Protein AF-A0A518C363-F1 (afdb_monomer)

Structure (mmCIF, N/CA/C/O backbone):
data_AF-A0A518C363-F1
#
_entry.id   AF-A0A518C363-F1
#
loop_
_atom_site.group_PDB
_atom_site.id
_atom_site.type_symbol
_atom_site.label_atom_id
_atom_site.label_alt_id
_atom_site.label_comp_id
_atom_site.label_asym_id
_atom_site.label_entity_id
_atom_site.label_seq_id
_atom_site.pdbx_PDB_ins_code
_atom_site.Cartn_x
_atom_site.Cartn_y
_atom_site.Cartn_z
_atom_site.occupancy
_atom_site.B_iso_or_equiv
_atom_site.auth_seq_id
_atom_site.auth_comp_id
_atom_site.auth_asym_id
_atom_site.auth_atom_id
_atom_site.pdbx_PDB_model_num
ATOM 1 N N . MET A 1 1 ? 19.003 -21.430 -0.251 1.00 25.53 1 MET A N 1
ATOM 2 C CA . MET A 1 1 ? 18.135 -21.506 -1.443 1.00 25.53 1 MET A CA 1
ATOM 3 C C . MET A 1 1 ? 16.698 -21.389 -0.968 1.00 25.53 1 MET A C 1
ATOM 5 O O . MET A 1 1 ? 16.055 -22.403 -0.732 1.00 25.53 1 MET A O 1
ATOM 9 N N . SER A 1 2 ? 16.235 -20.169 -0.701 1.00 30.52 2 SER A N 1
ATOM 10 C CA . SER A 1 2 ? 14.812 -19.927 -0.474 1.00 30.52 2 SER A CA 1
ATOM 11 C C . SER A 1 2 ? 14.130 -19.974 -1.837 1.00 30.52 2 SER A C 1
ATOM 13 O O . SER A 1 2 ? 14.564 -19.310 -2.776 1.00 30.52 2 SER A O 1
ATOM 15 N N . GLU A 1 3 ? 13.099 -20.804 -1.980 1.00 32.59 3 GLU A N 1
ATOM 16 C CA . GLU A 1 3 ? 12.163 -20.644 -3.086 1.00 32.59 3 GLU A CA 1
ATOM 17 C C . GLU A 1 3 ? 11.685 -19.194 -3.053 1.00 32.59 3 GLU A C 1
ATOM 19 O O . GLU A 1 3 ? 11.134 -18.744 -2.046 1.00 32.59 3 GLU A O 1
ATOM 24 N N . ASN A 1 4 ? 11.953 -18.451 -4.127 1.00 40.59 4 ASN A N 1
ATOM 25 C CA . ASN A 1 4 ? 11.433 -17.109 -4.330 1.00 40.59 4 ASN A CA 1
ATOM 26 C C . ASN A 1 4 ? 9.914 -17.273 -4.481 1.00 40.59 4 ASN A C 1
ATOM 28 O O . ASN A 1 4 ? 9.401 -17.493 -5.580 1.00 40.59 4 ASN A O 1
ATOM 32 N N . GLN A 1 5 ? 9.204 -17.333 -3.351 1.00 41.19 5 GLN A N 1
ATOM 33 C CA . GLN A 1 5 ? 7.772 -17.572 -3.317 1.00 41.19 5 GLN A CA 1
ATOM 34 C C . GLN A 1 5 ? 7.123 -16.393 -4.025 1.00 41.19 5 GLN A C 1
ATOM 36 O O . GLN A 1 5 ? 7.076 -15.285 -3.489 1.00 41.19 5 GLN A O 1
ATOM 41 N N . ALA A 1 6 ? 6.645 -16.627 -5.251 1.00 43.97 6 ALA A N 1
ATOM 42 C CA . ALA A 1 6 ? 5.726 -15.714 -5.906 1.00 43.97 6 ALA A CA 1
ATOM 43 C C . ALA A 1 6 ? 4.678 -15.322 -4.866 1.00 43.97 6 ALA A C 1
ATOM 45 O O . ALA A 1 6 ? 4.074 -16.208 -4.250 1.00 43.97 6 ALA A O 1
ATOM 46 N N . VAL A 1 7 ? 4.498 -14.017 -4.639 1.00 48.53 7 VAL A N 1
ATOM 47 C CA . VAL A 1 7 ? 3.500 -13.547 -3.683 1.00 48.53 7 VAL A CA 1
ATOM 48 C C . VAL A 1 7 ? 2.177 -14.108 -4.184 1.00 48.53 7 VAL A C 1
ATOM 50 O O . VAL A 1 7 ? 1.698 -13.756 -5.274 1.00 48.53 7 VAL A O 1
ATOM 53 N N . LYS A 1 8 ? 1.635 -15.082 -3.443 1.00 39.22 8 LYS A N 1
ATOM 54 C CA . LYS A 1 8 ? 0.300 -15.588 -3.728 1.00 39.22 8 LYS A CA 1
ATOM 55 C C . LYS A 1 8 ? -0.599 -14.370 -3.571 1.00 39.22 8 LYS A C 1
ATOM 57 O O . LYS A 1 8 ? -0.587 -13.775 -2.493 1.00 39.22 8 LYS A O 1
ATOM 62 N N . PRO A 1 9 ? -1.304 -13.947 -4.634 1.00 39.00 9 PRO A N 1
ATOM 63 C CA . PRO A 1 9 ? -2.234 -12.852 -4.485 1.00 39.00 9 PRO A CA 1
ATOM 64 C C . PRO A 1 9 ? -3.208 -13.301 -3.401 1.00 39.00 9 PRO A C 1
ATOM 66 O O . PRO A 1 9 ? -3.751 -14.407 -3.484 1.00 39.00 9 PRO A O 1
ATOM 69 N N . GLN A 1 10 ? -3.380 -12.486 -2.360 1.00 43.38 10 GLN A N 1
ATOM 70 C CA . GLN A 1 10 ? -4.544 -12.636 -1.505 1.00 43.38 10 GLN A CA 1
ATOM 71 C C . GLN A 1 10 ? -5.732 -12.292 -2.397 1.00 43.38 10 GLN A C 1
ATOM 73 O O . GLN A 1 10 ? -6.107 -11.135 -2.572 1.00 43.38 10 GLN A O 1
ATOM 78 N N . LEU A 1 11 ? -6.280 -13.318 -3.044 1.00 37.81 11 LEU A N 1
ATOM 79 C CA . LEU A 1 11 ? -7.672 -13.291 -3.425 1.00 37.81 11 LEU A CA 1
ATOM 80 C C . LEU A 1 11 ? -8.398 -13.160 -2.093 1.00 37.81 11 LEU A C 1
ATOM 82 O O . LEU A 1 11 ? -8.394 -14.091 -1.291 1.00 37.81 11 LEU A O 1
ATOM 86 N N . TYR A 1 12 ? -8.892 -11.954 -1.817 1.00 43.84 12 TYR A N 1
ATOM 87 C CA . TYR A 1 12 ? -9.925 -11.756 -0.816 1.00 43.84 12 TYR A CA 1
ATOM 88 C C . TYR A 1 12 ? -10.946 -12.855 -1.070 1.00 43.84 12 TYR A C 1
ATOM 90 O O . TYR A 1 12 ? -11.448 -12.958 -2.192 1.00 43.84 12 TYR A O 1
ATOM 98 N N . ASP A 1 13 ? -11.156 -13.726 -0.092 1.00 35.31 13 ASP A N 1
ATOM 99 C CA . ASP A 1 13 ? -12.190 -14.740 -0.191 1.00 35.31 13 ASP A CA 1
ATOM 100 C C . ASP A 1 13 ? -13.524 -13.987 -0.125 1.00 35.31 13 ASP A C 1
ATOM 102 O O . ASP A 1 13 ? -14.027 -13.662 0.947 1.00 35.31 13 ASP A O 1
ATOM 106 N N . ARG A 1 14 ? -13.994 -13.537 -1.296 1.00 46.19 14 ARG A N 1
ATOM 107 C CA . ARG A 1 14 ? -15.157 -12.653 -1.462 1.00 46.19 14 ARG A CA 1
ATOM 108 C C . ARG A 1 14 ? -16.471 -13.376 -1.150 1.00 46.19 14 ARG A C 1
ATOM 110 O O . ARG A 1 14 ? -17.490 -12.707 -1.018 1.00 46.19 14 ARG A O 1
ATOM 117 N N . ASP A 1 15 ? -16.431 -14.702 -1.012 1.00 38.03 15 ASP A N 1
ATOM 118 C CA . ASP A 1 15 ? -17.611 -15.569 -0.970 1.00 38.03 15 ASP A CA 1
ATOM 119 C C . ASP A 1 15 ? -17.963 -16.088 0.435 1.00 38.03 15 ASP A C 1
ATOM 121 O O . ASP A 1 15 ? -18.983 -16.755 0.610 1.00 38.03 15 ASP A O 1
ATOM 125 N N . ALA A 1 16 ? -17.187 -15.748 1.470 1.00 44.91 16 ALA A N 1
ATOM 126 C CA . ALA A 1 16 ? -17.595 -15.997 2.849 1.00 44.91 16 ALA A CA 1
ATOM 127 C C . ALA A 1 16 ? -18.577 -14.902 3.304 1.00 44.91 16 ALA A C 1
ATOM 129 O O . ALA A 1 16 ? -18.181 -13.893 3.887 1.00 44.91 16 ALA A O 1
ATOM 130 N N . SER A 1 17 ? -19.872 -15.082 3.029 1.00 56.06 17 SER A N 1
ATOM 131 C CA . SER A 1 17 ? -20.912 -14.210 3.584 1.00 56.06 17 SER A CA 1
ATOM 132 C C . SER A 1 17 ? -20.861 -14.269 5.112 1.00 56.06 17 SER A C 1
ATOM 134 O O . SER A 1 17 ? -21.060 -15.340 5.689 1.00 56.06 17 SER A O 1
ATOM 136 N N . PHE A 1 18 ? -20.601 -13.138 5.771 1.00 70.38 18 PHE A N 1
ATOM 137 C CA . PHE A 1 18 ? -20.703 -13.050 7.224 1.00 70.38 18 PHE A CA 1
ATOM 138 C C . PHE A 1 18 ? -22.121 -13.424 7.661 1.00 70.38 18 PHE A C 1
ATOM 140 O O . PHE A 1 18 ? -23.090 -12.788 7.236 1.00 70.38 18 PHE A O 1
ATOM 147 N N . ASP A 1 19 ? -22.250 -14.443 8.509 1.00 76.38 19 ASP A N 1
ATOM 148 C CA . ASP A 1 19 ? -23.553 -14.842 9.024 1.00 76.38 19 ASP A CA 1
ATOM 149 C C . ASP A 1 19 ? -24.014 -13.858 10.103 1.00 76.38 19 ASP A C 1
ATOM 151 O O . ASP A 1 19 ? -23.714 -13.999 11.290 1.00 76.38 19 ASP A O 1
ATOM 155 N N . LEU A 1 20 ? -24.784 -12.852 9.683 1.00 78.38 20 LEU A N 1
ATOM 156 C CA . LEU A 1 20 ? -25.411 -11.903 10.598 1.00 78.38 20 LEU A CA 1
ATOM 157 C C . LEU A 1 20 ? -26.290 -12.606 11.636 1.00 78.38 20 LEU A C 1
ATOM 159 O O . LEU A 1 20 ? -26.454 -12.065 12.726 1.00 78.38 20 LEU A O 1
ATOM 163 N N . HIS A 1 21 ? -26.841 -13.794 11.358 1.00 78.38 21 HIS A N 1
ATOM 164 C CA . HIS A 1 21 ? -27.688 -14.502 12.316 1.00 78.38 21 HIS A CA 1
ATOM 165 C C . HIS A 1 21 ? -26.919 -15.013 13.535 1.00 78.38 21 HIS A C 1
ATOM 167 O O . HIS A 1 21 ? -27.546 -15.164 14.587 1.00 78.38 21 HIS A O 1
ATOM 173 N N . ALA A 1 22 ? -25.599 -15.194 13.429 1.00 81.75 22 ALA A N 1
ATOM 174 C CA . ALA A 1 22 ? -24.735 -15.586 14.538 1.00 81.75 22 ALA A CA 1
ATOM 175 C C . ALA A 1 22 ? -24.550 -14.472 15.586 1.00 81.75 22 ALA A C 1
ATOM 177 O O . ALA A 1 22 ? -24.203 -14.759 16.729 1.00 81.75 22 ALA A O 1
ATOM 178 N N . LEU A 1 23 ? -24.811 -13.206 15.233 1.00 82.25 23 LEU A N 1
ATOM 179 C CA . LEU A 1 23 ? -24.703 -12.093 16.175 1.00 82.25 23 LEU A CA 1
ATOM 180 C C . LEU A 1 23 ? -25.864 -12.076 17.194 1.00 82.25 23 LEU A C 1
ATOM 182 O O . LEU A 1 23 ? -27.007 -12.411 16.852 1.00 82.25 23 LEU A O 1
ATOM 186 N N . PRO A 1 24 ? -25.620 -11.580 18.425 1.00 85.94 24 PRO A N 1
ATOM 187 C CA . PRO A 1 24 ? -26.672 -11.295 19.397 1.00 85.94 24 PRO A CA 1
ATOM 188 C C . PRO A 1 24 ? -27.788 -10.401 18.820 1.00 85.94 24 PRO A C 1
ATOM 190 O O . PRO A 1 24 ? -27.492 -9.510 18.017 1.00 85.94 24 PRO A O 1
ATOM 193 N N . PRO A 1 25 ? -29.058 -10.553 19.257 1.00 87.38 25 PRO A N 1
ATOM 194 C CA . PRO A 1 25 ? -30.200 -9.825 18.691 1.00 87.38 25 PRO A CA 1
ATOM 195 C C . PRO A 1 25 ? -30.001 -8.308 18.573 1.00 87.38 25 PRO A C 1
ATOM 197 O O . PRO A 1 25 ? -30.142 -7.769 17.479 1.00 87.38 25 PRO A O 1
ATOM 200 N N . MET A 1 26 ? -29.568 -7.643 19.651 1.00 87.44 26 MET A N 1
ATOM 201 C CA . MET A 1 26 ? -29.298 -6.198 19.650 1.00 87.44 26 MET A CA 1
ATOM 202 C C . MET A 1 26 ? -28.229 -5.806 18.621 1.00 87.44 26 MET A C 1
ATOM 204 O O . MET A 1 26 ? -28.377 -4.804 17.925 1.00 87.44 26 MET A O 1
ATOM 208 N N . LYS A 1 27 ? -27.155 -6.595 18.481 1.00 89.00 27 LYS A N 1
ATOM 209 C CA . LYS A 1 27 ? -26.108 -6.306 17.491 1.00 89.00 27 LYS A CA 1
ATOM 210 C C . LYS A 1 27 ? -26.640 -6.421 16.069 1.00 89.00 27 LYS A C 1
ATOM 212 O O . LYS A 1 27 ? -26.322 -5.570 15.245 1.00 89.00 27 LYS A O 1
ATOM 217 N N . ARG A 1 28 ? -27.491 -7.414 15.790 1.00 90.00 28 ARG A N 1
ATOM 218 C CA . ARG A 1 28 ? -28.162 -7.542 14.485 1.00 90.00 28 ARG A CA 1
ATOM 219 C C . ARG A 1 28 ? -29.045 -6.341 14.186 1.00 90.00 28 ARG A C 1
ATOM 221 O O . ARG A 1 28 ? -28.974 -5.806 13.088 1.00 90.00 28 ARG A O 1
ATOM 228 N N . GLU A 1 29 ? -29.839 -5.897 15.157 1.00 92.06 29 GLU A N 1
ATOM 229 C CA . GLU A 1 29 ? -30.696 -4.715 15.010 1.00 92.06 29 GLU A CA 1
ATOM 230 C C . GLU A 1 29 ? -29.874 -3.454 14.706 1.00 92.06 29 GLU A C 1
ATOM 232 O O . GLU A 1 29 ? -30.223 -2.703 13.796 1.00 92.06 29 GLU A O 1
ATOM 237 N N . ILE A 1 30 ? -28.740 -3.263 15.392 1.00 93.12 30 ILE A N 1
ATOM 238 C CA . ILE A 1 30 ? -27.804 -2.163 15.119 1.00 93.12 30 ILE A CA 1
ATOM 239 C C . ILE A 1 30 ? -27.259 -2.251 13.689 1.00 93.12 30 ILE A C 1
ATOM 241 O O . ILE A 1 30 ? -27.308 -1.262 12.960 1.00 93.12 30 ILE A O 1
ATOM 245 N N . VAL A 1 31 ? -26.770 -3.421 13.261 1.00 93.00 31 VAL A N 1
ATOM 246 C CA . VAL A 1 31 ? -26.232 -3.612 11.902 1.00 93.00 31 VAL A CA 1
ATOM 247 C C . VAL A 1 31 ? -27.304 -3.343 10.843 1.00 93.00 31 VAL A C 1
ATOM 249 O O . VAL A 1 31 ? -27.049 -2.625 9.878 1.00 93.00 31 VAL A O 1
ATOM 252 N N . HIS A 1 32 ? -28.525 -3.846 11.038 1.00 93.31 32 HIS A N 1
ATOM 253 C CA . HIS A 1 32 ? -29.640 -3.575 10.132 1.00 93.31 32 HIS A CA 1
ATOM 254 C C . HIS A 1 32 ? -29.974 -2.082 10.051 1.00 93.31 32 HIS A C 1
ATOM 256 O O . HIS A 1 32 ? -30.178 -1.568 8.950 1.00 93.31 32 HIS A O 1
ATOM 262 N N . ALA A 1 33 ? -29.985 -1.368 11.181 1.00 95.25 33 ALA A N 1
ATOM 263 C CA . ALA A 1 33 ? -30.212 0.074 11.197 1.00 95.25 33 ALA A CA 1
ATOM 264 C C . ALA A 1 33 ? -29.099 0.834 10.450 1.00 95.25 33 ALA A C 1
ATOM 266 O O . ALA A 1 33 ? -29.393 1.710 9.636 1.00 95.25 33 ALA A O 1
ATOM 267 N N . LEU A 1 34 ? -27.831 0.455 10.653 1.00 95.50 34 LEU A N 1
ATOM 268 C CA . LEU A 1 34 ? -26.679 1.027 9.947 1.00 95.50 34 LEU A CA 1
ATOM 269 C C . LEU A 1 34 ? -26.765 0.821 8.426 1.00 95.50 34 LEU A C 1
ATOM 271 O O . LEU A 1 34 ? -26.557 1.764 7.657 1.00 95.50 34 LEU A O 1
ATOM 275 N N . HIS A 1 35 ? -27.097 -0.394 7.984 1.00 94.38 35 HIS A N 1
ATOM 276 C CA . HIS A 1 35 ? -27.233 -0.718 6.561 1.00 94.38 35 HIS A CA 1
ATOM 277 C C . HIS A 1 35 ? -28.430 0.002 5.931 1.00 94.38 35 HIS A C 1
ATOM 279 O O . HIS A 1 35 ? -28.304 0.559 4.842 1.00 94.38 35 HIS A O 1
ATOM 285 N N . SER A 1 36 ? -29.558 0.098 6.643 1.00 94.88 36 SER A N 1
ATOM 286 C CA . SER A 1 36 ? -30.733 0.831 6.163 1.00 94.88 36 SER A CA 1
ATOM 287 C C . SER A 1 36 ? -30.435 2.311 5.907 1.00 94.88 36 SER A C 1
ATOM 289 O O . SER A 1 36 ? -30.964 2.877 4.948 1.00 94.88 36 SER A O 1
ATOM 291 N N . VAL A 1 37 ? -29.593 2.947 6.731 1.00 95.12 37 VAL A N 1
ATOM 292 C CA . VAL A 1 37 ? -29.133 4.323 6.475 1.00 95.12 37 VAL A CA 1
ATOM 293 C C . VAL A 1 37 ? -28.322 4.370 5.186 1.00 95.12 37 VAL A C 1
ATOM 295 O O . VAL A 1 37 ? -28.623 5.185 4.313 1.00 95.12 37 VAL A O 1
ATOM 298 N N . ALA A 1 38 ? -27.339 3.478 5.038 1.00 93.44 38 ALA A N 1
ATOM 299 C CA . ALA A 1 38 ? -26.507 3.419 3.842 1.00 93.44 38 ALA A CA 1
ATOM 300 C C . ALA A 1 38 ? -27.340 3.181 2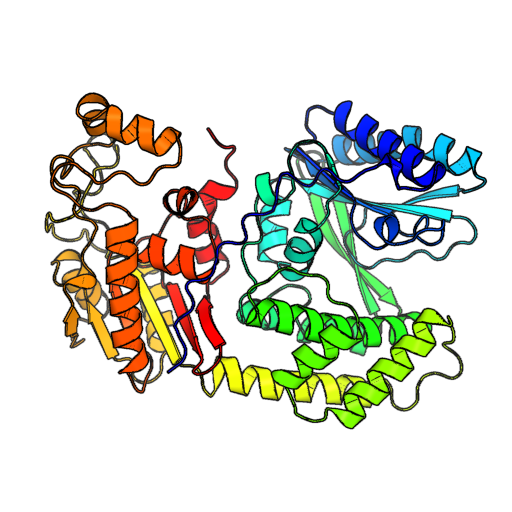.568 1.00 93.44 38 ALA A C 1
ATOM 302 O O . ALA A 1 38 ? -27.057 3.788 1.540 1.00 93.44 38 ALA A O 1
ATOM 303 N N . ASP A 1 39 ? -28.404 2.376 2.614 1.00 93.88 39 ASP A N 1
ATOM 304 C CA . ASP A 1 39 ? -29.316 2.165 1.478 1.00 93.88 39 ASP A CA 1
ATOM 305 C C . ASP A 1 39 ? -30.129 3.406 1.118 1.00 93.88 39 ASP A C 1
ATOM 307 O O . ASP A 1 39 ? -30.277 3.729 -0.062 1.00 93.88 39 ASP A O 1
ATOM 311 N N . SER A 1 40 ? -30.593 4.148 2.123 1.00 95.12 40 SER A N 1
ATOM 312 C CA . SER A 1 40 ? -31.423 5.340 1.922 1.00 95.12 40 SER A CA 1
ATOM 313 C C . SER A 1 40 ? -30.695 6.514 1.254 1.00 95.12 40 SER A C 1
ATOM 315 O O . SER A 1 40 ? -31.345 7.454 0.795 1.00 95.12 40 SER A O 1
ATOM 317 N N . ILE A 1 41 ? -29.360 6.465 1.166 1.00 94.88 41 ILE A N 1
ATOM 318 C CA . ILE A 1 41 ? -28.519 7.565 0.687 1.00 94.88 41 ILE A CA 1
ATOM 319 C C . ILE A 1 41 ? -27.787 7.143 -0.603 1.00 94.88 41 ILE A C 1
ATOM 321 O O . ILE A 1 41 ? -26.779 6.436 -0.543 1.00 94.88 41 ILE A O 1
ATOM 325 N N . PRO A 1 42 ? -28.243 7.576 -1.800 1.00 93.38 42 PRO A N 1
ATOM 326 C CA . PRO A 1 42 ? -27.705 7.098 -3.080 1.00 93.38 42 PRO A CA 1
ATOM 327 C C . PRO A 1 42 ? -26.205 7.333 -3.271 1.00 93.38 42 PRO A C 1
ATOM 329 O O . PRO A 1 42 ? -25.537 6.512 -3.892 1.00 93.38 42 PRO A O 1
ATOM 332 N N . TRP A 1 43 ? -25.684 8.423 -2.710 1.00 95.12 43 TRP A N 1
ATOM 333 C CA . TRP A 1 43 ? -24.291 8.856 -2.831 1.00 95.12 43 TRP A CA 1
ATOM 334 C C . TRP A 1 43 ? -23.333 8.208 -1.811 1.00 95.12 43 TRP A C 1
ATOM 336 O O . TRP A 1 43 ? -22.144 8.532 -1.792 1.00 95.12 43 TRP A O 1
ATOM 346 N N . VAL A 1 44 ? -23.809 7.263 -0.990 1.00 96.75 44 VAL A N 1
ATOM 347 C CA . VAL A 1 44 ? -22.940 6.360 -0.218 1.00 96.75 44 VAL A CA 1
ATOM 348 C C . VAL A 1 44 ? -22.394 5.282 -1.152 1.00 96.75 44 VAL A C 1
ATOM 350 O O . VAL A 1 44 ? -23.141 4.532 -1.772 1.00 96.75 44 VAL A O 1
ATOM 353 N N . LEU A 1 45 ? -21.076 5.188 -1.261 1.00 95.31 45 LEU A N 1
ATOM 354 C CA . LEU A 1 45 ? -20.401 4.235 -2.140 1.00 95.31 45 LEU A CA 1
ATOM 355 C C . LEU A 1 45 ? -20.077 2.923 -1.422 1.00 95.31 45 LEU A C 1
ATOM 357 O O . LEU A 1 45 ? -20.203 1.849 -2.005 1.00 95.31 45 LEU A O 1
ATOM 361 N N . SER A 1 46 ? -19.657 3.021 -0.163 1.00 95.62 46 SER A N 1
ATOM 362 C CA . SER A 1 46 ? -19.231 1.896 0.668 1.00 95.62 46 SER A CA 1
ATOM 363 C C . SER A 1 46 ? -19.556 2.193 2.124 1.00 95.62 46 SER A C 1
ATOM 365 O O . SER A 1 46 ? -19.430 3.341 2.558 1.00 95.62 46 SER A O 1
ATOM 367 N N . ALA A 1 47 ? -19.970 1.171 2.865 1.00 95.81 47 ALA A N 1
ATOM 368 C CA . ALA A 1 47 ? -20.104 1.243 4.308 1.00 95.81 47 ALA A CA 1
ATOM 369 C C . ALA A 1 47 ? -19.566 -0.042 4.949 1.00 95.81 47 ALA A C 1
ATOM 371 O O . ALA A 1 47 ? -19.979 -1.141 4.586 1.00 95.81 47 ALA A O 1
ATOM 372 N N . THR A 1 48 ? -18.635 0.095 5.887 1.00 94.62 48 THR A N 1
ATOM 373 C CA . THR A 1 48 ? -17.894 -1.026 6.470 1.00 94.62 48 THR A CA 1
ATOM 374 C C . THR A 1 48 ? -17.889 -0.909 7.983 1.00 94.62 48 THR A C 1
ATOM 376 O O . THR A 1 48 ? -17.425 0.083 8.543 1.00 94.62 48 THR A O 1
ATOM 379 N N . LEU A 1 49 ? -18.379 -1.951 8.647 1.00 92.50 49 LEU A N 1
ATOM 380 C CA . LEU A 1 49 ? -18.337 -2.082 10.098 1.00 92.50 49 LEU A CA 1
ATOM 381 C C . LEU A 1 49 ? -17.065 -2.821 10.494 1.00 92.50 49 LEU A C 1
ATOM 383 O O . LEU A 1 49 ? -16.811 -3.901 9.983 1.00 92.50 49 LEU A O 1
ATOM 387 N N . THR A 1 50 ? -16.256 -2.275 11.389 1.00 88.25 50 THR A N 1
ATOM 388 C CA . THR A 1 50 ? -14.980 -2.874 11.797 1.00 88.25 50 THR A CA 1
ATOM 389 C C . THR A 1 50 ? -14.833 -2.872 13.317 1.00 88.25 50 THR A C 1
ATOM 391 O O . THR A 1 50 ? -15.770 -2.564 14.052 1.00 88.25 50 THR A O 1
ATOM 394 N N . GLY A 1 51 ? -13.653 -3.251 13.796 1.00 81.25 51 GLY A N 1
ATOM 395 C CA . GLY A 1 51 ? -13.301 -3.139 15.203 1.00 81.25 51 GLY A CA 1
ATOM 396 C C . GLY A 1 51 ? -13.902 -4.233 16.083 1.00 81.25 51 GLY A C 1
ATOM 397 O O . GLY A 1 51 ? -14.321 -5.300 15.633 1.00 81.25 51 GLY A O 1
ATOM 398 N N . SER A 1 52 ? -13.877 -3.979 17.390 1.00 76.06 52 SER A N 1
ATOM 399 C CA . SER A 1 52 ? -14.177 -4.986 18.417 1.00 76.06 52 SER A CA 1
ATOM 400 C C . SER A 1 52 ? -15.668 -5.317 18.563 1.00 76.06 52 SER A C 1
ATOM 402 O O . SER A 1 52 ? -16.013 -6.353 19.142 1.00 76.06 52 SER A O 1
ATOM 404 N N . PHE A 1 53 ? -16.552 -4.488 17.994 1.00 82.12 53 PHE A N 1
ATOM 405 C CA . PHE A 1 53 ? -17.997 -4.705 18.009 1.00 82.12 53 PHE A CA 1
ATOM 406 C C . PHE A 1 53 ? -18.392 -6.068 17.423 1.00 82.12 53 PHE A C 1
ATOM 408 O O . PHE A 1 53 ? -19.251 -6.744 17.988 1.00 82.12 53 PHE A O 1
ATOM 415 N N . LEU A 1 54 ? -17.742 -6.503 16.340 1.00 74.31 54 LEU A N 1
ATOM 416 C CA . LEU A 1 54 ? -18.033 -7.787 15.692 1.00 74.31 54 LEU A CA 1
ATOM 417 C C . LEU A 1 54 ? -17.476 -8.997 16.452 1.00 74.31 54 LEU A C 1
ATOM 419 O O . LEU A 1 54 ? -18.025 -10.085 16.338 1.00 74.31 54 LEU A O 1
ATOM 423 N N . ASN A 1 55 ? -16.407 -8.806 17.229 1.00 70.94 55 ASN A N 1
ATOM 424 C CA . ASN A 1 55 ? -15.640 -9.899 17.834 1.00 70.94 55 ASN A CA 1
ATOM 425 C C . ASN A 1 55 ? -16.096 -10.268 19.254 1.00 70.94 55 ASN A C 1
ATOM 427 O O . ASN A 1 55 ? -15.605 -11.241 19.817 1.00 70.94 55 ASN A O 1
ATOM 431 N N . SER A 1 56 ? -16.970 -9.467 19.865 1.00 67.69 56 SER A N 1
ATOM 432 C CA . SER A 1 56 ? -17.519 -9.746 21.195 1.00 67.69 56 SER A CA 1
ATOM 433 C C . SER A 1 56 ? -18.816 -10.551 21.083 1.00 67.69 56 SER A C 1
ATOM 435 O O . SER A 1 56 ? -19.727 -10.159 20.355 1.00 67.69 56 SER A O 1
ATOM 437 N N . ASP A 1 57 ? -18.946 -11.637 21.841 1.00 61.78 57 ASP A N 1
ATOM 438 C CA . ASP A 1 57 ? -20.204 -12.401 21.917 1.00 61.78 57 ASP A CA 1
ATOM 439 C C . ASP A 1 57 ? -21.263 -11.697 22.791 1.00 61.78 57 ASP A C 1
ATOM 441 O O . ASP A 1 57 ? -22.445 -12.038 22.766 1.00 61.78 57 ASP A O 1
ATOM 445 N N . ASP A 1 58 ? -20.850 -10.680 23.551 1.00 66.00 58 ASP A N 1
ATOM 446 C CA . ASP A 1 58 ? -21.679 -9.890 24.457 1.00 66.00 58 ASP A CA 1
ATOM 447 C C . ASP A 1 58 ? -21.820 -8.423 23.997 1.00 66.00 58 ASP A C 1
ATOM 449 O O . ASP A 1 58 ? -21.358 -8.017 22.927 1.00 66.00 58 ASP A O 1
ATOM 453 N N . LEU A 1 59 ? -22.485 -7.594 24.805 1.00 64.62 59 LEU A N 1
ATOM 454 C CA . LEU A 1 59 ? -22.702 -6.174 24.503 1.00 64.62 59 LEU A CA 1
ATOM 455 C C . LEU A 1 59 ? -21.487 -5.280 24.816 1.00 64.62 59 LEU A C 1
ATOM 457 O O . LEU A 1 59 ? -21.587 -4.066 24.645 1.00 64.62 59 LEU A O 1
ATOM 461 N N . SER A 1 60 ? -20.341 -5.836 25.232 1.00 62.72 60 SER A N 1
ATOM 462 C CA . SER A 1 60 ? -19.155 -5.046 25.607 1.00 62.72 60 SER A CA 1
ATOM 463 C C . SER A 1 60 ? -18.614 -4.184 24.459 1.00 62.72 60 SER A C 1
ATOM 465 O O . SER A 1 60 ? -18.053 -3.120 24.700 1.00 62.72 60 SER A O 1
ATOM 467 N N . GLY A 1 61 ? -18.837 -4.596 23.207 1.00 64.38 61 GLY A N 1
ATOM 468 C CA . GLY A 1 61 ? -18.438 -3.838 22.018 1.00 64.38 61 GLY A CA 1
ATOM 469 C C . GLY A 1 61 ? -19.387 -2.704 21.607 1.00 64.38 61 GLY A C 1
ATOM 470 O O . GLY A 1 61 ? -19.057 -1.948 20.701 1.00 64.38 61 GLY A O 1
ATOM 471 N N . VAL A 1 62 ? -20.566 -2.561 22.227 1.00 70.94 62 VAL A N 1
ATOM 472 C CA . VAL A 1 62 ? -21.566 -1.537 21.839 1.00 70.94 62 VAL A CA 1
ATOM 473 C C . VAL A 1 62 ? -21.074 -0.110 22.129 1.00 70.94 62 VAL A C 1
ATOM 475 O O . VAL A 1 62 ? -21.509 0.846 21.489 1.00 70.94 62 VAL A O 1
ATOM 478 N N . SER A 1 63 ? -20.124 0.046 23.051 1.00 72.81 63 SER A N 1
ATOM 479 C CA . SER A 1 63 ? -19.474 1.324 23.349 1.00 72.81 63 SER A CA 1
ATOM 480 C C . SER A 1 63 ? -18.377 1.721 22.348 1.00 72.81 63 SER A C 1
ATOM 482 O O . SER A 1 63 ? -17.725 2.735 22.570 1.00 72.81 63 SER A O 1
ATOM 484 N N . ASP A 1 64 ? -18.135 0.934 21.291 1.00 81.69 64 ASP A N 1
ATOM 485 C CA . ASP A 1 64 ? -17.083 1.187 20.292 1.00 81.69 64 ASP A CA 1
ATOM 486 C C . ASP A 1 64 ? -17.473 0.610 18.910 1.00 81.69 64 ASP A C 1
ATOM 488 O O . ASP A 1 64 ? -16.869 -0.336 18.398 1.00 81.69 64 ASP A O 1
ATOM 492 N N . ILE A 1 65 ? -18.560 1.134 18.327 1.00 90.31 65 ILE A N 1
ATOM 493 C CA . ILE A 1 65 ? -19.064 0.725 17.006 1.00 90.31 65 ILE A CA 1
ATOM 494 C C . ILE A 1 65 ? -18.303 1.512 15.930 1.00 90.31 65 ILE A C 1
ATOM 496 O O . ILE A 1 65 ? -18.690 2.630 15.583 1.00 90.31 65 ILE A O 1
ATOM 500 N N . ASP A 1 66 ? -17.228 0.931 15.396 1.00 92.69 66 ASP A N 1
ATOM 501 C CA . ASP A 1 66 ? -16.428 1.535 14.325 1.00 92.69 66 ASP A CA 1
ATOM 502 C C . ASP A 1 66 ? -17.101 1.354 12.957 1.00 92.69 66 ASP A C 1
ATOM 504 O O . ASP A 1 66 ? -17.086 0.264 12.383 1.00 92.69 66 ASP A O 1
ATOM 508 N N . TYR A 1 67 ? -17.660 2.429 12.400 1.00 95.31 67 TYR A N 1
ATOM 509 C CA . TYR A 1 67 ? -18.360 2.394 11.118 1.00 95.31 67 TYR A CA 1
ATOM 510 C C . TYR A 1 67 ? -17.752 3.387 10.130 1.00 95.31 67 TYR A C 1
ATOM 512 O O . TYR A 1 67 ? -17.834 4.604 10.309 1.00 95.31 67 TYR A O 1
ATOM 520 N N . ILE A 1 68 ? -17.134 2.860 9.074 1.00 96.25 68 ILE A N 1
ATOM 521 C CA . ILE A 1 68 ? -16.525 3.647 8.007 1.00 96.25 68 ILE A CA 1
ATOM 522 C C . ILE A 1 68 ? -17.542 3.807 6.887 1.00 96.25 68 ILE A C 1
ATOM 524 O O . ILE A 1 68 ? -18.084 2.819 6.398 1.00 96.25 68 ILE A O 1
ATOM 528 N N . VAL A 1 69 ? -17.763 5.038 6.432 1.00 97.19 69 VAL A N 1
ATOM 529 C CA . VAL A 1 69 ? -18.627 5.325 5.283 1.00 97.19 69 VAL A CA 1
ATOM 530 C C . VAL A 1 69 ? -17.854 6.147 4.260 1.00 97.19 69 VAL A C 1
ATOM 532 O O . VAL A 1 69 ? -17.345 7.229 4.563 1.00 97.19 69 VAL A O 1
ATOM 535 N N . ILE A 1 70 ? -17.794 5.638 3.030 1.00 97.00 70 ILE A N 1
ATOM 536 C CA . ILE A 1 70 ? -17.203 6.333 1.887 1.00 97.00 70 ILE A CA 1
ATOM 537 C C . ILE A 1 70 ? -18.324 6.860 0.998 1.00 97.00 70 ILE A C 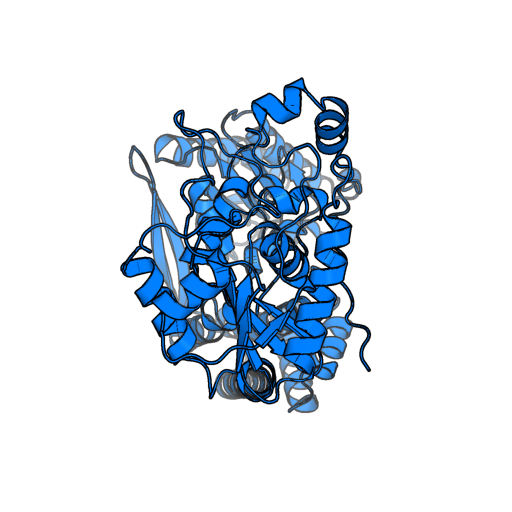1
ATOM 539 O O . ILE A 1 70 ? -19.202 6.107 0.573 1.00 97.00 70 ILE A O 1
ATOM 543 N N . VAL A 1 71 ? -18.263 8.147 0.674 1.00 96.19 71 VAL A N 1
ATOM 544 C CA . VAL A 1 71 ? -19.228 8.852 -0.178 1.00 96.19 71 VAL A CA 1
ATOM 545 C C . VAL A 1 71 ? -18.552 9.392 -1.435 1.00 96.19 71 VAL A C 1
ATOM 547 O O . VAL A 1 71 ? -17.326 9.520 -1.488 1.00 96.19 71 VAL A O 1
ATOM 550 N N . ASP A 1 72 ? -19.326 9.708 -2.473 1.00 93.81 72 ASP A N 1
ATOM 551 C CA . ASP A 1 72 ? -18.766 10.302 -3.696 1.00 93.81 72 ASP A CA 1
ATOM 552 C C . ASP A 1 72 ? -18.145 11.691 -3.435 1.00 93.81 72 ASP A C 1
ATOM 554 O O . ASP A 1 72 ? -17.029 11.958 -3.878 1.00 93.81 72 ASP A O 1
ATOM 558 N N . GLN A 1 73 ? -18.819 12.529 -2.646 1.00 93.38 73 GLN A N 1
ATOM 559 C CA . GLN A 1 73 ? -18.401 13.856 -2.203 1.00 93.38 73 GLN A CA 1
ATOM 560 C C . GLN A 1 73 ? -18.922 14.138 -0.791 1.00 93.38 73 GLN A C 1
ATOM 562 O O . GLN A 1 73 ? -20.052 13.775 -0.447 1.00 93.38 73 GLN A O 1
ATOM 567 N N . LEU A 1 74 ? -18.110 14.837 0.006 1.00 95.56 74 LEU A N 1
ATOM 568 C CA . LEU A 1 74 ? -18.437 15.234 1.374 1.00 95.56 74 LEU A CA 1
ATOM 569 C C . LEU A 1 74 ? -18.261 16.751 1.540 1.00 95.56 74 LEU A C 1
ATOM 571 O O . LEU A 1 74 ? -17.205 17.298 1.231 1.00 95.56 74 LEU A O 1
ATOM 575 N N . HIS A 1 75 ? -19.309 17.400 2.037 1.00 95.69 75 HIS A N 1
ATOM 576 C CA . HIS A 1 75 ? -19.396 18.825 2.366 1.00 95.69 75 HIS A CA 1
ATOM 577 C C . HIS A 1 75 ? -20.381 18.991 3.536 1.00 95.69 75 HIS A C 1
ATOM 579 O O . HIS A 1 75 ? -20.999 18.009 3.959 1.00 95.69 75 HIS A O 1
ATOM 585 N N . ARG A 1 76 ? -20.546 20.212 4.063 1.00 96.69 76 ARG A N 1
ATOM 586 C CA . ARG A 1 76 ? -21.280 20.479 5.316 1.00 96.69 76 ARG A CA 1
ATOM 587 C C . ARG A 1 76 ? -22.670 19.846 5.365 1.00 96.69 76 ARG A C 1
ATOM 589 O O . ARG A 1 76 ? -22.931 19.042 6.251 1.00 96.69 76 ARG A O 1
ATOM 596 N N . GLU A 1 77 ? -23.523 20.155 4.392 1.00 96.50 77 GLU A N 1
ATOM 597 C CA . GLU A 1 77 ? -24.901 19.647 4.345 1.00 96.50 77 GLU A CA 1
ATOM 598 C C . GLU A 1 77 ? -24.955 18.110 4.375 1.00 96.50 77 GLU A C 1
ATOM 600 O O . GLU A 1 77 ? -25.707 17.523 5.150 1.00 96.50 77 GLU A O 1
ATOM 605 N N . ARG A 1 78 ? -24.111 17.434 3.584 1.00 96.50 78 ARG A N 1
ATOM 606 C CA . ARG A 1 78 ? -24.052 15.964 3.562 1.00 96.50 78 ARG A CA 1
ATOM 607 C C . ARG A 1 78 ? -23.508 15.379 4.860 1.00 96.50 78 ARG A C 1
ATOM 609 O O . ARG A 1 78 ? -24.017 14.361 5.321 1.00 96.50 78 ARG A O 1
ATOM 616 N N . PHE A 1 79 ? -22.495 16.011 5.445 1.00 96.81 79 PHE A N 1
ATOM 617 C CA . PHE A 1 79 ? -21.904 15.607 6.720 1.00 96.81 79 PHE A CA 1
ATOM 618 C C . PHE A 1 79 ? -22.920 15.688 7.868 1.00 96.81 79 PHE A C 1
ATOM 620 O O . PHE A 1 79 ? -23.055 14.740 8.645 1.00 96.81 79 PHE A O 1
ATOM 627 N N . GLU A 1 80 ? -23.669 16.787 7.953 1.00 96.31 80 GLU A N 1
ATOM 628 C CA . GLU A 1 80 ? -24.730 16.986 8.947 1.00 96.31 80 GLU A CA 1
ATOM 629 C C . GLU A 1 80 ? -25.912 16.038 8.699 1.00 96.31 80 GLU A C 1
ATOM 631 O O . GLU A 1 80 ? -26.380 15.369 9.622 1.00 96.31 80 GLU A O 1
ATOM 636 N N . SER A 1 81 ? -26.344 15.901 7.440 1.00 95.88 81 SER A N 1
ATOM 637 C CA . SER A 1 81 ? -27.433 14.999 7.053 1.00 95.88 81 SER A CA 1
ATOM 638 C C . SER A 1 81 ? -27.125 13.538 7.381 1.00 95.88 81 SER A C 1
ATOM 640 O O . SER A 1 81 ? -28.015 12.825 7.850 1.00 95.88 81 SER A O 1
ATOM 642 N N . LEU A 1 82 ? -25.894 13.065 7.146 1.00 96.38 82 LEU A N 1
ATOM 643 C CA . LEU A 1 82 ? -25.487 11.701 7.497 1.00 96.38 82 LEU A CA 1
ATOM 644 C C . LEU A 1 82 ? -25.615 11.464 8.996 1.00 96.38 82 LEU A C 1
ATOM 646 O O . LEU A 1 82 ? -26.285 10.519 9.404 1.00 96.38 82 LEU A O 1
ATOM 650 N N . GLN A 1 83 ? -25.019 12.338 9.809 1.00 96.75 83 GLN A N 1
ATOM 651 C CA . GLN A 1 83 ? -25.062 12.213 11.265 1.00 96.75 83 GLN A CA 1
ATOM 652 C C . GLN A 1 83 ? -26.498 12.214 11.788 1.00 96.75 83 GLN A C 1
ATOM 654 O O . GLN A 1 83 ? -26.865 11.322 12.550 1.00 96.75 83 GLN A O 1
ATOM 659 N N . ALA A 1 84 ? -27.334 13.145 11.321 1.00 97.12 84 ALA A N 1
ATOM 660 C CA . ALA A 1 84 ? -28.740 13.209 11.709 1.00 97.12 84 ALA A CA 1
ATOM 661 C C . ALA A 1 84 ? -29.512 11.938 11.311 1.00 97.12 84 ALA A C 1
ATOM 663 O O . ALA A 1 84 ? -30.344 11.447 12.075 1.00 97.12 84 ALA A O 1
ATOM 664 N N . THR A 1 85 ? -29.225 11.376 10.134 1.00 97.25 85 THR A N 1
ATOM 665 C CA . THR A 1 85 ? -29.892 10.159 9.647 1.00 97.25 85 THR A CA 1
ATOM 666 C C . THR A 1 85 ? -29.458 8.927 10.441 1.00 97.25 85 THR A C 1
ATOM 668 O O . THR A 1 85 ? -30.317 8.152 10.862 1.00 97.25 85 THR A O 1
ATOM 671 N N . PHE A 1 86 ? -28.157 8.770 10.713 1.00 96.94 86 PHE A N 1
ATOM 672 C CA . PHE A 1 86 ? -27.652 7.708 11.587 1.00 96.94 86 PHE A CA 1
ATOM 673 C C . PHE A 1 86 ? -28.227 7.821 12.994 1.00 96.94 86 PHE A C 1
ATOM 675 O O . PHE A 1 86 ? -28.706 6.823 13.526 1.00 96.94 86 PHE A O 1
ATOM 682 N N . GLN A 1 87 ? -28.254 9.027 13.568 1.00 96.94 87 GLN A N 1
ATOM 683 C CA . GLN A 1 87 ? -28.839 9.253 14.886 1.00 96.94 87 GLN A CA 1
ATOM 684 C C . GLN A 1 87 ? -30.303 8.817 14.914 1.00 96.94 87 GLN A C 1
ATOM 686 O O . GLN A 1 87 ? -30.686 7.996 15.743 1.00 96.94 87 GLN A O 1
ATOM 691 N N . LYS A 1 88 ? -31.105 9.298 13.958 1.00 97.12 88 LYS A N 1
ATOM 692 C CA . LYS A 1 88 ? -32.536 8.993 13.871 1.00 97.12 88 LYS A CA 1
ATOM 693 C C . LYS A 1 88 ? -32.829 7.492 13.779 1.00 97.12 88 LYS A C 1
ATOM 695 O O . LYS A 1 88 ? -33.842 7.055 14.317 1.00 97.12 88 LYS A O 1
ATOM 700 N N . GLN A 1 89 ? -31.992 6.723 13.080 1.00 96.31 89 GLN A N 1
ATOM 701 C CA . GLN A 1 89 ? -32.204 5.283 12.895 1.00 96.31 89 GLN A CA 1
ATOM 702 C C . GLN A 1 89 ? -31.658 4.440 14.052 1.00 96.31 89 GLN A C 1
ATOM 704 O O . GLN A 1 89 ? -32.297 3.468 14.443 1.00 96.31 89 GLN A O 1
ATOM 709 N N . LEU A 1 90 ? -30.498 4.793 14.616 1.00 95.56 90 LEU A N 1
ATOM 710 C CA . LEU A 1 90 ? -29.861 3.983 15.660 1.00 95.56 90 LEU A CA 1
ATOM 711 C C . LEU A 1 90 ? -30.356 4.305 17.066 1.00 95.56 90 LEU A C 1
ATOM 713 O O . LEU A 1 90 ? -30.382 3.412 17.909 1.00 95.56 90 LEU A O 1
ATOM 717 N N . GLU A 1 91 ? -30.727 5.555 17.344 1.00 96.06 91 GLU A N 1
ATOM 718 C CA . GLU A 1 91 ? -31.096 5.982 18.695 1.00 96.06 91 GLU A CA 1
ATOM 719 C C . GLU A 1 91 ? -32.277 5.176 19.266 1.00 96.06 91 GLU A C 1
ATOM 721 O O . GLU A 1 91 ? -32.127 4.646 20.368 1.00 96.06 91 GLU A O 1
ATOM 726 N N . PRO A 1 92 ? -33.389 4.951 18.531 1.00 96.62 92 PRO A N 1
ATOM 727 C CA . PRO A 1 92 ? -34.484 4.114 19.024 1.00 96.62 92 PRO A CA 1
ATOM 728 C C . PRO A 1 92 ? -34.064 2.662 19.284 1.00 96.62 92 PRO A C 1
ATOM 730 O O . PRO A 1 92 ? -34.538 2.051 20.239 1.00 96.62 92 PRO A O 1
ATOM 733 N N . VAL A 1 93 ? -33.163 2.119 18.454 1.00 94.31 93 VAL A N 1
ATOM 734 C CA . VAL A 1 93 ? -32.669 0.740 18.582 1.00 94.31 93 VAL A CA 1
ATOM 735 C C . VAL A 1 93 ? -31.887 0.585 19.878 1.00 94.31 93 VAL A C 1
ATOM 737 O O . VAL A 1 93 ? -32.202 -0.283 20.683 1.00 94.31 93 VAL A O 1
ATOM 740 N N . VAL A 1 94 ? -30.898 1.444 20.132 1.00 92.31 94 VAL A N 1
ATOM 741 C CA . VAL A 1 94 ? -30.074 1.313 21.343 1.00 92.31 94 VAL A CA 1
ATOM 742 C C . VAL A 1 94 ? -30.852 1.681 22.614 1.00 92.31 94 VAL A C 1
ATOM 744 O O . VAL A 1 94 ? -30.666 1.031 23.645 1.00 92.31 94 VAL A O 1
ATOM 747 N N . GLN A 1 95 ? -31.784 2.641 22.540 1.00 93.81 95 GLN A N 1
ATOM 748 C CA . GLN A 1 95 ? -32.651 3.017 23.664 1.00 93.81 95 GLN A CA 1
ATOM 749 C C . GLN A 1 95 ? -33.611 1.897 24.072 1.00 93.81 95 GLN A C 1
ATOM 751 O O . GLN A 1 95 ? -33.863 1.730 25.266 1.00 93.81 95 GLN A O 1
ATOM 756 N N . ALA A 1 96 ? -34.103 1.094 23.122 1.00 92.62 96 ALA A N 1
ATOM 757 C CA . ALA A 1 96 ? -34.934 -0.073 23.427 1.00 92.62 96 ALA A CA 1
ATOM 758 C C . ALA A 1 96 ? -34.210 -1.095 24.324 1.00 92.62 96 ALA A C 1
ATOM 760 O O . ALA A 1 96 ? -34.852 -1.801 25.100 1.00 92.62 96 ALA A O 1
ATOM 761 N N . HIS A 1 97 ? -32.874 -1.117 24.277 1.00 89.75 97 HIS A N 1
ATOM 762 C CA . HIS A 1 97 ? -32.015 -1.945 25.131 1.00 89.75 97 HIS A CA 1
ATOM 763 C C . HIS A 1 97 ? -31.429 -1.173 26.329 1.00 89.75 97 HIS A C 1
ATOM 765 O O . HIS A 1 97 ? -30.540 -1.670 27.017 1.00 89.75 97 HIS A O 1
ATOM 771 N N . GLY A 1 98 ? -31.913 0.046 26.595 1.00 90.06 98 GLY A N 1
ATOM 772 C CA . GLY A 1 98 ? -31.516 0.876 27.735 1.00 90.06 98 GLY A CA 1
ATOM 773 C C . GLY A 1 98 ? -30.236 1.695 27.541 1.00 90.06 98 GLY A C 1
ATOM 774 O O . GLY A 1 98 ? -29.736 2.253 28.511 1.00 90.06 98 GLY A O 1
ATOM 775 N N . TRP A 1 99 ? -29.688 1.786 26.330 1.00 91.69 99 TRP A N 1
ATOM 776 C CA . TRP A 1 99 ? -28.451 2.524 26.056 1.00 91.69 99 TRP A CA 1
ATOM 777 C C . TRP A 1 99 ? -28.723 3.924 25.503 1.00 91.69 99 TRP A C 1
ATOM 779 O O . TRP A 1 99 ? -29.685 4.147 24.768 1.00 91.69 99 TRP A O 1
ATOM 789 N N . LYS A 1 100 ? -27.839 4.877 25.816 1.00 92.88 100 LYS A N 1
ATOM 790 C CA . LYS A 1 100 ? -27.824 6.200 25.166 1.00 92.88 100 LYS A CA 1
ATOM 791 C C . LYS A 1 100 ? -26.949 6.154 23.920 1.00 92.88 100 LYS A C 1
ATOM 793 O O . LYS A 1 100 ? -25.880 5.557 23.970 1.00 92.88 100 LYS A O 1
ATOM 798 N N . LEU A 1 101 ? -27.359 6.801 22.830 1.00 94.50 101 LEU A N 1
ATOM 799 C CA . LEU A 1 101 ? -26.518 6.917 21.637 1.00 94.50 101 LEU A CA 1
ATOM 800 C C . LEU A 1 101 ? -25.606 8.143 21.729 1.00 94.50 101 LEU A C 1
ATOM 802 O O . LEU A 1 101 ? -26.053 9.240 22.059 1.00 94.50 101 LEU A O 1
ATOM 806 N N . ARG A 1 102 ? -24.343 7.972 21.343 1.00 94.81 102 ARG A N 1
ATOM 807 C CA . ARG A 1 102 ? -23.400 9.055 21.067 1.00 94.81 102 ARG A CA 1
ATOM 808 C C . ARG A 1 102 ? -22.780 8.848 19.690 1.00 94.81 102 ARG A C 1
ATOM 810 O O . ARG A 1 102 ? -22.207 7.796 19.430 1.00 94.81 102 ARG A O 1
ATOM 817 N N . ILE A 1 103 ? -22.849 9.857 18.825 1.00 95.31 103 ILE A N 1
ATOM 818 C CA . ILE A 1 103 ? -22.120 9.848 17.550 1.00 95.31 103 ILE A CA 1
ATOM 819 C C . ILE A 1 103 ? -20.770 10.535 17.747 1.00 95.31 103 ILE A C 1
ATOM 821 O O . ILE A 1 103 ? -20.693 11.654 18.251 1.00 95.31 103 ILE A O 1
ATOM 825 N N . ASN A 1 104 ? -19.707 9.854 17.337 1.00 95.31 104 ASN A N 1
ATOM 826 C CA . ASN A 1 104 ? -18.356 10.380 17.252 1.00 95.31 104 ASN A CA 1
ATOM 827 C C . ASN A 1 104 ? -17.938 10.456 15.772 1.00 95.31 104 ASN A C 1
ATOM 829 O O . ASN A 1 104 ? -17.556 9.430 15.214 1.00 95.31 104 ASN A O 1
ATOM 833 N N . PRO A 1 105 ? -17.982 11.638 15.133 1.00 95.31 105 PRO A N 1
ATOM 834 C CA . PRO A 1 105 ? -17.596 11.806 13.733 1.00 95.31 105 PRO A CA 1
ATOM 835 C C . PRO A 1 105 ? -16.102 12.139 13.547 1.00 95.31 105 PRO A C 1
ATOM 837 O O . PRO A 1 105 ? -15.696 12.619 12.487 1.00 95.31 105 PRO A O 1
ATOM 840 N N . THR A 1 106 ? -15.285 11.996 14.596 1.00 94.56 106 THR A N 1
ATOM 841 C CA . THR A 1 106 ? -13.848 12.299 14.524 1.00 94.56 106 THR A CA 1
ATOM 842 C C . THR A 1 106 ? -13.074 11.168 13.852 1.00 94.56 106 THR A C 1
ATOM 844 O O . THR A 1 106 ? -13.538 10.037 13.791 1.00 94.56 106 THR A O 1
ATOM 847 N N . LEU A 1 107 ? -11.873 11.464 13.352 1.00 91.62 107 LEU A N 1
ATOM 848 C CA . LEU A 1 107 ? -10.937 10.463 12.849 1.00 91.62 107 LEU A CA 1
ATOM 849 C C . LEU A 1 107 ? -9.790 10.296 13.848 1.00 91.62 107 LEU A C 1
ATOM 851 O O . LEU A 1 107 ? -8.947 11.183 14.021 1.00 91.62 107 LEU A O 1
ATOM 855 N N . GLY A 1 108 ? -9.709 9.150 14.513 1.00 85.56 108 GLY A N 1
ATOM 856 C CA . GLY A 1 108 ? -8.657 8.909 15.498 1.00 85.56 108 GLY A CA 1
ATOM 857 C C . GLY A 1 108 ? -9.070 7.939 16.595 1.00 85.56 108 GLY A C 1
ATOM 858 O O . GLY A 1 108 ? -10.216 7.517 16.641 1.00 85.56 108 GLY A O 1
ATOM 859 N N . PRO A 1 109 ? -8.151 7.589 17.505 1.00 83.62 109 PRO A N 1
ATOM 860 C CA . PRO A 1 109 ? -8.437 6.693 18.621 1.00 83.62 109 PRO A CA 1
ATOM 861 C C . PRO A 1 109 ? -9.108 7.444 19.791 1.00 83.62 109 PRO A C 1
ATOM 863 O O . PRO A 1 109 ? -8.708 7.291 20.945 1.00 83.62 109 PRO A O 1
ATOM 866 N N . LEU A 1 110 ? -10.083 8.316 19.504 1.00 86.50 110 LEU A N 1
ATOM 867 C CA . LEU A 1 110 ? -10.791 9.074 20.535 1.00 86.50 110 LEU A CA 1
ATOM 868 C C . LEU A 1 110 ? -11.888 8.200 21.151 1.00 86.50 110 LEU A C 1
ATOM 870 O O . LEU A 1 110 ? -12.945 8.010 20.558 1.00 86.50 110 LEU A O 1
ATOM 874 N N . LYS A 1 111 ? -11.627 7.692 22.356 1.00 82.38 111 LYS A N 1
ATOM 875 C CA . LYS A 1 111 ? -12.574 6.855 23.101 1.00 82.38 111 LYS A CA 1
ATOM 876 C C . LYS A 1 111 ? -13.438 7.665 24.066 1.00 82.38 111 LYS A C 1
ATOM 878 O O . LYS A 1 111 ? -12.959 8.617 24.695 1.00 82.38 111 LYS A O 1
ATOM 883 N N . PHE A 1 112 ? -14.674 7.203 24.242 1.00 84.50 112 PHE A N 1
ATOM 884 C CA . PHE A 1 112 ? -15.626 7.677 25.245 1.00 84.50 112 PHE A CA 1
ATOM 885 C C . PHE A 1 112 ? -15.993 6.509 26.161 1.00 84.50 112 PHE A C 1
ATOM 887 O O . PHE A 1 112 ? -16.288 5.423 25.680 1.00 84.50 112 PHE A O 1
ATOM 894 N N . ASN A 1 113 ? -15.939 6.727 27.474 1.00 75.25 113 ASN A N 1
ATOM 895 C CA . ASN A 1 113 ? -16.169 5.688 28.486 1.00 75.25 113 ASN A CA 1
ATOM 896 C C . ASN A 1 113 ? -17.373 6.043 29.372 1.00 75.25 113 ASN A C 1
ATOM 898 O O . ASN A 1 113 ? -17.364 5.773 30.570 1.00 75.25 113 ASN A O 1
ATOM 902 N N . ASP A 1 114 ? -18.362 6.722 28.797 1.00 82.44 114 ASP A N 1
ATOM 903 C CA . ASP A 1 114 ? -19.570 7.123 29.512 1.00 82.44 114 ASP A CA 1
ATOM 904 C C . ASP A 1 114 ? -20.383 5.864 29.872 1.00 82.44 114 ASP A C 1
ATOM 906 O O . ASP A 1 114 ? -20.548 4.964 29.043 1.00 82.44 114 ASP A O 1
ATOM 910 N N . GLU A 1 115 ? -20.894 5.779 31.105 1.00 81.94 115 GLU A N 1
ATOM 911 C CA . GLU A 1 115 ? -21.694 4.626 31.536 1.00 81.94 115 GLU A CA 1
ATOM 912 C C . GLU A 1 115 ? -22.917 4.433 30.625 1.00 81.94 115 GLU A C 1
ATOM 914 O O . GLU A 1 115 ? -23.601 5.393 30.258 1.00 81.94 115 GLU A O 1
ATOM 919 N N . GLN A 1 116 ? -23.182 3.176 30.249 1.00 86.69 116 GLN A N 1
ATOM 920 C CA . GLN A 1 116 ? -24.353 2.764 29.462 1.00 86.69 116 GLN A CA 1
ATOM 921 C C . GLN A 1 116 ? -24.562 3.582 28.168 1.00 86.69 116 GLN A C 1
ATOM 923 O O . GLN A 1 116 ? -25.687 3.895 27.762 1.00 86.69 116 GLN A O 1
ATOM 928 N N . THR A 1 117 ? -23.459 3.943 27.510 1.00 90.31 117 THR A N 1
ATOM 929 C CA . THR A 1 117 ? -23.461 4.726 26.271 1.00 90.31 117 THR A CA 1
ATOM 930 C C . THR A 1 117 ? -22.949 3.893 25.098 1.00 90.31 117 THR A C 1
ATOM 932 O O . THR A 1 117 ? -21.843 3.360 25.125 1.00 90.31 117 THR A O 1
ATOM 935 N N . ALA A 1 118 ? -23.780 3.778 24.064 1.00 91.38 118 ALA A N 1
ATOM 936 C CA . ALA A 1 118 ? -23.437 3.198 22.779 1.00 91.38 118 ALA A CA 1
ATOM 937 C C . ALA A 1 118 ? -22.777 4.282 21.925 1.00 91.38 118 ALA A C 1
ATOM 939 O O . ALA A 1 118 ? -23.387 5.324 21.666 1.00 91.38 118 ALA A O 1
ATOM 940 N N . VAL A 1 119 ? -21.540 4.059 21.493 1.00 92.75 119 VAL A N 1
ATOM 941 C CA . VAL A 1 119 ? -20.787 5.049 20.718 1.00 92.75 119 VAL A CA 1
ATOM 942 C C . VAL A 1 119 ? -20.685 4.564 19.283 1.00 92.75 119 VAL A C 1
ATOM 944 O O . VAL A 1 119 ? -20.030 3.563 19.009 1.00 92.75 119 VAL A O 1
ATOM 947 N N . LEU A 1 120 ? -21.313 5.296 18.365 1.00 95.00 120 LEU A N 1
ATOM 948 C CA . LEU A 1 120 ? -21.074 5.138 16.937 1.00 95.00 120 LEU A CA 1
ATOM 949 C C . LEU A 1 120 ? -19.881 6.007 16.546 1.00 95.00 120 LEU A C 1
ATOM 951 O O . LEU A 1 120 ? -20.015 7.226 16.415 1.00 95.00 120 LEU A O 1
ATOM 955 N N . HIS A 1 121 ? -18.727 5.388 16.336 1.00 95.38 121 HIS A N 1
ATOM 956 C CA . HIS A 1 121 ? -17.580 6.039 15.724 1.00 95.38 121 HIS A CA 1
ATOM 957 C C . HIS A 1 121 ? -17.775 6.055 14.204 1.00 95.38 121 HIS A C 1
ATOM 959 O O . HIS A 1 121 ? -17.456 5.102 13.494 1.00 95.38 121 HIS A O 1
ATOM 965 N N . LEU A 1 122 ? -18.384 7.139 13.722 1.00 95.88 122 LEU A N 1
ATOM 966 C CA . LEU A 1 122 ? -18.789 7.327 12.335 1.00 95.88 122 LEU A CA 1
ATOM 967 C C . LEU A 1 122 ? -17.671 8.023 11.551 1.00 95.88 122 LEU A C 1
ATOM 969 O O . LEU A 1 122 ? -17.607 9.251 11.487 1.00 95.88 122 LEU A O 1
ATOM 973 N N . MET A 1 123 ? -16.793 7.238 10.937 1.00 96.25 123 MET A N 1
ATOM 974 C CA . MET A 1 123 ? -15.665 7.753 10.162 1.00 96.25 123 MET A CA 1
ATOM 975 C C . MET A 1 123 ? -16.090 7.996 8.711 1.00 96.25 123 MET A C 1
ATOM 977 O O . MET A 1 123 ? -16.378 7.058 7.966 1.00 96.25 123 MET A O 1
ATOM 981 N N . LEU A 1 124 ? -16.138 9.266 8.308 1.00 96.50 124 LEU A N 1
ATOM 982 C CA . LEU A 1 124 ? -16.631 9.687 6.996 1.00 96.50 124 LEU A CA 1
ATOM 983 C C . LEU A 1 124 ? -15.484 10.089 6.067 1.00 96.50 124 LEU A C 1
ATOM 985 O O . LEU A 1 124 ? -14.641 10.910 6.427 1.00 96.50 124 LEU A O 1
ATOM 989 N N . TYR A 1 125 ? -15.502 9.560 4.843 1.00 95.75 125 TYR A N 1
ATOM 990 C CA . TYR A 1 125 ? -14.519 9.877 3.808 1.00 95.75 125 TYR A CA 1
ATOM 991 C C . TYR A 1 125 ? -15.200 10.185 2.474 1.00 95.75 125 TYR A C 1
ATOM 993 O O . TYR A 1 125 ? -16.112 9.475 2.052 1.00 95.75 125 TYR A O 1
ATOM 1001 N N . SER A 1 126 ? -14.718 11.200 1.752 1.00 94.38 126 SER A N 1
ATOM 1002 C CA . SER A 1 126 ? -14.930 11.233 0.299 1.00 94.38 126 SER A CA 1
ATOM 1003 C C . SER A 1 126 ? -14.090 10.142 -0.377 1.00 94.38 126 SER A C 1
ATOM 1005 O O . SER A 1 126 ? -13.125 9.639 0.206 1.00 94.38 126 SER A O 1
ATOM 1007 N N . ARG A 1 127 ? -14.397 9.797 -1.634 1.00 92.69 127 ARG A N 1
ATOM 1008 C CA . ARG A 1 127 ? -13.562 8.877 -2.430 1.00 92.69 127 ARG A CA 1
ATOM 1009 C C . ARG A 1 127 ? -12.090 9.305 -2.445 1.00 92.69 127 ARG A C 1
ATOM 1011 O O . ARG A 1 127 ? -11.212 8.479 -2.220 1.00 92.69 127 ARG A O 1
ATOM 1018 N N . GLU A 1 128 ? -11.824 10.586 -2.691 1.00 90.81 128 GLU A N 1
ATOM 1019 C CA . GLU A 1 128 ? -10.461 11.129 -2.728 1.00 90.81 128 GLU A CA 1
ATOM 1020 C C . GLU A 1 128 ? -9.767 11.018 -1.364 1.00 90.81 128 GLU A C 1
ATOM 1022 O O . GLU A 1 128 ? -8.608 10.609 -1.280 1.00 90.81 128 GLU A O 1
ATOM 1027 N N . ALA A 1 129 ? -10.489 11.314 -0.283 1.00 92.31 129 ALA A N 1
ATOM 1028 C CA . ALA A 1 129 ? -9.943 11.209 1.060 1.00 92.31 129 ALA A CA 1
ATOM 1029 C C . ALA A 1 129 ? -9.684 9.760 1.484 1.00 92.31 129 ALA A C 1
ATOM 1031 O O . ALA A 1 129 ? -8.704 9.517 2.180 1.00 92.31 129 ALA A O 1
ATOM 1032 N N . HIS A 1 130 ? -10.495 8.794 1.035 1.00 93.44 130 HIS A N 1
ATOM 1033 C CA . HIS A 1 130 ? -10.213 7.369 1.237 1.00 93.44 130 HIS A CA 1
ATOM 1034 C C . HIS A 1 130 ? -8.899 6.966 0.560 1.00 93.44 130 HIS A C 1
ATOM 1036 O O . HIS A 1 130 ? -8.026 6.399 1.210 1.00 93.44 130 HIS A O 1
ATOM 1042 N N . VAL A 1 131 ? -8.696 7.340 -0.710 1.00 91.31 131 VAL A N 1
ATOM 1043 C CA . VAL A 1 131 ? -7.431 7.087 -1.434 1.00 91.31 131 VAL A CA 1
ATOM 1044 C C . VAL A 1 131 ? -6.246 7.693 -0.680 1.00 91.31 131 VAL A C 1
ATOM 1046 O O . VAL A 1 131 ? -5.243 7.020 -0.434 1.00 91.31 131 VAL A O 1
ATOM 1049 N N . LYS A 1 132 ? -6.375 8.956 -0.261 1.00 90.69 132 LYS A N 1
ATOM 1050 C CA . LYS A 1 132 ? -5.362 9.639 0.548 1.00 90.69 132 LYS A CA 1
ATOM 1051 C C . LYS A 1 132 ? -5.099 8.900 1.864 1.00 90.69 132 LYS A C 1
ATOM 1053 O O . LYS A 1 132 ? -3.940 8.713 2.224 1.00 90.69 132 LYS A O 1
ATOM 1058 N N . HIS A 1 133 ? -6.142 8.434 2.550 1.00 91.38 133 HIS A N 1
ATOM 1059 C CA . HIS A 1 133 ? -6.021 7.711 3.813 1.00 91.38 133 HIS A CA 1
ATOM 1060 C C . HIS A 1 133 ? -5.352 6.341 3.650 1.00 91.38 133 HIS A C 1
ATOM 1062 O O . HIS A 1 133 ? -4.548 5.966 4.499 1.00 91.38 133 HIS A O 1
ATOM 1068 N N . VAL A 1 134 ? -5.596 5.624 2.548 1.00 91.56 134 VAL A N 1
ATOM 1069 C CA . VAL A 1 134 ? -4.887 4.370 2.240 1.00 91.56 134 VAL A CA 1
ATOM 1070 C C . VAL A 1 134 ? -3.384 4.607 2.092 1.00 91.56 134 VAL A C 1
ATOM 1072 O O . VAL A 1 134 ? -2.594 3.834 2.628 1.00 91.56 134 VAL A O 1
ATOM 1075 N N . ILE A 1 135 ? -2.982 5.687 1.418 1.00 88.75 135 ILE A N 1
ATOM 1076 C CA . ILE A 1 135 ? -1.565 6.024 1.201 1.00 88.75 135 ILE A CA 1
ATOM 1077 C C . ILE A 1 135 ? -0.908 6.516 2.496 1.00 88.75 135 ILE A C 1
ATOM 1079 O O . ILE A 1 135 ? 0.206 6.119 2.831 1.00 88.75 135 ILE A O 1
ATOM 1083 N N . GLU A 1 136 ? -1.590 7.383 3.242 1.00 87.06 136 GLU A N 1
ATOM 1084 C CA . GLU A 1 136 ? -1.041 8.002 4.449 1.00 87.06 136 GLU A CA 1
ATOM 1085 C C . GLU A 1 136 ? -1.170 7.114 5.695 1.00 87.06 136 GLU A C 1
ATOM 1087 O O . GLU A 1 136 ? -0.449 7.317 6.663 1.00 87.06 136 GLU A O 1
ATOM 1092 N N . SER A 1 137 ? -2.097 6.158 5.733 1.00 88.94 137 SER A N 1
ATOM 1093 C CA . SER A 1 137 ? -2.372 5.275 6.879 1.00 88.94 137 SER A CA 1
ATOM 1094 C C . SER A 1 137 ? -2.656 3.829 6.433 1.00 88.94 137 SER A C 1
ATOM 1096 O O . SER A 1 137 ? -3.704 3.263 6.769 1.00 88.94 137 SER A O 1
ATOM 1098 N N . PRO A 1 138 ? -1.713 3.188 5.714 1.00 91.62 138 PRO A N 1
ATOM 1099 C CA . PRO A 1 138 ? -1.926 1.881 5.101 1.00 91.62 138 PRO A CA 1
ATOM 1100 C C . PRO A 1 138 ? -2.194 0.781 6.126 1.00 91.62 138 PRO A C 1
ATOM 1102 O O . PRO A 1 138 ? -2.979 -0.109 5.838 1.00 91.62 138 PRO A O 1
ATOM 1105 N N . PHE A 1 139 ? -1.609 0.835 7.329 1.00 92.06 139 PHE A N 1
ATOM 1106 C CA . PHE A 1 139 ? -1.847 -0.173 8.373 1.00 92.06 139 PHE A CA 1
ATOM 1107 C C . PHE A 1 139 ? -3.324 -0.270 8.764 1.00 92.06 139 PHE A C 1
ATOM 1109 O O . PHE A 1 139 ? -3.892 -1.359 8.781 1.00 92.06 139 PHE A O 1
ATOM 1116 N N . THR A 1 140 ? -3.946 0.881 9.025 1.00 90.06 140 THR A N 1
ATOM 1117 C CA . THR A 1 140 ? -5.353 0.981 9.419 1.00 90.06 140 THR A CA 1
ATOM 1118 C C . THR A 1 140 ? -6.268 0.504 8.295 1.00 90.06 140 THR A C 1
ATOM 1120 O O . THR A 1 140 ? -7.131 -0.334 8.525 1.00 90.06 140 THR A O 1
ATOM 1123 N N . CYS A 1 141 ? -6.049 0.981 7.065 1.00 92.44 141 CYS A N 1
ATOM 1124 C CA . CYS A 1 141 ? -6.874 0.583 5.923 1.00 92.44 141 CYS A CA 1
ATOM 1125 C C . CYS A 1 141 ? -6.709 -0.901 5.582 1.00 92.44 141 CYS A C 1
ATOM 1127 O O . CYS A 1 141 ? -7.683 -1.573 5.252 1.00 92.44 141 CYS A O 1
ATOM 1129 N N . PHE A 1 142 ? -5.486 -1.427 5.702 1.00 92.69 142 PHE A N 1
ATOM 1130 C CA . PHE A 1 142 ? -5.216 -2.847 5.530 1.00 92.69 142 PHE A CA 1
ATOM 1131 C C . PHE A 1 142 ? -5.989 -3.660 6.571 1.00 92.69 142 PHE A C 1
ATOM 1133 O O . PHE A 1 142 ? -6.699 -4.584 6.199 1.00 92.69 142 PHE A O 1
ATOM 1140 N N . ASP A 1 143 ? -5.961 -3.278 7.851 1.00 90.75 143 ASP A N 1
ATOM 1141 C CA . ASP A 1 143 ? -6.785 -3.919 8.884 1.00 90.75 143 ASP A CA 1
ATOM 1142 C C . ASP A 1 143 ? -8.290 -3.837 8.578 1.00 90.75 143 ASP A C 1
ATOM 1144 O O . ASP A 1 143 ? -8.985 -4.847 8.660 1.00 90.75 143 ASP A O 1
ATOM 1148 N N . TRP A 1 144 ? -8.804 -2.662 8.207 1.00 91.06 144 TRP A N 1
ATOM 1149 C CA . TRP A 1 144 ? -10.234 -2.456 7.953 1.00 91.06 144 TRP A CA 1
ATOM 1150 C C . TRP A 1 144 ? -10.776 -3.298 6.800 1.00 91.06 144 TRP A C 1
ATOM 1152 O O . TRP A 1 144 ? -11.907 -3.769 6.870 1.00 91.06 144 TRP A O 1
ATOM 1162 N N . GLN A 1 145 ? -9.957 -3.558 5.782 1.00 90.94 145 GLN A N 1
ATOM 1163 C CA . GLN A 1 145 ? -10.316 -4.431 4.663 1.00 90.94 145 GLN A CA 1
ATOM 1164 C C . GLN A 1 145 ? -10.512 -5.903 5.052 1.00 90.94 145 GLN A C 1
ATOM 1166 O O . GLN A 1 145 ? -11.013 -6.666 4.230 1.00 90.94 145 GLN A O 1
ATOM 1171 N N . LEU A 1 146 ? -10.129 -6.317 6.267 1.00 88.12 146 LEU A N 1
ATOM 1172 C CA . LEU A 1 146 ? -10.471 -7.644 6.793 1.00 88.12 146 LEU A CA 1
ATOM 1173 C C . LEU A 1 146 ? -11.907 -7.753 7.271 1.00 88.12 146 LEU A C 1
ATOM 1175 O O . LEU A 1 146 ? -12.346 -8.868 7.551 1.00 88.12 146 LEU A O 1
ATOM 1179 N N . SER A 1 147 ? -12.616 -6.632 7.417 1.00 88.19 147 SER A N 1
ATOM 1180 C CA . SER A 1 147 ? -13.985 -6.694 7.893 1.00 88.19 147 SER A CA 1
ATOM 1181 C C . SER A 1 147 ? -14.821 -7.592 6.974 1.00 88.19 147 SER A C 1
ATOM 1183 O O . SER A 1 147 ? -14.874 -7.349 5.763 1.00 88.19 147 SER A O 1
ATOM 1185 N N . PRO A 1 148 ? -15.513 -8.594 7.540 1.00 84.12 148 PRO A N 1
ATOM 1186 C CA . PRO A 1 148 ? -16.435 -9.424 6.786 1.00 84.12 148 PRO A CA 1
ATOM 1187 C C . PRO A 1 148 ? -17.811 -8.744 6.627 1.00 84.12 148 PRO A C 1
ATOM 1189 O O . PRO A 1 148 ? -18.654 -9.235 5.882 1.00 84.12 148 PRO A O 1
ATOM 1192 N N . VAL A 1 149 ? -18.046 -7.602 7.293 1.00 88.31 149 VAL A N 1
ATOM 1193 C CA . VAL A 1 149 ? -19.313 -6.854 7.260 1.00 88.31 149 VAL A CA 1
ATOM 1194 C C . VAL A 1 149 ? -19.140 -5.579 6.440 1.00 88.31 149 VAL A C 1
ATOM 1196 O O . VAL A 1 149 ? -18.848 -4.497 6.956 1.00 88.31 149 VAL A O 1
ATOM 1199 N N . ASN A 1 150 ? -19.335 -5.734 5.133 1.00 89.25 150 ASN A N 1
ATOM 1200 C CA . ASN A 1 150 ? -19.380 -4.644 4.166 1.00 89.25 150 ASN A CA 1
ATOM 1201 C C . ASN A 1 150 ? -20.791 -4.532 3.589 1.00 89.25 150 ASN A C 1
ATOM 1203 O O . ASN A 1 150 ? -21.436 -5.543 3.314 1.00 89.25 150 ASN A O 1
ATOM 1207 N N . HIS A 1 151 ? -21.237 -3.306 3.350 1.00 91.19 151 HIS A N 1
ATOM 1208 C CA . HIS A 1 151 ? -22.504 -2.999 2.704 1.00 91.19 151 HIS A CA 1
ATOM 1209 C C . HIS A 1 151 ? -22.271 -2.060 1.517 1.00 91.19 151 HIS A C 1
ATOM 1211 O O . HIS A 1 151 ? -21.469 -1.126 1.601 1.00 91.19 151 HIS A O 1
ATOM 1217 N N . ARG A 1 152 ? -22.976 -2.306 0.405 1.00 90.56 152 ARG A N 1
ATOM 1218 C CA . ARG A 1 152 ? -22.651 -1.788 -0.942 1.00 90.56 152 ARG A CA 1
ATOM 1219 C C . ARG A 1 152 ? -21.295 -2.312 -1.445 1.00 90.56 152 ARG A C 1
ATOM 1221 O O . ARG A 1 152 ? -21.086 -3.520 -1.447 1.00 90.56 152 ARG A O 1
ATOM 1228 N N . ALA A 1 153 ? -20.402 -1.449 -1.931 1.00 90.88 153 ALA A N 1
ATOM 1229 C CA . ALA A 1 153 ? -19.044 -1.853 -2.289 1.00 90.88 153 ALA A CA 1
ATOM 1230 C C . ALA A 1 153 ? -18.191 -2.031 -1.022 1.00 90.88 153 ALA A C 1
ATOM 1232 O O . ALA A 1 153 ? -18.413 -1.338 -0.027 1.00 90.88 153 ALA A O 1
ATOM 1233 N N . SER A 1 154 ? -17.173 -2.894 -1.053 1.00 90.88 154 SER A N 1
ATOM 1234 C CA . SER A 1 154 ? -16.159 -2.891 0.010 1.00 90.88 154 SER A CA 1
ATOM 1235 C C . SER A 1 154 ? -15.232 -1.677 -0.129 1.00 90.88 154 SER A C 1
ATOM 1237 O O . SER A 1 154 ? -15.081 -1.115 -1.218 1.00 90.88 154 SER A O 1
ATOM 1239 N N . MET A 1 155 ? -14.534 -1.297 0.946 1.00 90.94 155 MET A N 1
ATOM 1240 C CA . MET A 1 155 ? -13.510 -0.242 0.868 1.00 90.94 155 MET A CA 1
ATOM 1241 C C . MET A 1 155 ? -12.413 -0.580 -0.156 1.00 90.94 155 MET A C 1
ATOM 1243 O O . MET A 1 155 ? -11.926 0.307 -0.858 1.00 90.94 155 MET A O 1
ATOM 1247 N N . ALA A 1 156 ? -12.070 -1.868 -0.287 1.00 89.38 156 ALA A N 1
ATOM 1248 C CA . ALA A 1 156 ? -11.091 -2.357 -1.256 1.00 89.38 156 ALA A CA 1
ATOM 1249 C C . ALA A 1 156 ? -11.576 -2.241 -2.713 1.00 89.38 156 ALA A C 1
ATOM 1251 O O . ALA A 1 156 ? -10.753 -2.073 -3.611 1.00 89.38 156 ALA A O 1
ATOM 1252 N N . ASP A 1 157 ? -12.889 -2.299 -2.959 1.00 88.44 157 ASP A N 1
ATOM 1253 C CA . ASP A 1 157 ? -13.457 -2.067 -4.293 1.00 88.44 157 ASP A CA 1
ATOM 1254 C C . ASP A 1 157 ? -13.432 -0.579 -4.679 1.00 88.44 157 ASP A C 1
ATOM 1256 O O . ASP A 1 157 ? -13.409 -0.258 -5.868 1.00 88.44 157 ASP A O 1
ATOM 1260 N N . ILE A 1 158 ? -13.412 0.333 -3.696 1.00 89.88 158 ILE A N 1
ATOM 1261 C CA . ILE A 1 158 ? -13.202 1.767 -3.940 1.00 89.88 158 ILE A CA 1
ATOM 1262 C C . ILE A 1 158 ? -11.726 2.054 -4.211 1.00 89.88 158 ILE A C 1
ATOM 1264 O O . ILE A 1 158 ? -11.405 2.676 -5.222 1.00 89.88 158 ILE A O 1
ATOM 1268 N N . TYR A 1 159 ? -10.850 1.646 -3.290 1.00 91.38 159 TYR A N 1
ATOM 1269 C CA . TYR A 1 159 ? -9.399 1.726 -3.435 1.00 91.38 159 TYR A CA 1
ATOM 1270 C C . TYR A 1 159 ? -8.720 0.808 -2.401 1.00 91.38 159 TYR A C 1
ATOM 1272 O O . TYR A 1 159 ? -8.910 1.024 -1.200 1.00 91.38 159 TYR A O 1
ATOM 1280 N N . PRO A 1 160 ? -7.943 -0.205 -2.823 1.00 91.62 160 PRO A N 1
ATOM 1281 C CA . PRO A 1 160 ? -7.371 -1.193 -1.913 1.00 91.62 160 PRO A CA 1
ATOM 1282 C C . PRO A 1 160 ? -5.995 -0.792 -1.359 1.00 91.62 160 PRO A C 1
ATOM 1284 O O . PRO A 1 160 ? -5.112 -0.327 -2.077 1.00 91.62 160 PRO A O 1
ATOM 1287 N N . ALA A 1 161 ? -5.761 -1.104 -0.088 1.00 92.19 161 ALA A N 1
ATOM 1288 C CA . ALA A 1 161 ? -4.442 -1.320 0.489 1.00 92.19 161 ALA A CA 1
ATOM 1289 C C . ALA A 1 161 ? -3.967 -2.734 0.106 1.00 92.19 161 ALA A C 1
ATOM 1291 O O . ALA A 1 161 ? -4.513 -3.721 0.600 1.00 92.19 161 ALA A O 1
ATOM 1292 N N . PHE A 1 162 ? -2.992 -2.845 -0.800 1.00 90.50 162 PHE A N 1
ATOM 1293 C CA . PHE A 1 162 ? -2.548 -4.139 -1.340 1.00 90.50 162 PHE A CA 1
ATOM 1294 C C . PHE A 1 162 ? -1.674 -4.942 -0.376 1.00 90.50 162 PHE A C 1
ATOM 1296 O O . PHE A 1 162 ? -2.013 -6.062 -0.008 1.00 90.50 162 PHE A O 1
ATOM 1303 N N . ALA A 1 163 ? -0.538 -4.373 0.021 1.00 91.75 163 ALA A N 1
ATOM 1304 C CA . ALA A 1 163 ? 0.407 -5.011 0.921 1.00 91.75 163 ALA A CA 1
ATOM 1305 C C . ALA A 1 163 ? 1.199 -3.956 1.688 1.00 91.75 163 ALA A C 1
ATOM 1307 O O . ALA A 1 163 ? 1.527 -2.890 1.158 1.00 91.75 163 ALA A O 1
ATOM 1308 N N . LEU A 1 164 ? 1.557 -4.278 2.930 1.00 94.25 164 LEU A N 1
ATOM 1309 C CA . LEU A 1 164 ? 2.464 -3.442 3.705 1.00 94.25 164 LEU A CA 1
ATOM 1310 C C . LEU A 1 164 ? 3.869 -3.464 3.088 1.00 94.25 164 LEU A C 1
ATOM 1312 O O . LEU A 1 164 ? 4.317 -4.491 2.575 1.00 94.25 164 LEU A O 1
ATOM 1316 N N . GLN A 1 165 ? 4.556 -2.325 3.163 1.00 94.94 165 GLN A N 1
ATOM 1317 C CA . GLN A 1 165 ? 5.926 -2.125 2.702 1.00 94.94 165 GLN A CA 1
ATOM 1318 C C . GLN A 1 165 ? 6.773 -1.512 3.829 1.00 94.94 165 GLN A C 1
ATOM 1320 O O . GLN A 1 165 ? 6.207 -0.835 4.693 1.00 94.94 165 GLN A O 1
ATOM 1325 N N . PRO A 1 166 ? 8.108 -1.700 3.837 1.00 94.25 166 PRO A N 1
ATOM 1326 C CA . PRO A 1 166 ? 8.968 -1.249 4.928 1.00 94.25 166 PRO A CA 1
ATOM 1327 C C . PRO A 1 166 ? 8.858 0.256 5.179 1.00 94.25 166 PRO A C 1
ATOM 1329 O O . PRO A 1 166 ? 8.743 0.676 6.328 1.00 94.25 166 PRO A O 1
ATOM 1332 N N . ARG A 1 167 ? 8.760 1.061 4.110 1.00 91.69 167 ARG A N 1
ATOM 1333 C CA . ARG A 1 167 ? 8.573 2.517 4.209 1.00 91.69 167 ARG A CA 1
ATOM 1334 C C . ARG A 1 167 ? 7.395 2.916 5.103 1.00 91.69 167 ARG A C 1
ATOM 1336 O O . ARG A 1 167 ? 7.476 3.936 5.775 1.00 91.69 167 ARG A O 1
ATOM 1343 N N . HIS A 1 168 ? 6.330 2.106 5.181 1.00 91.94 168 HIS A N 1
ATOM 1344 C CA . HIS A 1 168 ? 5.153 2.430 5.991 1.00 91.94 168 HIS A CA 1
ATOM 1345 C C . HIS A 1 168 ? 5.500 2.547 7.484 1.00 91.94 168 HIS A C 1
ATOM 1347 O O . HIS A 1 168 ? 4.856 3.307 8.191 1.00 91.94 168 HIS A O 1
ATOM 1353 N N . PHE A 1 169 ? 6.535 1.858 7.976 1.00 90.69 169 PHE A N 1
ATOM 1354 C CA . PHE A 1 169 ? 6.965 1.961 9.378 1.00 90.69 169 PHE A CA 1
ATOM 1355 C C . PHE A 1 169 ? 7.689 3.271 9.701 1.00 90.69 169 PHE A C 1
ATOM 1357 O O . PHE A 1 169 ? 7.778 3.635 10.873 1.00 90.69 169 PHE A O 1
ATOM 1364 N N . VAL A 1 170 ? 8.177 3.974 8.676 1.00 81.88 170 VAL A N 1
ATOM 1365 C CA . VAL A 1 170 ? 8.975 5.199 8.804 1.00 81.88 170 VAL A CA 1
ATOM 1366 C C . VAL A 1 170 ? 8.159 6.433 8.412 1.00 81.88 170 VAL A C 1
ATOM 1368 O O . VAL A 1 170 ? 8.162 7.420 9.140 1.00 81.88 170 VAL A O 1
ATOM 1371 N N . SER A 1 171 ? 7.442 6.382 7.284 1.00 73.56 171 SER A N 1
ATOM 1372 C CA . SER A 1 171 ? 6.823 7.558 6.657 1.00 73.56 171 SER A CA 1
ATOM 1373 C C . SER A 1 171 ? 5.298 7.634 6.753 1.00 73.56 171 SER A C 1
ATOM 1375 O O . SER A 1 171 ? 4.736 8.692 6.465 1.00 73.56 171 SER A O 1
ATOM 1377 N N . ALA A 1 172 ? 4.603 6.556 7.133 1.00 64.94 172 ALA A N 1
ATOM 1378 C CA . ALA A 1 172 ? 3.148 6.610 7.274 1.00 64.94 172 ALA A CA 1
ATOM 1379 C C . ALA A 1 172 ? 2.738 7.460 8.484 1.00 64.94 172 ALA A C 1
ATOM 1381 O O . ALA A 1 172 ? 3.444 7.506 9.492 1.00 64.94 172 ALA A O 1
ATOM 1382 N N . ARG A 1 173 ? 1.541 8.059 8.431 1.00 56.25 173 ARG A N 1
ATOM 1383 C CA . ARG A 1 173 ? 0.887 8.596 9.629 1.00 56.25 173 ARG A CA 1
ATOM 1384 C C . ARG A 1 173 ? 0.744 7.463 10.632 1.00 56.25 173 ARG A C 1
ATOM 1386 O O . ARG A 1 173 ? 0.248 6.388 10.284 1.00 56.25 173 ARG A O 1
ATOM 1393 N N . ARG A 1 174 ? 1.106 7.744 11.885 1.00 59.72 174 ARG A N 1
ATOM 1394 C CA . ARG A 1 174 ? 1.209 6.723 12.938 1.00 59.72 174 ARG A CA 1
ATOM 1395 C C . ARG A 1 174 ? 2.340 5.717 12.672 1.00 59.72 174 ARG A C 1
ATOM 1397 O O . ARG A 1 174 ? 2.211 4.527 12.964 1.00 59.72 174 ARG A O 1
ATOM 1404 N N . SER A 1 175 ? 3.450 6.203 12.121 1.00 68.56 175 SER A N 1
ATOM 1405 C CA . SER A 1 175 ? 4.745 5.529 12.206 1.00 68.56 175 SER A CA 1
ATOM 1406 C C . SER A 1 175 ? 5.139 5.305 13.671 1.00 68.56 175 S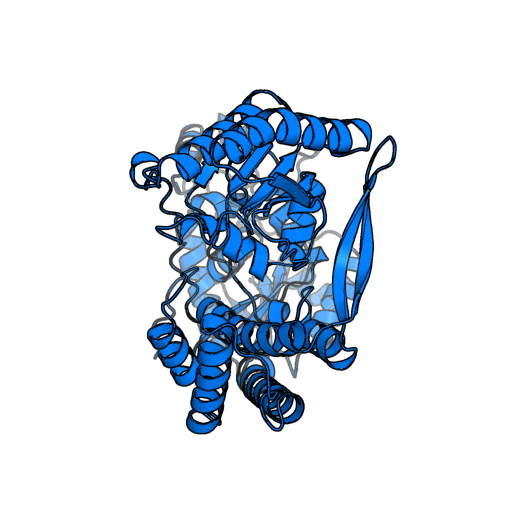ER A C 1
ATOM 1408 O O . SER A 1 175 ? 4.519 5.843 14.596 1.00 68.56 175 SER A O 1
ATOM 1410 N N . ILE A 1 176 ? 6.197 4.522 13.893 1.00 70.62 176 ILE A N 1
ATOM 1411 C CA . ILE A 1 176 ? 6.772 4.320 15.234 1.00 70.62 176 ILE A CA 1
ATOM 1412 C C . ILE A 1 176 ? 7.029 5.677 15.903 1.00 70.62 176 ILE A C 1
ATOM 1414 O O . ILE A 1 176 ? 6.621 5.910 17.041 1.00 70.62 176 ILE A O 1
ATOM 1418 N N . THR A 1 177 ? 7.629 6.602 15.153 1.00 72.75 177 THR A N 1
ATOM 1419 C CA . THR A 1 177 ? 7.985 7.943 15.615 1.00 72.75 177 THR A CA 1
ATOM 1420 C C . THR A 1 177 ? 6.763 8.778 15.993 1.00 72.75 177 THR A C 1
ATOM 1422 O O . THR A 1 177 ? 6.761 9.389 17.058 1.00 72.75 177 THR A O 1
ATOM 1425 N N . ASP A 1 178 ? 5.705 8.782 15.176 1.00 73.69 178 ASP A N 1
ATOM 1426 C CA . ASP A 1 178 ? 4.476 9.534 15.472 1.00 73.69 178 ASP A CA 1
ATOM 1427 C C . ASP A 1 178 ? 3.817 9.064 16.774 1.00 73.69 178 ASP A C 1
ATOM 1429 O O . ASP A 1 178 ? 3.435 9.883 17.612 1.00 73.69 178 ASP A O 1
ATOM 1433 N N . TYR A 1 179 ? 3.705 7.744 16.958 1.00 76.19 179 TYR A N 1
ATOM 1434 C CA . TYR A 1 179 ? 3.132 7.170 18.172 1.00 76.19 179 TYR A CA 1
ATOM 1435 C C . TYR A 1 179 ? 3.960 7.523 19.410 1.00 76.19 179 TYR A C 1
ATOM 1437 O O . TYR A 1 179 ? 3.405 7.957 20.419 1.00 76.19 179 TYR A O 1
ATOM 1445 N N . LEU A 1 180 ? 5.284 7.384 19.340 1.00 80.62 180 LEU A N 1
ATOM 1446 C CA . LEU A 1 180 ? 6.157 7.730 20.462 1.00 80.62 180 LEU A CA 1
ATOM 1447 C C . LEU A 1 180 ? 6.137 9.229 20.772 1.00 80.62 180 LEU A C 1
ATOM 1449 O O . LEU A 1 180 ? 6.197 9.601 21.940 1.00 80.62 180 LEU A O 1
ATOM 1453 N N . ASN A 1 181 ? 6.016 10.094 19.763 1.00 86.44 181 ASN A N 1
ATOM 1454 C CA . ASN A 1 181 ? 5.917 11.539 19.965 1.00 86.44 181 ASN A CA 1
ATOM 1455 C C . ASN A 1 181 ? 4.637 11.925 20.718 1.00 86.44 181 ASN A C 1
ATOM 1457 O O . ASN A 1 181 ? 4.711 12.670 21.695 1.00 86.44 181 ASN A O 1
ATOM 1461 N N . ASP A 1 182 ? 3.484 11.389 20.305 1.00 85.06 182 ASP A N 1
ATOM 1462 C CA . ASP A 1 182 ? 2.204 11.593 20.997 1.00 85.06 182 ASP A CA 1
ATOM 1463 C C . ASP A 1 182 ? 2.268 11.050 22.444 1.00 85.06 182 ASP A C 1
ATOM 1465 O O . ASP A 1 182 ? 1.860 11.732 23.389 1.00 85.06 182 ASP A O 1
ATOM 1469 N N . TYR A 1 183 ? 2.864 9.864 22.637 1.00 87.56 183 TYR A N 1
ATOM 1470 C CA . TYR A 1 183 ? 3.061 9.259 23.958 1.00 87.56 183 TYR A CA 1
ATOM 1471 C C . TYR A 1 183 ? 3.940 10.122 24.877 1.00 87.56 183 TYR A C 1
ATOM 1473 O O . TYR A 1 183 ? 3.538 10.435 25.998 1.00 87.56 183 TYR A O 1
ATOM 1481 N N . ARG A 1 184 ? 5.106 10.573 24.394 1.00 89.56 184 ARG A N 1
ATOM 1482 C CA . ARG A 1 184 ? 6.030 11.455 25.134 1.00 89.56 184 ARG A CA 1
ATOM 1483 C C . ARG A 1 184 ? 5.384 12.782 25.508 1.00 89.56 184 ARG A C 1
ATOM 1485 O O . ARG A 1 184 ? 5.582 13.277 26.613 1.00 89.56 184 ARG A O 1
ATOM 1492 N N . ALA A 1 185 ? 4.582 13.337 24.603 1.00 92.69 185 ALA A N 1
ATOM 1493 C CA . ALA A 1 185 ? 3.821 14.555 24.848 1.00 92.69 185 ALA A CA 1
ATOM 1494 C C . ALA A 1 185 ? 2.602 14.336 25.767 1.00 92.69 185 ALA A C 1
ATOM 1496 O O . ALA A 1 185 ? 1.944 15.310 26.130 1.00 92.69 185 ALA A O 1
ATOM 1497 N N . ARG A 1 186 ? 2.303 13.087 26.162 1.00 93.81 186 ARG A N 1
ATOM 1498 C CA . ARG A 1 186 ? 1.137 12.687 26.967 1.00 93.81 186 ARG A CA 1
ATOM 1499 C C . ARG A 1 186 ? -0.180 13.153 26.351 1.00 93.81 186 ARG A C 1
ATOM 1501 O O . ARG A 1 186 ? -1.075 13.618 27.060 1.00 93.81 186 ARG A O 1
ATOM 1508 N N . VAL A 1 187 ? -0.312 13.034 25.032 1.00 92.56 187 VAL A N 1
ATOM 1509 C CA . VAL A 1 187 ? -1.519 13.434 24.300 1.00 92.56 187 VAL A CA 1
ATOM 1510 C C . VAL A 1 187 ? -1.977 12.358 23.331 1.00 92.56 187 VAL A C 1
ATOM 1512 O O . VAL A 1 187 ? -1.184 11.714 22.658 1.00 92.56 187 VAL A O 1
ATOM 1515 N N . VAL A 1 188 ? -3.289 12.201 23.204 1.00 88.19 188 VAL A N 1
ATOM 1516 C CA . VAL A 1 188 ? -3.918 11.440 22.126 1.00 88.19 188 VAL A CA 1
ATOM 1517 C C . VAL A 1 188 ? -4.254 12.407 20.997 1.00 88.19 188 VAL A C 1
ATOM 1519 O O . VAL A 1 188 ? -5.042 13.337 21.197 1.00 88.19 188 VAL A O 1
ATOM 1522 N N . SER A 1 189 ? -3.686 12.191 19.807 1.00 89.75 189 SER A N 1
ATOM 1523 C CA . SER A 1 189 ? -4.063 12.962 18.621 1.00 89.75 189 SER A CA 1
ATOM 1524 C C . SER A 1 189 ? -5.264 12.357 17.892 1.00 89.75 189 SER A C 1
ATOM 1526 O O . SER A 1 189 ? -5.299 11.170 17.562 1.00 89.75 189 SER A O 1
ATOM 1528 N N . TYR A 1 190 ? -6.233 13.200 17.557 1.00 90.88 190 TYR A N 1
ATOM 1529 C CA . TYR A 1 190 ? -7.385 12.868 16.715 1.00 90.88 190 TYR A CA 1
ATOM 1530 C C . TYR A 1 190 ? -7.641 14.015 15.734 1.00 90.88 190 TYR A C 1
ATOM 1532 O O . TYR A 1 190 ? -6.914 15.010 15.741 1.00 90.88 190 TYR A O 1
ATOM 1540 N N . ARG A 1 191 ? -8.579 13.843 14.805 1.00 92.69 191 ARG A N 1
ATOM 1541 C CA . ARG A 1 191 ? -8.882 14.839 13.779 1.00 92.69 191 ARG A CA 1
ATOM 1542 C C . ARG A 1 191 ? -10.375 15.093 13.738 1.00 92.69 191 ARG A C 1
ATOM 1544 O O . ARG A 1 191 ? -11.162 14.152 13.725 1.00 92.69 191 ARG A O 1
ATOM 1551 N N . GLU A 1 192 ? -10.750 16.358 13.708 1.00 95.06 192 GLU A N 1
ATOM 1552 C CA . GLU A 1 192 ? -12.125 16.780 13.465 1.00 95.06 192 GLU A CA 1
ATOM 1553 C C . GLU A 1 192 ? -12.312 17.087 11.983 1.00 95.06 192 GLU A C 1
ATOM 1555 O O . GLU A 1 192 ? -11.417 17.640 11.340 1.00 95.06 192 GLU A O 1
ATOM 1560 N N . LEU A 1 193 ? -13.479 16.735 11.448 1.00 94.06 193 LEU A N 1
ATOM 1561 C CA . LEU A 1 193 ? -13.861 17.069 10.083 1.00 94.06 193 LEU A CA 1
ATOM 1562 C C . LEU A 1 193 ? -14.504 18.455 10.067 1.00 94.06 193 LEU A C 1
ATOM 1564 O O . LEU A 1 193 ? -15.632 18.637 10.522 1.00 94.06 193 LEU A O 1
ATOM 1568 N N . VAL A 1 194 ? -13.782 19.442 9.540 1.00 94.50 194 VAL A N 1
ATOM 1569 C CA . VAL A 1 194 ? -14.276 20.815 9.405 1.00 94.50 194 VAL A CA 1
ATOM 1570 C C . VAL A 1 194 ? -14.815 20.989 7.991 1.00 94.50 194 VAL A C 1
ATOM 1572 O O . VAL A 1 194 ? -14.060 21.146 7.033 1.00 94.50 194 VAL A O 1
ATOM 1575 N N . CYS A 1 195 ? -16.138 20.927 7.859 1.00 93.38 195 CYS A N 1
ATOM 1576 C CA . CYS A 1 195 ? -16.813 20.986 6.567 1.00 93.38 195 CYS A CA 1
ATOM 1577 C C . CYS A 1 195 ? -17.226 22.419 6.188 1.00 93.38 195 CYS A C 1
ATOM 1579 O O . CYS A 1 195 ? -17.802 23.169 6.987 1.00 93.38 195 CYS A O 1
ATOM 1581 N N . ASN A 1 196 ? -16.978 22.778 4.930 1.00 92.44 196 ASN A N 1
ATOM 1582 C CA . ASN A 1 196 ? -17.503 23.974 4.278 1.00 92.44 196 ASN A CA 1
ATOM 1583 C C . ASN A 1 196 ? -18.550 23.574 3.218 1.00 92.44 196 ASN A C 1
ATOM 1585 O O . ASN A 1 196 ? -18.955 22.412 3.140 1.00 92.44 196 ASN A O 1
ATOM 1589 N N . ASP A 1 197 ? -19.022 24.535 2.429 1.00 92.06 197 ASP A N 1
ATOM 1590 C CA . ASP A 1 197 ? -20.135 24.313 1.499 1.00 92.06 197 ASP A CA 1
ATOM 1591 C C . ASP A 1 197 ? -19.746 23.470 0.267 1.00 92.06 197 ASP A C 1
ATOM 1593 O O . ASP A 1 197 ? -20.624 22.939 -0.406 1.00 92.06 197 ASP A O 1
ATOM 1597 N N . VAL A 1 198 ? -18.448 23.303 -0.014 1.00 90.62 198 VAL A N 1
ATOM 1598 C CA . VAL A 1 198 ? -17.930 22.577 -1.190 1.00 90.62 198 VAL A CA 1
ATOM 1599 C C . VAL A 1 198 ? -17.027 21.387 -0.849 1.00 90.62 198 VAL A C 1
ATOM 1601 O O . VAL A 1 198 ? -16.858 20.494 -1.676 1.00 90.62 198 VAL A O 1
ATOM 1604 N N . SER A 1 199 ? -16.423 21.357 0.339 1.00 92.25 199 SER A N 1
ATOM 1605 C CA . SER A 1 199 ? -15.434 20.358 0.752 1.00 92.25 199 SER A CA 1
ATOM 1606 C C . SER A 1 199 ? -15.297 20.272 2.279 1.00 92.25 199 SER A C 1
ATOM 1608 O O . SER A 1 199 ? -16.089 20.845 3.033 1.00 92.25 199 SER A O 1
ATOM 1610 N N . TYR A 1 200 ? -14.276 19.556 2.754 1.00 93.31 200 TYR A N 1
ATOM 1611 C CA . TYR A 1 200 ? -13.900 19.511 4.161 1.00 93.31 200 TYR A CA 1
ATOM 1612 C C . TYR A 1 200 ? -12.381 19.431 4.342 1.00 93.31 200 TYR A C 1
ATOM 1614 O O . TYR A 1 200 ? -11.653 19.028 3.434 1.00 93.31 200 TYR A O 1
ATOM 1622 N N . GLU A 1 201 ? -11.916 19.792 5.535 1.00 93.44 201 GLU A N 1
ATOM 1623 C CA . GLU A 1 201 ? -10.534 19.615 5.980 1.00 93.44 201 GLU A CA 1
ATOM 1624 C C . GLU A 1 201 ? -10.469 18.789 7.275 1.00 93.44 201 GLU A C 1
ATOM 1626 O O . GLU A 1 201 ? -11.392 18.802 8.091 1.00 93.44 201 GLU A O 1
ATOM 1631 N N . GLU A 1 202 ? -9.362 18.072 7.477 1.00 93.12 202 GLU A N 1
ATOM 1632 C CA . GLU A 1 202 ? -9.053 17.397 8.741 1.00 93.12 202 GLU A CA 1
ATOM 1633 C C . GLU A 1 202 ? -8.271 18.349 9.653 1.00 93.12 202 GLU A C 1
ATOM 1635 O O . GLU A 1 202 ? -7.139 18.726 9.338 1.00 93.12 202 GLU A O 1
ATOM 1640 N N . ARG A 1 203 ? -8.824 18.698 10.817 1.00 93.94 203 ARG A N 1
ATOM 1641 C CA . ARG A 1 203 ? -8.136 19.520 11.820 1.00 93.94 203 ARG A CA 1
ATOM 1642 C C . ARG A 1 203 ? -7.586 18.655 12.943 1.00 93.94 203 ARG A C 1
ATOM 1644 O O . ARG A 1 203 ? -8.355 18.036 13.673 1.00 93.94 203 ARG A O 1
ATOM 1651 N N . LYS A 1 204 ? -6.257 18.620 13.105 1.00 91.81 204 LYS A N 1
ATOM 1652 C CA . LYS A 1 204 ? -5.606 17.893 14.209 1.00 91.81 204 LYS A CA 1
ATOM 1653 C C . LYS A 1 204 ? -5.987 18.526 15.550 1.00 91.81 204 LYS A C 1
ATOM 1655 O O . LYS A 1 204 ? -5.802 19.721 15.745 1.00 91.81 204 LYS A O 1
ATOM 1660 N N . GLN A 1 205 ? -6.454 17.689 16.465 1.00 94.19 205 GLN A N 1
ATOM 1661 C CA . GLN A 1 205 ? -6.768 18.014 17.849 1.00 94.19 205 GLN A CA 1
ATOM 1662 C C . GLN A 1 205 ? -5.949 17.129 18.790 1.00 94.19 205 GLN A C 1
ATOM 1664 O O . GLN A 1 205 ? -5.484 16.049 18.404 1.00 94.19 205 GLN A O 1
ATOM 1669 N N . LEU A 1 206 ? -5.777 17.586 20.029 1.00 93.31 206 LEU A N 1
ATOM 1670 C CA . LEU A 1 206 ? -5.023 16.891 21.070 1.00 93.31 206 LEU A CA 1
ATOM 1671 C C . LEU A 1 206 ? -5.877 16.756 22.332 1.00 93.31 206 LEU A C 1
ATOM 1673 O O . LEU A 1 206 ? -6.526 17.710 22.756 1.00 93.31 206 LEU A O 1
ATOM 1677 N N . LYS A 1 207 ? -5.849 15.576 22.950 1.00 92.00 207 LYS A N 1
ATOM 1678 C CA . LYS A 1 207 ? -6.464 15.305 24.255 1.00 92.00 207 LYS A CA 1
ATOM 1679 C C . LYS A 1 207 ? -5.376 14.852 25.237 1.00 92.00 207 LYS A C 1
ATOM 1681 O O . LYS A 1 207 ? -4.676 13.900 24.903 1.00 92.00 207 LYS A O 1
ATOM 1686 N N . PRO A 1 208 ? -5.235 15.454 26.431 1.00 94.19 208 PRO A N 1
ATOM 1687 C CA . PRO A 1 208 ? -4.314 14.955 27.452 1.00 94.19 208 PRO A CA 1
ATOM 1688 C C . PRO A 1 208 ? -4.608 13.499 27.838 1.00 94.19 208 PRO A C 1
ATOM 1690 O O . PRO A 1 208 ? -5.768 13.118 28.005 1.00 94.19 208 PRO A O 1
ATOM 1693 N N . MET A 1 209 ? -3.559 12.694 27.985 1.00 93.00 209 MET A N 1
ATOM 1694 C CA . MET A 1 209 ? -3.654 11.295 28.393 1.00 93.00 209 MET A CA 1
ATOM 1695 C C . MET A 1 209 ? -3.871 11.168 29.902 1.00 93.00 209 MET A C 1
ATOM 1697 O O . MET A 1 209 ? -3.119 11.716 30.708 1.00 93.00 209 MET A O 1
ATOM 1701 N N . THR A 1 210 ? -4.843 10.351 30.287 1.00 91.81 210 THR A N 1
ATOM 1702 C CA . THR A 1 210 ? -4.962 9.809 31.646 1.00 91.81 210 THR A CA 1
ATOM 1703 C C . THR A 1 210 ? -3.936 8.693 31.888 1.00 91.81 210 THR A C 1
ATOM 1705 O O . THR A 1 210 ? -3.303 8.202 30.954 1.00 91.81 210 THR A O 1
ATOM 1708 N N . VAL A 1 211 ? -3.787 8.230 33.136 1.00 91.25 211 VAL A N 1
ATOM 1709 C CA . VAL A 1 211 ? -2.952 7.051 33.458 1.00 91.25 211 VAL A CA 1
ATOM 1710 C C . VAL A 1 211 ? -3.412 5.822 32.670 1.00 91.25 211 VAL A C 1
ATOM 1712 O O . VAL A 1 211 ? -2.590 5.102 32.104 1.00 91.25 211 VAL A O 1
ATOM 1715 N N . ARG A 1 212 ? -4.729 5.612 32.573 1.00 91.12 212 ARG A N 1
ATOM 1716 C CA . ARG A 1 212 ? -5.320 4.550 31.754 1.00 91.12 212 ARG A CA 1
ATOM 1717 C C . ARG A 1 212 ? -4.920 4.682 30.287 1.00 91.12 212 ARG A C 1
ATOM 1719 O O . ARG A 1 212 ? -4.483 3.696 29.697 1.00 91.12 212 ARG A O 1
ATOM 1726 N N . ASP A 1 213 ? -5.032 5.887 29.722 1.00 90.81 213 ASP A N 1
ATOM 1727 C CA . ASP A 1 213 ? -4.658 6.128 28.325 1.00 90.81 213 ASP A CA 1
ATOM 1728 C C . ASP A 1 213 ? -3.189 5.760 28.090 1.00 90.81 213 ASP A C 1
ATOM 1730 O O . ASP A 1 213 ? -2.897 5.095 27.108 1.00 90.81 213 ASP A O 1
ATOM 1734 N N . GLN A 1 214 ? -2.277 6.094 29.008 1.00 92.44 214 GLN A N 1
ATOM 1735 C CA . GLN A 1 214 ? -0.850 5.760 28.878 1.00 92.44 214 GLN A CA 1
ATOM 1736 C C . GLN A 1 214 ? -0.606 4.242 28.811 1.00 92.44 214 GLN A C 1
ATOM 1738 O O . GLN A 1 214 ? 0.120 3.773 27.936 1.00 92.44 214 GLN A O 1
ATOM 1743 N N . HIS A 1 215 ? -1.256 3.457 29.676 1.00 93.25 215 HIS A N 1
ATOM 1744 C CA . HIS A 1 215 ? -1.130 1.993 29.671 1.00 93.25 215 HIS A CA 1
ATOM 1745 C C . HIS A 1 215 ? -1.722 1.368 28.409 1.00 93.25 215 HIS A C 1
ATOM 1747 O O . HIS A 1 215 ? -1.091 0.523 27.771 1.00 93.25 215 HIS A O 1
ATOM 1753 N N . GLU A 1 216 ? -2.939 1.781 28.038 1.00 90.94 216 GLU A N 1
ATOM 1754 C CA . GLU A 1 216 ? -3.583 1.287 26.823 1.00 90.94 216 GLU A CA 1
ATOM 1755 C C . GLU A 1 216 ? -2.753 1.653 25.590 1.00 90.94 216 GLU A C 1
ATOM 1757 O O . GLU A 1 216 ? -2.566 0.815 24.710 1.00 90.94 216 GLU A O 1
ATOM 1762 N N . PHE A 1 217 ? -2.216 2.870 25.532 1.00 90.62 217 PHE A N 1
ATOM 1763 C CA . PHE A 1 217 ? -1.406 3.334 24.413 1.00 90.62 217 PHE A CA 1
ATOM 1764 C C . PHE A 1 217 ? -0.087 2.562 24.305 1.00 90.62 217 PHE A C 1
ATOM 1766 O O . PHE A 1 217 ? 0.247 2.111 23.211 1.00 90.62 217 PHE A O 1
ATOM 1773 N N . ALA A 1 218 ? 0.605 2.305 25.421 1.00 93.69 218 ALA A N 1
ATOM 1774 C CA . ALA A 1 218 ? 1.800 1.458 25.447 1.00 93.69 218 ALA A CA 1
ATOM 1775 C C . ALA A 1 218 ? 1.500 0.033 24.944 1.00 93.69 218 ALA A C 1
ATOM 1777 O O . ALA A 1 218 ? 2.185 -0.472 24.052 1.00 93.69 218 ALA A O 1
ATOM 1778 N N . TYR A 1 219 ? 0.419 -0.588 25.434 1.00 94.25 219 TYR A N 1
ATOM 1779 C CA . TYR A 1 219 ? -0.055 -1.884 24.933 1.00 94.25 219 TYR A CA 1
ATOM 1780 C C . TYR A 1 219 ? -0.318 -1.846 23.421 1.00 94.25 219 TYR A C 1
ATOM 1782 O O . TYR A 1 219 ? 0.072 -2.756 22.684 1.00 94.25 219 TYR A O 1
ATOM 1790 N N . HIS A 1 220 ? -0.993 -0.792 22.956 1.00 90.31 220 HIS A N 1
ATOM 1791 C CA . HIS A 1 220 ? -1.363 -0.629 21.558 1.00 90.31 220 HIS A CA 1
ATOM 1792 C C . HIS A 1 220 ? -0.143 -0.455 20.657 1.00 90.31 220 HIS A C 1
ATOM 1794 O O . HIS A 1 220 ? -0.119 -1.103 19.616 1.00 90.31 220 HIS A O 1
ATOM 1800 N N . ILE A 1 221 ? 0.870 0.322 21.052 1.00 91.69 221 ILE A N 1
ATOM 1801 C CA . ILE A 1 221 ? 2.124 0.467 20.295 1.00 91.69 221 ILE A CA 1
ATOM 1802 C C . ILE A 1 221 ? 2.800 -0.894 20.124 1.00 91.69 221 ILE A C 1
ATOM 1804 O O . ILE A 1 221 ? 3.092 -1.293 18.996 1.00 91.69 221 ILE A O 1
ATOM 1808 N N . ILE A 1 222 ? 2.989 -1.642 21.217 1.00 95.25 222 ILE A N 1
ATOM 1809 C CA . ILE A 1 222 ? 3.665 -2.946 21.176 1.00 95.25 222 ILE A CA 1
ATOM 1810 C C . ILE A 1 222 ? 2.906 -3.916 20.270 1.00 95.25 222 ILE A C 1
ATOM 1812 O O . ILE A 1 222 ? 3.474 -4.452 19.315 1.00 95.25 222 ILE A O 1
ATOM 1816 N N . ARG A 1 223 ? 1.597 -4.090 20.504 1.00 94.56 223 ARG A N 1
ATOM 1817 C CA . ARG A 1 223 ? 0.769 -4.985 19.683 1.00 94.56 223 ARG A CA 1
ATOM 1818 C C . ARG A 1 223 ? 0.744 -4.547 18.219 1.00 94.56 223 ARG A C 1
ATOM 1820 O O . ARG A 1 223 ? 0.782 -5.401 17.338 1.00 94.56 223 ARG A O 1
ATOM 1827 N N . PHE A 1 224 ? 0.666 -3.244 17.950 1.00 92.56 224 PHE A N 1
ATOM 1828 C CA . PHE A 1 224 ? 0.631 -2.689 16.599 1.00 92.56 224 PHE A CA 1
ATOM 1829 C C . PHE A 1 224 ? 1.920 -2.991 15.831 1.00 92.56 224 PHE A C 1
ATOM 1831 O O . PHE A 1 224 ? 1.841 -3.482 14.704 1.00 92.56 224 PHE A O 1
ATOM 1838 N N . LEU A 1 225 ? 3.092 -2.763 16.434 1.00 94.62 225 LEU A N 1
ATOM 1839 C CA . LEU A 1 225 ? 4.376 -3.043 15.786 1.00 94.62 225 LEU A CA 1
ATOM 1840 C C . LEU A 1 225 ? 4.587 -4.537 15.556 1.00 94.62 225 LEU A C 1
ATOM 1842 O O . LEU A 1 225 ? 4.949 -4.926 14.445 1.00 94.62 225 LEU A O 1
ATOM 1846 N N . MET A 1 226 ? 4.264 -5.379 16.544 1.00 96.62 226 MET A N 1
ATOM 1847 C CA . MET A 1 226 ? 4.316 -6.833 16.374 1.00 96.62 226 MET A CA 1
ATOM 1848 C C . MET A 1 226 ? 3.412 -7.289 15.223 1.00 96.62 226 MET A C 1
ATOM 1850 O O . MET A 1 226 ? 3.863 -7.972 14.302 1.00 96.62 226 MET A O 1
ATOM 1854 N N . LYS A 1 227 ? 2.138 -6.875 15.247 1.00 95.38 227 LYS A N 1
ATOM 1855 C CA . LYS A 1 227 ? 1.132 -7.277 14.256 1.00 95.38 227 LYS A CA 1
ATOM 1856 C C . LYS A 1 227 ? 1.542 -6.868 12.852 1.00 95.38 227 LYS A C 1
ATOM 1858 O O . LYS A 1 227 ? 1.545 -7.697 11.945 1.00 95.38 227 LYS A O 1
ATOM 1863 N N . ASN A 1 228 ? 1.893 -5.602 12.664 1.00 95.25 228 ASN A N 1
ATOM 1864 C CA . ASN A 1 228 ? 2.195 -5.099 11.335 1.00 95.25 228 ASN A CA 1
ATOM 1865 C C . ASN A 1 228 ? 3.517 -5.644 10.795 1.00 95.25 228 ASN A C 1
ATOM 1867 O O . ASN A 1 228 ? 3.611 -5.849 9.586 1.00 95.25 228 ASN A O 1
ATOM 1871 N N . LEU A 1 229 ? 4.516 -5.920 11.646 1.00 96.38 229 LEU A N 1
ATOM 1872 C CA . LEU A 1 229 ? 5.747 -6.579 11.202 1.00 96.38 229 LEU A CA 1
ATOM 1873 C C . LEU A 1 229 ? 5.446 -7.988 10.688 1.00 96.38 229 LEU A C 1
ATOM 1875 O O . LEU A 1 229 ? 5.872 -8.353 9.594 1.00 96.38 229 LEU A O 1
ATOM 1879 N N . VAL A 1 230 ? 4.661 -8.769 11.436 1.00 96.81 230 VAL A N 1
ATOM 1880 C CA . VAL A 1 230 ? 4.273 -10.117 11.005 1.00 96.81 230 VAL A CA 1
ATOM 1881 C C . VAL A 1 230 ? 3.486 -10.056 9.695 1.00 96.81 230 VAL A C 1
ATOM 1883 O O . VAL A 1 230 ? 3.784 -10.820 8.778 1.00 96.81 230 VAL A O 1
ATOM 1886 N N . LYS A 1 231 ? 2.548 -9.113 9.540 1.00 95.56 231 LYS A N 1
ATOM 1887 C CA . LYS A 1 231 ? 1.819 -8.899 8.275 1.00 95.56 231 LYS A CA 1
ATOM 1888 C C . LYS A 1 231 ? 2.746 -8.521 7.112 1.00 95.56 231 LYS A C 1
ATOM 1890 O O . LYS A 1 231 ? 2.589 -9.055 6.015 1.00 95.56 231 LYS A O 1
ATOM 1895 N N . LEU A 1 232 ? 3.725 -7.642 7.350 1.00 95.62 232 LEU A N 1
ATOM 1896 C CA . LEU A 1 232 ? 4.740 -7.241 6.369 1.00 95.62 232 LEU A CA 1
ATOM 1897 C C . LEU A 1 232 ? 5.570 -8.441 5.892 1.00 95.62 232 LEU A C 1
ATOM 1899 O O . LEU A 1 232 ? 5.769 -8.611 4.691 1.00 95.62 232 LEU A O 1
ATOM 1903 N N . LEU A 1 233 ? 6.057 -9.266 6.819 1.00 95.00 233 LEU A N 1
ATOM 1904 C CA . LEU A 1 233 ? 6.957 -10.382 6.517 1.00 95.00 233 LEU A CA 1
ATOM 1905 C C . LEU A 1 233 ? 6.224 -11.593 5.927 1.00 95.00 233 LEU A C 1
ATOM 1907 O O . LEU A 1 233 ? 6.740 -12.251 5.031 1.00 95.00 233 LEU A O 1
ATOM 1911 N N . THR A 1 234 ? 4.999 -11.866 6.378 1.00 92.50 234 THR A N 1
ATOM 1912 C CA . THR A 1 234 ? 4.194 -13.003 5.889 1.00 92.50 234 THR A CA 1
ATOM 1913 C C . THR A 1 234 ? 3.393 -12.696 4.626 1.00 92.50 234 THR A C 1
ATOM 1915 O O . THR A 1 234 ? 2.827 -13.613 4.036 1.00 92.50 234 THR A O 1
ATOM 1918 N N . ARG A 1 235 ? 3.305 -11.418 4.222 1.00 89.38 235 ARG A N 1
ATOM 1919 C CA . ARG A 1 235 ? 2.447 -10.947 3.115 1.00 89.38 235 ARG A CA 1
ATOM 1920 C C . ARG A 1 235 ? 0.986 -11.347 3.281 1.00 89.38 235 ARG A C 1
ATOM 1922 O O . ARG A 1 235 ? 0.272 -11.561 2.305 1.00 89.38 235 ARG A O 1
ATOM 1929 N N . SER A 1 236 ? 0.553 -11.459 4.531 1.00 87.56 236 SER A N 1
ATOM 1930 C CA . SER A 1 236 ? -0.767 -11.950 4.868 1.00 87.56 236 SER A CA 1
ATOM 1931 C C . SER A 1 236 ? -1.474 -10.973 5.782 1.00 87.56 236 SER A C 1
ATOM 1933 O O . SER A 1 236 ? -1.039 -10.719 6.905 1.00 87.56 236 SER A O 1
ATOM 1935 N N . ASN A 1 237 ? -2.622 -10.481 5.334 1.00 90.06 237 ASN A N 1
ATOM 1936 C CA . ASN A 1 237 ? -3.547 -9.781 6.198 1.00 90.06 237 ASN A CA 1
ATOM 1937 C C . ASN A 1 237 ? -4.352 -10.796 7.024 1.00 90.06 237 ASN A C 1
ATOM 1939 O O . ASN A 1 237 ? -5.382 -11.291 6.587 1.00 90.06 237 ASN A O 1
ATOM 1943 N N . ARG A 1 238 ? -3.843 -11.193 8.189 1.00 88.38 238 ARG A N 1
ATOM 1944 C CA . ARG A 1 238 ? -4.578 -12.024 9.155 1.00 88.38 238 ARG A CA 1
ATOM 1945 C C . ARG A 1 238 ? -4.510 -11.369 10.520 1.00 88.38 238 ARG A C 1
ATOM 1947 O O . ARG A 1 238 ? -3.474 -10.798 10.865 1.00 88.38 238 ARG A O 1
ATOM 1954 N N . ASP A 1 239 ? -5.596 -11.440 11.277 1.00 84.81 239 ASP A N 1
ATOM 1955 C CA . ASP A 1 239 ? -5.552 -11.108 12.697 1.00 84.81 239 ASP A CA 1
ATOM 1956 C C . ASP A 1 239 ? -5.220 -12.382 13.474 1.00 84.81 239 ASP A C 1
ATOM 1958 O O . ASP A 1 239 ? -5.953 -13.367 13.410 1.00 84.81 239 ASP A O 1
ATOM 1962 N N . LEU A 1 240 ? -4.052 -12.392 14.115 1.00 89.94 240 LEU A N 1
ATOM 1963 C CA . LEU A 1 240 ? -3.535 -13.568 14.807 1.00 89.94 240 LEU A CA 1
ATOM 1964 C C . LEU A 1 240 ? -3.876 -13.502 16.305 1.00 89.94 240 LEU A C 1
ATOM 1966 O O . LEU A 1 240 ? -3.779 -12.419 16.911 1.00 89.94 240 LEU A O 1
ATOM 1970 N N . PRO A 1 241 ? -4.193 -14.650 16.935 1.00 91.50 241 PRO A N 1
ATOM 1971 C CA . PRO A 1 241 ? -4.252 -14.761 18.387 1.00 91.50 241 PRO A CA 1
ATOM 1972 C C . PRO A 1 241 ? -2.952 -14.281 19.043 1.00 91.50 241 PRO A C 1
ATOM 1974 O O . PRO A 1 241 ? -1.878 -14.336 18.445 1.00 91.50 241 PRO A O 1
ATOM 1977 N N . SER A 1 242 ? -3.033 -13.811 20.291 1.00 91.31 242 SER A N 1
ATOM 1978 C CA . SER A 1 242 ? -1.898 -13.176 20.983 1.00 91.31 242 SER A CA 1
ATOM 1979 C C . SER A 1 242 ? -0.644 -14.060 21.054 1.00 91.31 242 SER A C 1
ATOM 1981 O O . SER A 1 242 ? 0.466 -13.564 20.855 1.00 91.31 242 SER A O 1
ATOM 1983 N N . ASP A 1 243 ? -0.806 -15.358 21.307 1.00 93.75 243 ASP A N 1
ATOM 1984 C CA . ASP A 1 243 ? 0.322 -16.284 21.457 1.00 93.75 243 ASP A CA 1
ATOM 1985 C C . ASP A 1 243 ? 1.008 -16.559 20.118 1.00 93.75 243 ASP A C 1
ATOM 1987 O O . ASP A 1 243 ? 2.234 -16.481 20.015 1.00 93.75 243 ASP A O 1
ATOM 1991 N N . GLU A 1 244 ? 0.214 -16.788 19.068 1.00 96.38 244 GLU A N 1
ATOM 1992 C CA . GLU A 1 244 ? 0.711 -16.980 17.705 1.00 96.38 244 GLU A CA 1
ATOM 1993 C C . GLU A 1 244 ? 1.367 -15.703 17.164 1.00 96.38 244 GLU A C 1
ATOM 1995 O O . GLU A 1 244 ? 2.409 -15.768 16.507 1.00 96.38 244 GLU A O 1
ATOM 2000 N N . LEU A 1 245 ? 0.797 -14.532 17.466 1.00 96.75 245 LEU A N 1
ATOM 2001 C CA . LEU A 1 245 ? 1.377 -13.248 17.094 1.00 96.75 245 LEU A CA 1
ATOM 2002 C C . LEU A 1 245 ? 2.771 -13.080 17.703 1.00 96.7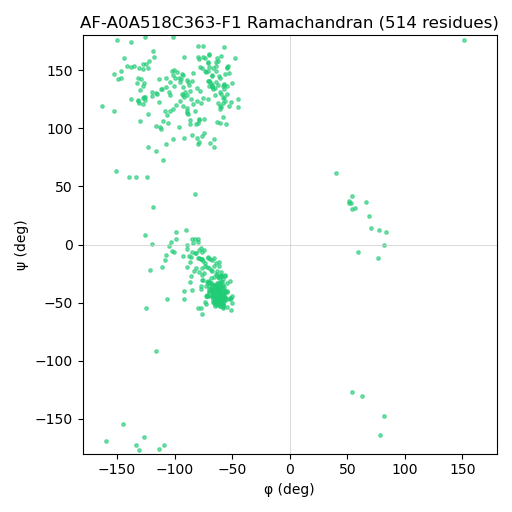5 245 LEU A C 1
ATOM 2004 O O . LEU A 1 245 ? 3.715 -12.762 16.982 1.00 96.75 245 LEU A O 1
ATOM 2008 N N . GLN A 1 246 ? 2.909 -13.303 19.013 1.00 97.69 246 GLN A N 1
ATOM 2009 C CA . GLN A 1 246 ? 4.200 -13.170 19.683 1.00 97.69 246 GLN A CA 1
ATOM 2010 C C . GLN A 1 246 ? 5.198 -14.217 19.177 1.00 97.69 246 GLN A C 1
ATOM 2012 O O . GLN A 1 246 ? 6.343 -13.875 18.900 1.00 97.69 246 GLN A O 1
ATOM 2017 N N . ALA A 1 247 ? 4.781 -15.477 19.008 1.00 97.50 247 ALA A N 1
ATOM 2018 C CA . ALA A 1 247 ? 5.641 -16.526 18.460 1.00 97.50 247 ALA A CA 1
ATOM 2019 C C . ALA A 1 247 ? 6.182 -16.160 17.068 1.00 97.50 247 ALA A C 1
ATOM 2021 O O . ALA A 1 247 ? 7.382 -16.268 16.826 1.00 97.50 247 ALA A O 1
ATOM 2022 N N . ASN A 1 248 ? 5.324 -15.663 16.171 1.00 96.94 248 ASN A N 1
ATOM 2023 C CA . ASN A 1 248 ? 5.757 -15.197 14.856 1.00 96.94 248 ASN A CA 1
ATOM 2024 C C . ASN A 1 248 ? 6.654 -13.960 14.943 1.00 96.94 248 ASN A C 1
ATOM 2026 O O . ASN A 1 248 ? 7.649 -13.896 14.231 1.00 96.94 248 ASN A O 1
ATOM 2030 N N . PHE A 1 249 ? 6.330 -12.992 15.804 1.00 98.19 249 PHE A N 1
ATOM 2031 C CA . PHE A 1 249 ? 7.145 -11.792 15.984 1.00 98.19 249 PHE A CA 1
ATOM 2032 C C . PHE A 1 249 ? 8.577 -12.145 16.399 1.00 98.19 249 PHE A C 1
ATOM 2034 O O . PHE A 1 249 ? 9.512 -11.764 15.700 1.00 98.19 249 PHE A O 1
ATOM 2041 N N . PHE A 1 250 ? 8.751 -12.933 17.465 1.00 98.25 250 PHE A N 1
ATOM 2042 C CA . PHE A 1 250 ? 10.079 -13.297 17.970 1.00 98.25 250 PHE A CA 1
ATOM 2043 C C . PHE A 1 250 ? 10.824 -14.290 17.078 1.00 98.25 250 PHE A C 1
ATOM 2045 O O . PHE A 1 250 ? 12.049 -14.344 17.121 1.00 98.25 250 PHE A O 1
ATOM 2052 N N . ARG A 1 251 ? 10.123 -15.015 16.194 1.00 97.06 251 ARG A N 1
ATOM 2053 C CA . ARG A 1 251 ? 10.777 -15.778 15.123 1.00 97.06 251 ARG A CA 1
ATOM 2054 C C . ARG A 1 251 ? 11.568 -14.874 14.176 1.00 97.06 251 ARG A C 1
ATOM 2056 O O . ARG A 1 251 ? 12.601 -15.298 13.672 1.00 97.06 251 ARG A O 1
ATOM 2063 N N . TYR A 1 252 ? 11.062 -13.673 13.901 1.00 96.50 252 TYR A N 1
ATOM 2064 C CA . TYR A 1 252 ? 11.721 -12.722 13.009 1.00 96.50 252 TYR A CA 1
ATOM 2065 C C . TYR A 1 252 ? 12.639 -11.767 13.770 1.00 96.50 252 TYR A C 1
ATOM 2067 O O . TYR A 1 252 ? 13.768 -11.551 13.346 1.00 96.50 252 TYR A O 1
ATOM 2075 N N . PHE A 1 253 ? 12.163 -11.193 14.878 1.00 97.38 253 PHE A N 1
ATOM 2076 C CA . PHE A 1 253 ? 12.876 -10.215 15.705 1.00 97.38 253 PHE A CA 1
ATOM 2077 C C . PHE A 1 253 ? 13.124 -10.802 17.112 1.00 97.38 253 PHE A C 1
ATOM 2079 O O . PHE A 1 253 ? 12.359 -10.512 18.034 1.00 97.38 253 PHE A O 1
ATOM 2086 N N . PRO A 1 254 ? 14.154 -11.655 17.292 1.00 97.56 254 PRO A N 1
ATOM 2087 C CA . PRO A 1 254 ? 14.367 -12.425 18.522 1.00 97.56 254 PRO A CA 1
ATOM 2088 C C . PRO A 1 254 ? 15.002 -11.640 19.683 1.00 97.56 254 PRO A C 1
ATOM 2090 O O . PRO A 1 254 ? 15.055 -12.153 20.802 1.00 97.56 254 PRO A O 1
ATOM 2093 N N . ALA A 1 255 ? 15.532 -10.433 19.452 1.00 98.00 255 ALA A N 1
ATOM 2094 C CA . ALA A 1 255 ? 16.225 -9.694 20.510 1.00 98.00 255 ALA A CA 1
ATOM 2095 C C . ALA A 1 255 ? 15.276 -9.324 21.664 1.00 98.00 255 ALA A C 1
ATOM 2097 O O . ALA A 1 255 ? 14.137 -8.918 21.433 1.00 98.00 255 ALA A O 1
ATOM 2098 N N . GLU A 1 256 ? 15.772 -9.443 22.900 1.00 97.81 256 GLU A N 1
ATOM 2099 C CA . GLU A 1 256 ? 15.049 -9.092 24.133 1.00 97.81 256 GLU A CA 1
ATOM 2100 C C . GLU A 1 256 ? 13.695 -9.819 24.312 1.00 97.81 256 GLU A C 1
ATOM 2102 O O . GLU A 1 256 ? 12.766 -9.294 24.928 1.00 97.81 256 GLU A O 1
ATOM 2107 N N . GLU A 1 257 ? 13.564 -11.056 23.811 1.00 97.75 257 GLU A N 1
ATOM 2108 C CA . GLU A 1 257 ? 12.294 -11.798 23.838 1.00 97.75 257 GLU A CA 1
ATOM 2109 C C . GLU A 1 257 ? 11.672 -11.922 25.236 1.00 97.75 257 GLU A C 1
ATOM 2111 O O . GLU A 1 257 ? 10.513 -11.557 25.442 1.00 97.75 257 GLU A O 1
ATOM 2116 N N . SER A 1 258 ? 12.437 -12.423 26.207 1.00 97.75 258 SER A N 1
ATOM 2117 C CA . SER A 1 258 ? 11.949 -12.651 27.573 1.00 97.75 258 SER A CA 1
ATOM 2118 C C . SER A 1 258 ? 11.409 -11.372 28.245 1.00 97.75 258 SER A C 1
ATOM 2120 O O . SER A 1 258 ? 10.238 -11.369 28.650 1.00 97.75 258 SER A O 1
ATOM 2122 N N . PRO A 1 259 ? 12.172 -10.258 28.330 1.00 97.38 259 PRO A N 1
ATOM 2123 C CA . PRO A 1 259 ? 11.668 -9.033 28.950 1.00 97.38 259 PRO A CA 1
ATOM 2124 C C . PRO A 1 259 ? 10.500 -8.395 28.182 1.00 97.38 259 PRO A C 1
ATOM 2126 O O . PRO A 1 259 ? 9.558 -7.912 28.818 1.00 97.38 259 PRO A O 1
ATOM 2129 N N . ILE A 1 260 ? 10.490 -8.437 26.842 1.00 97.88 260 ILE A N 1
ATOM 2130 C CA . ILE A 1 260 ? 9.376 -7.894 26.047 1.00 97.88 260 ILE A CA 1
ATOM 2131 C C . ILE A 1 260 ? 8.094 -8.708 26.277 1.00 97.88 260 ILE A C 1
ATOM 2133 O O . ILE A 1 260 ? 7.029 -8.119 26.475 1.00 97.88 260 ILE A O 1
ATOM 2137 N N . ARG A 1 261 ? 8.166 -10.048 26.308 1.00 97.69 261 ARG A N 1
ATOM 2138 C CA . ARG A 1 261 ? 7.003 -10.909 26.606 1.00 97.69 261 ARG A CA 1
ATOM 2139 C C . ARG A 1 261 ? 6.430 -10.641 27.989 1.00 97.69 261 ARG A C 1
ATOM 2141 O O . ARG A 1 261 ? 5.210 -10.530 28.129 1.00 97.69 261 ARG A O 1
ATOM 2148 N N . ALA A 1 262 ? 7.292 -10.518 28.999 1.00 97.56 262 ALA A N 1
ATOM 2149 C CA . ALA A 1 262 ? 6.867 -10.212 30.361 1.00 97.56 262 ALA A CA 1
ATOM 2150 C C . ALA A 1 262 ? 6.144 -8.857 30.417 1.00 97.56 262 ALA A C 1
ATOM 2152 O O . ALA A 1 262 ? 5.049 -8.757 30.971 1.00 97.56 262 ALA A O 1
ATOM 2153 N N . PHE A 1 263 ? 6.709 -7.835 29.767 1.00 97.81 263 PHE A N 1
ATOM 2154 C CA . PHE A 1 263 ? 6.110 -6.504 29.699 1.00 97.81 263 PHE A CA 1
ATOM 2155 C C . PHE A 1 263 ? 4.772 -6.477 28.964 1.00 97.81 263 PHE A C 1
ATOM 2157 O O . PHE A 1 263 ? 3.790 -5.937 29.474 1.00 97.81 263 PHE A O 1
ATOM 2164 N N . PHE A 1 264 ? 4.701 -7.107 27.794 1.00 97.38 264 PHE A N 1
ATOM 2165 C CA . PHE A 1 264 ? 3.464 -7.180 27.030 1.00 97.38 264 PHE A CA 1
ATOM 2166 C C . PHE A 1 264 ? 2.364 -7.944 27.783 1.00 97.38 264 PHE A C 1
ATOM 2168 O O . PHE A 1 264 ? 1.204 -7.531 27.763 1.00 97.38 264 PHE A O 1
ATOM 2175 N N . SER A 1 265 ? 2.725 -9.015 28.497 1.00 96.44 265 SER A N 1
ATOM 2176 C CA . SER A 1 265 ? 1.788 -9.788 29.322 1.00 96.44 265 SER A CA 1
ATOM 2177 C C . SER A 1 265 ? 1.238 -8.966 30.486 1.00 96.44 265 SER A C 1
ATOM 2179 O O . SER A 1 265 ? 0.028 -8.965 30.706 1.00 96.44 265 SER A O 1
ATOM 2181 N N . GLU A 1 266 ? 2.091 -8.214 31.187 1.00 96.94 266 GLU A N 1
ATOM 2182 C CA . GLU A 1 266 ? 1.672 -7.305 32.259 1.00 96.94 266 GLU A CA 1
ATOM 2183 C C . GLU A 1 266 ? 0.688 -6.247 31.741 1.00 96.94 266 GLU A C 1
ATOM 2185 O O . GLU A 1 266 ? -0.407 -6.100 32.285 1.00 96.94 266 GLU A O 1
ATOM 2190 N N . LEU A 1 267 ? 1.027 -5.567 30.640 1.00 95.94 267 LEU A N 1
ATOM 2191 C CA . LEU A 1 267 ? 0.145 -4.582 30.008 1.00 95.94 267 LEU A CA 1
ATOM 2192 C C . LEU A 1 267 ? -1.188 -5.195 29.564 1.00 95.94 267 LEU A C 1
ATOM 2194 O O . LEU A 1 267 ? -2.243 -4.581 29.734 1.00 95.94 267 LEU A O 1
ATOM 2198 N N . SER A 1 268 ? -1.152 -6.411 29.014 1.00 94.06 268 SER A N 1
ATOM 2199 C CA . SER A 1 268 ? -2.351 -7.143 28.609 1.00 94.06 268 SER A CA 1
ATOM 2200 C C . SER A 1 268 ? -3.254 -7.443 29.807 1.00 94.06 268 SER A C 1
ATOM 2202 O O . SER A 1 268 ? -4.449 -7.151 29.750 1.00 94.06 268 SER A O 1
ATOM 2204 N N . LEU A 1 269 ? -2.704 -7.963 30.909 1.00 93.94 269 LEU A N 1
ATOM 2205 C CA . LEU A 1 269 ? -3.462 -8.257 32.131 1.00 93.94 269 LEU A CA 1
ATOM 2206 C C . LEU A 1 269 ? -4.102 -6.992 32.715 1.00 93.94 269 LEU A C 1
ATOM 2208 O O . LEU A 1 269 ? -5.293 -6.992 33.021 1.00 93.94 269 LEU A O 1
ATOM 2212 N N . ARG A 1 270 ? -3.341 -5.894 32.794 1.00 92.56 270 ARG A N 1
ATOM 2213 C CA . ARG A 1 270 ? -3.815 -4.587 33.283 1.00 92.56 270 ARG A CA 1
ATOM 2214 C C . ARG A 1 270 ? -4.972 -4.051 32.439 1.00 92.56 270 ARG A C 1
ATOM 2216 O O . ARG A 1 270 ? -5.998 -3.649 32.984 1.00 92.56 270 ARG A O 1
ATOM 2223 N N . LYS A 1 271 ? -4.836 -4.103 31.108 1.00 89.81 271 LYS A N 1
ATOM 2224 C CA . LYS A 1 271 ? -5.865 -3.652 30.163 1.00 89.81 271 LYS A CA 1
ATOM 2225 C C . LYS A 1 271 ? -7.159 -4.458 30.287 1.00 89.81 271 LYS A C 1
ATOM 2227 O O . LYS A 1 271 ? -8.224 -3.860 30.407 1.00 89.81 271 LYS A O 1
ATOM 2232 N N . HIS A 1 272 ? -7.081 -5.789 30.253 1.00 87.56 272 HIS A N 1
ATOM 2233 C CA . HIS A 1 272 ? -8.276 -6.643 30.300 1.00 87.56 272 HIS A CA 1
ATOM 2234 C C . HIS A 1 272 ? -8.923 -6.659 31.691 1.00 87.56 272 HIS A C 1
ATOM 2236 O O . HIS A 1 272 ? -10.142 -6.725 31.790 1.00 87.56 272 HIS A O 1
ATOM 2242 N N . GLY A 1 273 ? -8.126 -6.538 32.756 1.00 87.38 273 GLY A N 1
ATOM 2243 C CA . GLY A 1 273 ? -8.621 -6.411 34.126 1.00 87.38 273 GLY A CA 1
ATOM 2244 C C . GLY A 1 273 ? -9.114 -5.009 34.499 1.00 87.38 273 GLY A C 1
ATOM 2245 O O . GLY A 1 273 ? -9.600 -4.836 35.611 1.00 87.38 273 GLY A O 1
ATOM 2246 N N . GLN A 1 274 ? -8.972 -4.014 33.612 1.00 87.94 274 GLN A N 1
ATOM 2247 C CA . GLN A 1 274 ? -9.250 -2.594 33.878 1.00 87.94 274 GLN A CA 1
ATOM 2248 C C . GLN A 1 274 ? -8.525 -2.042 35.126 1.00 87.94 274 GLN A C 1
ATOM 2250 O O . GLN A 1 274 ? -9.045 -1.191 35.845 1.00 87.94 274 GLN A O 1
ATOM 2255 N N . GLN A 1 275 ? -7.301 -2.514 35.381 1.00 90.50 275 GLN A N 1
ATOM 2256 C CA . GLN A 1 275 ? -6.497 -2.161 36.555 1.00 90.50 275 GLN A CA 1
ATOM 2257 C C . GLN A 1 275 ? -5.309 -1.291 36.148 1.00 90.50 275 GLN A C 1
ATOM 2259 O O . GLN A 1 275 ? -4.332 -1.794 35.599 1.00 90.50 275 GLN A O 1
ATOM 2264 N N . PHE A 1 276 ? -5.368 0.006 36.450 1.00 91.50 276 PHE A N 1
ATOM 2265 C CA . PHE A 1 276 ? -4.338 0.984 36.057 1.00 91.50 276 PHE A CA 1
ATOM 2266 C C . PHE A 1 276 ? -3.662 1.685 37.246 1.00 91.50 276 PHE A C 1
ATOM 2268 O O . PHE A 1 276 ? -2.790 2.525 37.038 1.00 91.50 276 PHE A O 1
ATOM 2275 N N . ASP A 1 277 ? -4.061 1.338 38.472 1.00 89.69 277 ASP A N 1
ATOM 2276 C CA . ASP A 1 277 ? -3.536 1.889 39.723 1.00 89.69 277 ASP A CA 1
ATOM 2277 C C . ASP A 1 277 ? -3.070 0.740 40.651 1.00 89.69 277 ASP A C 1
ATOM 2279 O O . ASP A 1 277 ? -3.843 -0.202 40.855 1.00 89.69 277 ASP A O 1
ATOM 2283 N N . PRO A 1 278 ? -1.821 0.747 41.165 1.00 91.19 278 PRO A N 1
ATOM 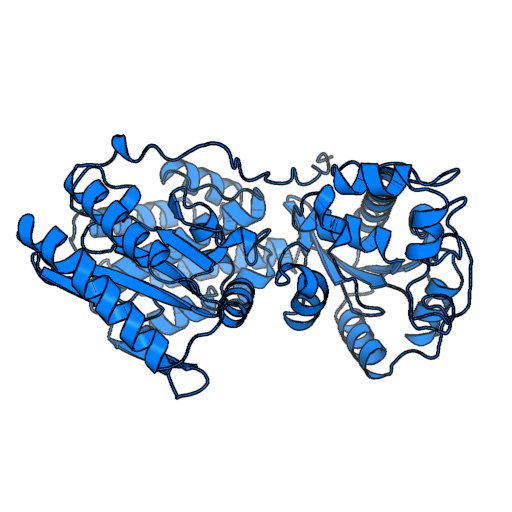2284 C CA . PRO A 1 278 ? -0.748 1.676 40.807 1.00 91.19 278 PRO A CA 1
ATOM 2285 C C . PRO A 1 278 ? -0.322 1.516 39.335 1.00 91.19 278 PRO A C 1
ATOM 2287 O O . PRO A 1 278 ? -0.479 0.415 38.781 1.00 91.19 278 PRO A O 1
ATOM 2290 N N . PRO A 1 279 ? 0.226 2.580 38.711 1.00 92.62 279 PRO A N 1
ATOM 2291 C CA . PRO A 1 279 ? 0.809 2.509 37.376 1.00 92.62 279 PRO A CA 1
ATOM 2292 C C . PRO A 1 279 ? 1.881 1.420 37.261 1.00 92.62 279 PRO A C 1
ATOM 2294 O O . PRO A 1 279 ? 2.562 1.101 38.236 1.00 92.62 279 PRO A O 1
ATOM 2297 N N . VAL A 1 280 ? 2.060 0.877 36.057 1.00 94.38 280 VAL A N 1
ATOM 2298 C CA . VAL A 1 280 ? 3.167 -0.030 35.733 1.00 94.38 280 VAL A CA 1
ATOM 2299 C C . VAL A 1 280 ? 4.497 0.683 35.973 1.00 94.38 280 VAL A C 1
ATOM 2301 O O . VAL A 1 280 ? 4.721 1.799 35.500 1.00 94.38 280 VAL A O 1
ATOM 2304 N N . GLU A 1 281 ? 5.384 0.019 36.709 1.00 94.75 281 GLU A N 1
ATOM 2305 C CA . GLU A 1 281 ? 6.702 0.545 37.047 1.00 94.75 281 GLU A CA 1
ATOM 2306 C C . GLU A 1 281 ? 7.563 0.716 35.785 1.00 94.75 281 GLU A C 1
ATOM 2308 O O . GLU A 1 281 ? 7.602 -0.166 34.917 1.00 94.75 281 GLU A O 1
ATOM 2313 N N . ASN A 1 282 ? 8.241 1.865 35.686 1.00 95.19 282 ASN A N 1
ATOM 2314 C CA . ASN A 1 282 ? 9.134 2.231 34.581 1.00 95.19 282 ASN A CA 1
ATOM 2315 C C . ASN A 1 282 ? 8.490 2.067 33.190 1.00 95.19 282 ASN A C 1
ATOM 2317 O O . ASN A 1 282 ? 9.149 1.674 32.227 1.00 95.19 282 ASN A O 1
ATOM 2321 N N . LEU A 1 283 ? 7.182 2.346 33.082 1.00 95.00 283 LEU A N 1
ATOM 2322 C CA . LEU A 1 283 ? 6.400 2.158 31.855 1.00 95.00 283 LEU A CA 1
ATOM 2323 C C . LEU A 1 283 ? 7.051 2.825 30.633 1.00 95.00 283 LEU A C 1
ATOM 2325 O O . LEU A 1 283 ? 7.160 2.197 29.580 1.00 95.00 283 LEU A O 1
ATOM 2329 N N . ASP A 1 284 ? 7.492 4.075 30.785 1.00 93.56 284 ASP A N 1
ATOM 2330 C CA . ASP A 1 284 ? 8.081 4.851 29.691 1.00 93.56 284 ASP A CA 1
ATOM 2331 C C . ASP A 1 284 ? 9.407 4.239 29.224 1.00 93.56 284 ASP A C 1
ATOM 2333 O O . ASP A 1 284 ? 9.574 3.968 28.040 1.00 93.56 284 ASP A O 1
ATOM 2337 N N . GLU A 1 285 ? 10.315 3.946 30.157 1.00 94.88 285 GLU A N 1
ATOM 2338 C CA . GLU A 1 285 ? 11.636 3.370 29.873 1.00 94.88 285 GLU A CA 1
ATOM 2339 C C . GLU A 1 285 ? 11.518 2.002 29.190 1.00 94.88 285 GLU A C 1
ATOM 2341 O O . GLU A 1 285 ? 12.225 1.714 28.223 1.00 94.88 285 GLU A O 1
ATOM 2346 N N . ARG A 1 286 ? 10.581 1.163 29.648 1.00 96.81 286 ARG A N 1
ATOM 2347 C CA . ARG A 1 286 ? 10.322 -0.158 29.055 1.00 96.81 286 ARG A CA 1
ATOM 2348 C C . ARG A 1 286 ? 9.730 -0.045 27.651 1.00 96.81 286 ARG A C 1
ATOM 2350 O O . ARG A 1 286 ? 10.104 -0.822 26.771 1.00 96.81 286 ARG A O 1
ATOM 2357 N N . LEU A 1 287 ? 8.835 0.919 27.417 1.00 95.31 287 LEU A N 1
ATOM 2358 C CA . LEU A 1 287 ? 8.272 1.176 26.090 1.00 95.31 287 LEU A CA 1
ATOM 2359 C C . LEU A 1 287 ? 9.330 1.715 25.120 1.00 95.31 287 LEU A C 1
ATOM 2361 O O . LEU A 1 287 ? 9.404 1.248 23.983 1.00 95.31 287 LEU A O 1
ATOM 2365 N N . GLU A 1 288 ? 10.167 2.653 25.562 1.00 92.94 288 GLU A N 1
ATOM 2366 C CA . GLU A 1 288 ? 11.263 3.187 24.751 1.00 92.94 288 GLU A CA 1
ATOM 2367 C C . GLU A 1 288 ? 12.320 2.119 24.447 1.00 92.94 288 GLU A C 1
ATOM 2369 O O . GLU A 1 288 ? 12.770 2.016 23.307 1.00 92.94 288 GLU A O 1
ATOM 2374 N N . SER A 1 289 ? 12.654 1.266 25.420 1.00 94.88 289 SER A N 1
ATOM 2375 C CA . SER A 1 289 ? 13.552 0.123 25.223 1.00 94.88 289 SER A CA 1
ATOM 2376 C C . SER A 1 289 ? 13.009 -0.865 24.183 1.00 94.88 289 SER A C 1
ATOM 2378 O O . SER A 1 289 ? 13.744 -1.279 23.280 1.00 94.88 289 SER A O 1
ATOM 2380 N N . PHE A 1 290 ? 11.710 -1.188 24.238 1.00 96.31 290 PHE A N 1
ATOM 2381 C CA . PHE A 1 290 ? 11.059 -2.009 23.215 1.00 96.31 290 PHE A CA 1
ATOM 2382 C C . PHE A 1 290 ? 11.141 -1.357 21.829 1.00 96.31 290 PHE A C 1
ATOM 2384 O O . PHE A 1 290 ? 11.538 -2.016 20.866 1.00 96.31 290 PHE A O 1
ATOM 2391 N N . ALA A 1 291 ? 10.792 -0.072 21.716 1.00 93.69 291 ALA A N 1
ATOM 2392 C CA . ALA A 1 291 ? 10.805 0.625 20.436 1.00 93.69 291 ALA A CA 1
ATOM 2393 C C . ALA A 1 291 ? 12.215 0.705 19.834 1.00 93.69 291 ALA A C 1
ATOM 2395 O O . ALA A 1 291 ? 12.387 0.404 18.656 1.00 93.69 291 ALA A O 1
ATOM 2396 N N . ALA A 1 292 ? 13.231 1.014 20.645 1.00 93.00 292 ALA A N 1
ATOM 2397 C CA . ALA A 1 292 ? 14.624 1.039 20.207 1.00 93.00 292 ALA A CA 1
ATOM 2398 C C . ALA A 1 292 ? 15.094 -0.344 19.721 1.00 93.00 292 ALA A C 1
ATOM 2400 O O . ALA A 1 292 ? 15.726 -0.460 18.669 1.00 93.00 292 ALA A O 1
ATOM 2401 N N . THR A 1 293 ? 14.726 -1.405 20.445 1.00 96.44 293 THR A N 1
ATOM 2402 C CA . THR A 1 293 ? 15.036 -2.795 20.070 1.00 96.44 293 THR A CA 1
ATOM 2403 C C . THR A 1 293 ? 14.353 -3.195 18.759 1.00 96.44 293 THR A C 1
ATOM 2405 O O . THR A 1 293 ? 14.955 -3.861 17.910 1.00 96.44 293 THR A O 1
ATOM 2408 N N . PHE A 1 294 ? 13.101 -2.773 18.558 1.00 96.06 294 PHE A N 1
ATOM 2409 C CA . PHE A 1 294 ? 12.384 -2.967 17.299 1.00 96.06 294 PHE A CA 1
ATOM 2410 C C . PHE A 1 294 ? 13.074 -2.220 16.150 1.00 96.06 294 PHE A C 1
ATOM 2412 O O . PHE A 1 294 ? 13.376 -2.824 15.121 1.00 96.06 294 PHE A O 1
ATOM 2419 N N . GLU A 1 295 ? 13.351 -0.924 16.317 1.00 93.62 295 GLU A N 1
ATOM 2420 C CA . GLU A 1 295 ? 13.970 -0.073 15.295 1.00 93.62 295 GLU A CA 1
ATOM 2421 C C . GLU A 1 295 ? 15.356 -0.580 14.887 1.00 93.62 295 GLU A C 1
ATOM 2423 O O . GLU A 1 295 ? 15.683 -0.595 13.699 1.00 93.62 295 GLU A O 1
ATOM 2428 N N . GLN A 1 296 ? 16.160 -1.054 15.841 1.00 94.81 296 GLN A N 1
ATOM 2429 C CA . GLN A 1 296 ? 17.475 -1.626 15.562 1.00 94.81 296 GLN A CA 1
ATOM 2430 C C . GLN A 1 296 ? 17.377 -2.855 14.649 1.00 94.81 296 GLN A C 1
ATOM 2432 O O . GLN A 1 296 ? 18.091 -2.930 13.643 1.00 94.81 296 GLN A O 1
ATOM 2437 N N . GLN A 1 297 ? 16.496 -3.805 14.973 1.00 95.69 297 GLN A N 1
ATOM 2438 C CA . GLN A 1 297 ? 16.292 -5.019 14.175 1.00 95.69 297 GLN A CA 1
ATOM 2439 C C . GLN A 1 297 ? 15.666 -4.699 12.812 1.00 95.69 297 GLN A C 1
ATOM 2441 O O . GLN A 1 297 ? 16.089 -5.240 11.786 1.00 95.69 297 GLN A O 1
ATOM 2446 N N . PHE A 1 298 ? 14.729 -3.749 12.771 1.00 95.38 298 PHE A N 1
ATOM 2447 C CA . PHE A 1 298 ? 14.114 -3.276 11.535 1.00 95.38 298 PHE A CA 1
ATOM 2448 C C . PHE A 1 298 ? 15.137 -2.633 10.599 1.00 95.38 298 PHE A C 1
ATOM 2450 O O . PHE A 1 298 ? 15.229 -3.007 9.428 1.00 95.38 298 PHE A O 1
ATOM 2457 N N . ARG A 1 299 ? 15.965 -1.719 11.117 1.00 94.00 299 ARG A N 1
ATOM 2458 C CA . ARG A 1 299 ? 17.041 -1.078 10.355 1.00 94.00 299 ARG A CA 1
ATOM 2459 C C . ARG A 1 299 ? 18.063 -2.100 9.872 1.00 94.00 299 ARG A C 1
ATOM 2461 O O . ARG A 1 299 ? 18.461 -2.054 8.712 1.00 94.00 299 ARG A O 1
ATOM 2468 N N . SER A 1 300 ? 18.444 -3.044 10.731 1.00 94.31 300 SER A N 1
ATOM 2469 C CA . SER A 1 300 ? 19.332 -4.142 10.350 1.00 94.31 300 SER A CA 1
ATOM 2470 C C . SER A 1 300 ? 18.782 -4.909 9.140 1.00 94.31 300 SER A C 1
ATOM 2472 O O . SER A 1 300 ? 19.497 -5.110 8.163 1.00 94.31 300 SER A O 1
ATOM 2474 N N . THR A 1 301 ? 17.494 -5.258 9.172 1.00 95.06 301 THR A N 1
ATOM 2475 C CA . THR A 1 301 ? 16.835 -6.102 8.165 1.00 95.06 301 THR A CA 1
ATOM 2476 C C . THR A 1 301 ? 16.589 -5.382 6.839 1.00 95.06 301 THR A C 1
ATOM 2478 O O . THR A 1 301 ? 16.899 -5.917 5.778 1.00 95.06 301 THR A O 1
ATOM 2481 N N . PHE A 1 302 ? 16.014 -4.178 6.884 1.00 94.44 302 PHE A N 1
ATOM 2482 C CA . PHE A 1 302 ? 15.518 -3.474 5.693 1.00 94.44 302 PHE A CA 1
ATOM 2483 C C . PHE A 1 302 ? 16.447 -2.364 5.193 1.00 94.44 302 PHE A C 1
ATOM 2485 O O . PHE A 1 302 ? 16.183 -1.780 4.142 1.00 94.44 302 PHE A O 1
ATOM 2492 N N . HIS A 1 303 ? 17.525 -2.056 5.923 1.00 90.75 303 HIS A N 1
ATOM 2493 C CA . HIS A 1 303 ? 18.500 -1.051 5.505 1.00 90.75 303 HIS A CA 1
ATOM 2494 C C . HIS A 1 303 ? 19.928 -1.580 5.448 1.00 90.75 303 HIS A C 1
ATOM 2496 O O . HIS A 1 303 ? 20.547 -1.436 4.403 1.00 90.75 303 HIS A O 1
ATOM 2502 N N . SER A 1 304 ? 20.450 -2.157 6.535 1.00 91.44 304 SER A N 1
ATOM 2503 C CA . SER A 1 304 ? 21.870 -2.534 6.620 1.00 91.44 304 SER A CA 1
ATOM 2504 C C . SER A 1 304 ? 22.213 -3.808 5.848 1.00 91.44 304 SER A C 1
ATOM 2506 O O . SER A 1 304 ? 23.277 -3.873 5.249 1.00 91.44 304 SER A O 1
ATOM 2508 N N . HIS A 1 305 ? 21.328 -4.807 5.854 1.00 92.31 305 HIS A N 1
ATOM 2509 C CA . HIS A 1 305 ? 21.534 -6.081 5.152 1.00 92.31 305 HIS A CA 1
ATOM 2510 C C . HIS A 1 305 ? 20.735 -6.194 3.848 1.00 92.31 305 HIS A C 1
ATOM 2512 O O . HIS A 1 305 ? 20.762 -7.241 3.205 1.00 92.31 305 HIS A O 1
ATOM 2518 N N . ALA A 1 306 ? 19.994 -5.150 3.474 1.00 94.19 306 ALA A N 1
ATOM 2519 C CA . ALA A 1 306 ? 19.185 -5.130 2.264 1.00 94.19 306 ALA A CA 1
ATOM 2520 C C . ALA A 1 306 ? 19.880 -4.348 1.148 1.00 94.19 306 ALA A C 1
ATOM 2522 O O . ALA A 1 306 ? 20.510 -3.325 1.410 1.00 94.19 306 ALA A O 1
ATOM 2523 N N . THR A 1 307 ? 19.683 -4.787 -0.091 1.00 95.50 307 THR A N 1
ATOM 2524 C CA . THR A 1 307 ? 20.106 -4.064 -1.296 1.00 95.50 307 THR A CA 1
ATOM 2525 C C . THR A 1 307 ? 18.923 -3.323 -1.916 1.00 95.50 307 THR A C 1
ATOM 2527 O O . THR A 1 307 ? 17.763 -3.742 -1.795 1.00 95.50 307 THR A O 1
ATOM 2530 N N . ARG A 1 308 ? 19.206 -2.198 -2.574 1.00 96.94 308 ARG A N 1
ATOM 2531 C CA . ARG A 1 308 ? 18.228 -1.344 -3.254 1.00 96.94 308 ARG A CA 1
ATOM 2532 C C . ARG A 1 308 ? 18.416 -1.410 -4.758 1.00 96.94 308 ARG A C 1
ATOM 2534 O O . ARG A 1 308 ? 19.514 -1.293 -5.291 1.00 96.94 308 ARG A O 1
ATOM 2541 N N . HIS A 1 309 ? 17.306 -1.569 -5.460 1.00 97.94 309 HIS A N 1
ATOM 2542 C CA . HIS A 1 309 ? 17.310 -1.749 -6.901 1.00 97.94 309 HIS A CA 1
ATOM 2543 C C . HIS A 1 309 ? 16.316 -0.788 -7.543 1.00 97.94 309 HIS A C 1
ATOM 2545 O O . HIS A 1 309 ? 15.106 -0.986 -7.448 1.00 97.94 309 HIS A O 1
ATOM 2551 N N . VAL A 1 310 ? 16.816 0.261 -8.193 1.00 98.56 310 VAL A N 1
ATOM 2552 C CA . VAL A 1 310 ? 15.978 1.198 -8.948 1.00 98.56 310 VAL A CA 1
ATOM 2553 C C . VAL A 1 310 ? 15.699 0.596 -10.317 1.00 98.56 310 VAL A C 1
ATOM 2555 O O . VAL A 1 310 ? 16.602 0.430 -11.134 1.00 98.56 310 VAL A O 1
ATOM 2558 N N . VAL A 1 311 ? 14.438 0.282 -10.595 1.00 98.69 311 VAL A N 1
ATOM 2559 C CA . VAL A 1 311 ? 13.990 -0.159 -11.918 1.00 98.69 311 VAL A CA 1
ATOM 2560 C C . VAL A 1 311 ? 13.108 0.934 -12.502 1.00 98.69 311 VAL A C 1
ATOM 2562 O O . VAL A 1 311 ? 12.241 1.462 -11.816 1.00 98.69 311 VAL A O 1
ATOM 2565 N N . PHE A 1 312 ? 13.305 1.303 -13.763 1.00 98.62 312 PHE A N 1
ATOM 2566 C CA . PHE A 1 312 ? 12.521 2.375 -14.374 1.00 98.62 312 PHE A CA 1
ATOM 2567 C C . PHE A 1 312 ? 12.159 2.069 -15.823 1.00 98.62 312 PHE A C 1
ATOM 2569 O O . PHE A 1 312 ? 12.826 1.305 -16.530 1.00 98.62 312 PHE A O 1
ATOM 2576 N N . ARG A 1 313 ? 11.050 2.665 -16.263 1.00 98.44 313 ARG A N 1
ATOM 2577 C CA . ARG A 1 313 ? 10.578 2.584 -17.644 1.00 98.44 313 ARG A CA 1
ATOM 2578 C C . ARG A 1 313 ? 11.355 3.587 -18.491 1.00 98.44 313 ARG A C 1
ATOM 2580 O O . ARG A 1 313 ? 11.472 4.742 -18.091 1.00 98.44 313 ARG A O 1
ATOM 2587 N N . HIS A 1 314 ? 11.821 3.172 -19.668 1.00 97.88 314 HIS A N 1
ATOM 2588 C CA . HIS A 1 314 ? 12.466 4.058 -20.652 1.00 97.88 314 HIS A CA 1
ATOM 2589 C C . HIS A 1 314 ? 11.672 5.359 -20.911 1.00 97.88 314 HIS A C 1
ATOM 2591 O O . HIS A 1 314 ? 10.468 5.392 -20.678 1.00 97.88 314 HIS A O 1
ATOM 2597 N N . ALA A 1 315 ? 12.297 6.408 -21.449 1.00 97.50 315 ALA A N 1
ATOM 2598 C CA . ALA A 1 315 ? 11.647 7.670 -21.822 1.00 97.50 315 ALA A CA 1
ATOM 2599 C C . ALA A 1 315 ? 10.580 7.494 -22.929 1.00 97.50 315 ALA A C 1
ATOM 2601 O O . ALA A 1 315 ? 10.628 6.508 -23.671 1.00 97.50 315 ALA A O 1
ATOM 2602 N N . PRO A 1 316 ? 9.605 8.411 -23.071 1.00 96.12 316 PRO A N 1
ATOM 2603 C CA . PRO A 1 316 ? 8.584 8.326 -24.117 1.00 96.12 316 PRO A CA 1
ATOM 2604 C C . PRO A 1 316 ? 9.182 8.214 -25.526 1.00 96.12 316 PRO A C 1
ATOM 2606 O O . PRO A 1 316 ? 10.273 8.704 -25.788 1.00 96.12 316 PRO A O 1
ATOM 2609 N N . THR A 1 317 ? 8.456 7.590 -26.450 1.00 96.31 317 THR A N 1
ATOM 2610 C CA . THR A 1 317 ? 8.841 7.442 -27.864 1.00 96.31 317 THR A CA 1
ATOM 2611 C C . THR A 1 317 ? 7.734 8.000 -28.763 1.00 96.31 317 THR A C 1
ATOM 2613 O O . THR A 1 317 ? 6.565 7.971 -28.359 1.00 96.31 317 THR A O 1
ATOM 2616 N N . PRO A 1 318 ? 8.037 8.428 -30.005 1.00 93.25 318 PRO A N 1
ATOM 2617 C CA . PRO A 1 318 ? 7.013 8.914 -30.935 1.00 93.25 318 PRO A CA 1
ATOM 2618 C C . PRO A 1 318 ? 5.923 7.874 -31.238 1.00 93.25 318 PRO A C 1
ATOM 2620 O O . PRO A 1 318 ? 4.795 8.227 -31.553 1.00 93.25 318 PRO A O 1
ATOM 2623 N N . GLN A 1 319 ? 6.250 6.582 -31.129 1.00 91.75 319 GLN A N 1
ATOM 2624 C CA . GLN A 1 319 ? 5.355 5.475 -31.477 1.00 91.75 319 GLN A CA 1
ATOM 2625 C C . GLN A 1 319 ? 4.466 5.010 -30.317 1.00 91.75 319 GLN A C 1
ATOM 2627 O O . GLN A 1 319 ? 3.675 4.086 -30.497 1.00 91.75 319 GLN A O 1
ATOM 2632 N N . ASN A 1 320 ? 4.570 5.613 -29.125 1.00 88.62 320 ASN A N 1
ATOM 2633 C CA . ASN A 1 320 ? 3.670 5.266 -28.022 1.00 88.62 320 ASN A CA 1
ATOM 2634 C C . ASN A 1 320 ? 2.211 5.654 -28.310 1.00 88.62 320 ASN A C 1
ATOM 2636 O O . ASN A 1 320 ? 1.299 4.987 -27.813 1.00 88.62 320 ASN A O 1
ATOM 2640 N N . TYR A 1 321 ? 2.006 6.682 -29.134 1.00 89.44 321 TYR A N 1
ATOM 2641 C CA . TYR A 1 321 ? 0.698 7.208 -29.501 1.00 89.44 321 TYR A CA 1
ATOM 2642 C C . TYR A 1 321 ? 0.559 7.294 -31.027 1.00 89.44 321 TYR A C 1
ATOM 2644 O O . TYR A 1 321 ? 1.540 7.424 -31.757 1.00 89.44 321 TYR A O 1
ATOM 2652 N N . ALA A 1 322 ? -0.663 7.175 -31.531 1.00 85.56 322 ALA A N 1
ATOM 2653 C CA . ALA A 1 322 ? -1.011 7.574 -32.887 1.00 85.56 322 ALA A CA 1
ATOM 2654 C C . ALA A 1 322 ? -1.220 9.096 -32.967 1.00 85.56 322 ALA A C 1
ATOM 2656 O O . ALA A 1 322 ? -1.274 9.776 -31.945 1.00 85.56 322 ALA A O 1
ATOM 2657 N N . GLU A 1 323 ? -1.351 9.622 -34.187 1.00 83.62 323 GLU A N 1
ATOM 2658 C CA . GLU A 1 323 ? -1.562 11.057 -34.435 1.00 83.62 323 GLU A CA 1
ATOM 2659 C C . GLU A 1 323 ? -2.825 11.599 -33.746 1.00 83.62 323 GLU A C 1
ATOM 2661 O O . GLU A 1 323 ? -2.852 12.749 -33.324 1.00 83.62 323 GLU A O 1
ATOM 2666 N N . ASP A 1 324 ? -3.844 10.752 -33.567 1.00 85.88 324 ASP A N 1
ATOM 2667 C CA . ASP A 1 324 ? -5.090 11.067 -32.855 1.00 85.88 324 ASP A CA 1
ATOM 2668 C C . ASP A 1 324 ? -4.987 10.932 -31.321 1.00 85.88 324 ASP A C 1
ATOM 2670 O O . ASP A 1 324 ? -5.984 11.061 -30.612 1.00 85.88 324 ASP A O 1
ATOM 2674 N N . GLY A 1 325 ? -3.791 10.643 -30.796 1.00 86.62 325 GLY A N 1
ATOM 2675 C CA . GLY A 1 325 ? -3.530 10.437 -29.371 1.00 86.62 325 GLY A CA 1
ATOM 2676 C C . GLY A 1 325 ? -3.860 9.033 -28.852 1.00 86.62 325 GLY A C 1
ATOM 2677 O O . GLY A 1 325 ? -3.647 8.756 -27.669 1.00 86.62 325 GLY A O 1
ATOM 2678 N N . SER A 1 326 ? -4.349 8.114 -29.692 1.00 88.00 326 SER A N 1
ATOM 2679 C CA . SER A 1 326 ? -4.648 6.746 -29.256 1.00 88.00 326 SER A CA 1
ATOM 2680 C C . SER A 1 326 ? -3.378 5.938 -28.961 1.00 88.00 326 SER A C 1
ATOM 2682 O O . SER A 1 326 ? -2.369 6.034 -29.657 1.00 88.00 326 SER A O 1
ATOM 2684 N N . VAL A 1 327 ? -3.409 5.116 -27.908 1.00 91.00 327 VAL A N 1
ATOM 2685 C CA . VAL A 1 327 ? -2.257 4.292 -27.499 1.00 91.00 327 VAL A CA 1
ATOM 2686 C C . VAL A 1 327 ? -2.014 3.168 -28.508 1.00 91.00 327 VAL A C 1
ATOM 2688 O O . VAL A 1 327 ? -2.956 2.480 -28.921 1.00 91.00 327 VAL A O 1
ATOM 2691 N N . ARG A 1 328 ? -0.742 2.944 -28.853 1.00 93.75 328 ARG A N 1
ATOM 2692 C CA . ARG A 1 328 ? -0.299 1.824 -29.694 1.00 93.75 328 ARG A CA 1
ATOM 2693 C C . ARG A 1 328 ? 0.336 0.699 -28.881 1.00 93.75 328 ARG A C 1
ATOM 2695 O O . ARG A 1 328 ? 0.985 0.931 -27.860 1.00 93.75 328 ARG A O 1
ATOM 2702 N N . PHE A 1 329 ? 0.195 -0.524 -29.379 1.00 94.94 329 PHE A N 1
ATOM 2703 C CA . PHE A 1 329 ? 0.958 -1.676 -28.912 1.00 94.94 329 PHE A CA 1
ATOM 2704 C C . PHE A 1 329 ? 2.397 -1.592 -29.429 1.00 94.94 329 PHE A C 1
ATOM 2706 O O . PHE A 1 329 ? 2.686 -1.979 -30.557 1.00 94.94 329 PHE A O 1
ATOM 2713 N N . LEU A 1 330 ? 3.297 -1.063 -28.600 1.00 95.44 330 LEU A N 1
ATOM 2714 C CA . LEU A 1 330 ? 4.726 -0.967 -28.895 1.00 95.44 330 LEU A CA 1
ATOM 2715 C C . LEU A 1 330 ? 5.496 -2.007 -28.077 1.00 95.44 330 LEU A C 1
ATOM 2717 O O . LEU A 1 330 ? 5.662 -1.832 -26.872 1.00 95.44 330 LEU A O 1
ATOM 2721 N N . GLY A 1 331 ? 5.937 -3.079 -28.725 1.00 96.44 331 GLY A N 1
ATOM 2722 C CA . GLY A 1 331 ? 6.589 -4.224 -28.103 1.00 96.44 331 GLY A CA 1
ATOM 2723 C C . GLY A 1 331 ? 8.025 -4.370 -28.581 1.00 96.44 331 GLY A C 1
ATOM 2724 O O . GLY A 1 331 ? 8.962 -3.790 -28.014 1.00 96.44 331 GLY A O 1
ATOM 2725 N N . ARG A 1 332 ? 8.212 -5.159 -29.642 1.00 95.69 332 ARG A N 1
ATOM 2726 C CA . ARG A 1 332 ? 9.540 -5.492 -30.183 1.00 95.69 332 ARG A CA 1
ATOM 2727 C C . ARG A 1 332 ? 10.065 -4.476 -31.189 1.00 95.69 332 ARG A C 1
ATOM 2729 O O . ARG A 1 332 ? 11.278 -4.451 -31.400 1.00 95.69 332 ARG A O 1
ATOM 2736 N N . SER A 1 333 ? 9.217 -3.592 -31.725 1.00 94.06 333 SER A N 1
ATOM 2737 C CA . SER A 1 333 ? 9.702 -2.440 -32.495 1.00 94.06 333 SER A CA 1
ATOM 2738 C C . SER A 1 333 ? 10.672 -1.623 -31.646 1.00 94.06 333 SER A C 1
ATOM 2740 O O . SER A 1 333 ? 10.531 -1.540 -30.423 1.00 94.06 333 SER A O 1
ATOM 2742 N N . ASN A 1 334 ? 11.679 -1.027 -32.282 1.00 93.69 334 ASN A N 1
ATOM 2743 C CA . ASN A 1 334 ? 12.816 -0.440 -31.578 1.00 93.69 334 ASN A CA 1
ATOM 2744 C C . ASN A 1 334 ? 13.036 1.050 -31.914 1.00 93.69 334 ASN A C 1
ATOM 2746 O O . ASN A 1 334 ? 14.104 1.398 -32.420 1.00 93.69 334 ASN A O 1
ATOM 2750 N N . PRO A 1 335 ? 12.034 1.923 -31.676 1.00 96.19 335 PRO A N 1
ATOM 2751 C CA . PRO A 1 335 ? 12.159 3.350 -31.950 1.00 96.19 335 PRO A CA 1
ATOM 2752 C C . PRO A 1 335 ? 13.126 4.036 -30.982 1.00 96.19 335 PRO A C 1
ATOM 2754 O O . PRO A 1 335 ? 13.432 3.520 -29.901 1.00 96.19 335 PRO A O 1
ATOM 2757 N N . GLU A 1 336 ? 13.554 5.230 -31.374 1.00 97.12 336 GLU A N 1
ATOM 2758 C CA . GLU A 1 336 ? 14.279 6.158 -30.510 1.00 97.12 336 GLU A CA 1
ATOM 2759 C C . GLU A 1 336 ? 13.342 6.845 -29.507 1.00 97.12 336 GLU A C 1
ATOM 2761 O O . GLU A 1 336 ? 12.115 6.872 -29.678 1.00 97.12 336 GLU A O 1
ATOM 2766 N N . ILE A 1 337 ? 13.929 7.391 -28.443 1.00 97.62 337 ILE A N 1
ATOM 2767 C CA . ILE A 1 337 ? 13.200 8.198 -27.462 1.00 97.62 337 ILE A CA 1
ATOM 2768 C C . ILE A 1 337 ? 12.950 9.617 -27.976 1.00 97.62 337 ILE A C 1
ATOM 2770 O O . ILE A 1 337 ? 13.710 10.166 -28.769 1.00 97.62 337 ILE A O 1
ATOM 2774 N N . LEU A 1 338 ? 11.883 10.229 -27.474 1.00 96.44 338 LEU A N 1
ATOM 2775 C CA . LEU A 1 338 ? 11.734 11.678 -27.461 1.00 96.44 338 LEU A CA 1
ATOM 2776 C C . LEU A 1 338 ? 12.703 12.282 -26.429 1.00 96.44 338 LEU A C 1
ATOM 2778 O O . LEU A 1 338 ? 13.084 11.581 -25.484 1.00 96.44 338 LEU A O 1
ATOM 2782 N N . PRO A 1 339 ? 13.070 13.573 -26.561 1.00 94.81 339 PRO A N 1
ATOM 2783 C CA . PRO A 1 339 ? 13.825 14.274 -25.529 1.00 94.81 339 PRO A CA 1
ATOM 2784 C C . PRO A 1 339 ? 13.143 14.104 -24.161 1.00 94.81 339 PRO A C 1
ATOM 2786 O O . PRO A 1 339 ? 11.951 14.409 -24.043 1.00 94.81 339 PRO A O 1
ATOM 2789 N N . PRO A 1 340 ? 13.847 13.566 -23.150 1.00 93.00 340 PRO A N 1
ATOM 2790 C CA . PRO A 1 340 ? 13.246 13.296 -21.857 1.00 93.00 340 PRO A CA 1
ATOM 2791 C C . PRO A 1 340 ? 12.961 14.596 -21.102 1.00 93.00 340 PRO A C 1
ATOM 2793 O O . PRO A 1 340 ? 13.675 15.589 -21.242 1.00 93.00 340 PRO A O 1
ATOM 2796 N N . ASP A 1 341 ? 11.917 14.568 -20.278 1.00 92.25 341 ASP A N 1
ATOM 2797 C CA . ASP A 1 341 ? 11.580 15.675 -19.389 1.00 92.25 341 ASP A CA 1
ATOM 2798 C C . ASP A 1 341 ? 12.659 15.861 -18.308 1.00 92.25 341 ASP A C 1
ATOM 2800 O O . ASP A 1 341 ? 13.105 14.893 -17.684 1.00 92.25 341 ASP A O 1
ATOM 2804 N N . SER A 1 342 ? 13.081 17.106 -18.079 1.00 92.31 342 SER A N 1
ATOM 2805 C CA . SER A 1 342 ? 14.186 17.409 -17.165 1.00 92.31 342 SER A CA 1
ATOM 2806 C C . SER A 1 342 ? 13.835 17.132 -15.705 1.00 92.31 342 SER A C 1
ATOM 2808 O O . SER A 1 342 ? 14.706 16.697 -14.952 1.00 92.31 342 SER A O 1
ATOM 2810 N N . ALA A 1 343 ? 12.574 17.321 -15.301 1.00 92.75 343 ALA A N 1
ATOM 2811 C CA . ALA A 1 343 ? 12.137 17.010 -13.945 1.00 92.75 343 ALA A CA 1
ATOM 2812 C C . ALA A 1 343 ? 12.121 15.492 -13.707 1.00 92.75 343 ALA A C 1
ATOM 2814 O O . ALA A 1 343 ? 12.586 15.029 -12.664 1.00 92.75 343 ALA A O 1
ATOM 2815 N N . ALA A 1 344 ? 11.668 14.711 -14.693 1.00 93.12 344 ALA A N 1
ATOM 2816 C CA . ALA A 1 344 ? 11.720 13.253 -14.632 1.00 93.12 344 ALA A CA 1
ATOM 2817 C C . ALA A 1 344 ? 13.163 12.718 -14.552 1.00 93.12 344 ALA A C 1
ATOM 2819 O O . ALA A 1 344 ? 13.440 11.832 -13.744 1.00 93.12 344 ALA A O 1
ATOM 2820 N N . ILE A 1 345 ? 14.092 13.284 -15.334 1.00 95.50 345 ILE A N 1
ATOM 2821 C CA . ILE A 1 345 ? 15.522 12.945 -15.243 1.00 95.50 345 ILE A CA 1
ATOM 2822 C C . ILE A 1 345 ? 16.085 13.323 -13.873 1.00 95.50 345 ILE A C 1
ATOM 2824 O O . ILE A 1 345 ? 16.726 12.485 -13.253 1.00 95.50 345 ILE A O 1
ATOM 2828 N N . SER A 1 346 ? 15.807 14.529 -13.365 1.00 94.75 346 SER A N 1
ATOM 2829 C CA . SER A 1 346 ? 16.284 14.960 -12.042 1.00 94.75 346 SER A CA 1
ATOM 2830 C C . SER A 1 346 ? 15.818 14.010 -10.941 1.00 94.75 346 SER A C 1
ATOM 2832 O O . SER A 1 346 ? 16.636 13.528 -10.166 1.00 94.75 346 SER A O 1
ATOM 2834 N N . SER A 1 347 ? 14.524 13.672 -10.913 1.00 94.88 347 SER A N 1
ATOM 2835 C CA . SER A 1 347 ? 13.977 12.761 -9.903 1.00 94.88 347 SER A CA 1
ATOM 2836 C C . SER A 1 347 ? 14.597 11.364 -9.972 1.00 94.88 347 SER A C 1
ATOM 2838 O O . SER A 1 347 ? 14.774 10.727 -8.933 1.00 94.88 347 SER A O 1
ATOM 2840 N N . LEU A 1 348 ? 14.892 10.864 -11.175 1.00 96.88 348 LEU A N 1
ATOM 2841 C CA . LEU A 1 348 ? 15.551 9.575 -11.354 1.00 96.88 348 LEU A CA 1
ATOM 2842 C C . LEU A 1 348 ? 17.024 9.637 -10.933 1.00 96.88 348 LEU A C 1
ATOM 2844 O O . LEU A 1 348 ? 17.487 8.737 -10.235 1.00 96.88 348 LEU A O 1
ATOM 2848 N N . SER A 1 349 ? 17.738 10.699 -11.307 1.00 96.38 349 SER A N 1
ATOM 2849 C CA . SER A 1 349 ? 19.128 10.930 -10.907 1.00 96.38 349 SER A CA 1
ATOM 2850 C C . SER A 1 349 ? 19.270 11.022 -9.391 1.00 96.38 349 SER A C 1
ATOM 2852 O O . SER A 1 349 ? 20.143 10.358 -8.843 1.00 96.38 349 SER A O 1
ATOM 2854 N N . ASP A 1 350 ? 18.376 11.737 -8.703 1.00 95.38 350 ASP A N 1
ATOM 2855 C CA . ASP A 1 350 ? 18.374 11.832 -7.238 1.00 95.38 350 ASP A CA 1
ATOM 2856 C C . ASP A 1 350 ? 18.215 10.450 -6.584 1.00 95.38 350 ASP A C 1
ATOM 2858 O O . ASP A 1 350 ? 18.937 10.105 -5.645 1.00 95.38 350 ASP A O 1
ATOM 2862 N N . ALA A 1 351 ? 17.310 9.617 -7.114 1.00 96.06 351 ALA A N 1
ATOM 2863 C CA . ALA A 1 351 ? 17.136 8.249 -6.636 1.00 96.06 351 ALA A CA 1
ATOM 2864 C C . ALA A 1 351 ? 18.393 7.396 -6.877 1.00 96.06 351 ALA A C 1
ATOM 2866 O O . ALA A 1 351 ? 18.816 6.669 -5.981 1.00 96.06 351 ALA A O 1
ATOM 2867 N N . ILE A 1 352 ? 19.020 7.507 -8.053 1.00 96.75 352 ILE A N 1
ATOM 2868 C CA . ILE A 1 352 ? 20.251 6.778 -8.396 1.00 96.75 352 ILE A CA 1
ATOM 2869 C C . ILE A 1 352 ? 21.422 7.228 -7.515 1.00 96.75 352 ILE A C 1
ATOM 2871 O O . ILE A 1 352 ? 22.176 6.386 -7.040 1.00 96.75 352 ILE A O 1
ATOM 2875 N N . SER A 1 353 ? 21.560 8.529 -7.247 1.00 95.38 353 SER A N 1
ATOM 2876 C CA . SER A 1 353 ? 22.614 9.075 -6.381 1.00 95.38 353 SER A CA 1
ATOM 2877 C C . SER A 1 353 ? 22.488 8.643 -4.919 1.00 95.38 353 SER A C 1
ATOM 2879 O O . SER A 1 353 ? 23.462 8.732 -4.178 1.00 95.38 353 SER A O 1
ATOM 2881 N N . SER A 1 354 ? 21.310 8.175 -4.494 1.00 93.75 354 SER A N 1
ATOM 2882 C CA . SER A 1 354 ? 21.113 7.611 -3.154 1.00 93.75 354 SER A CA 1
ATOM 2883 C C . SER A 1 354 ? 21.596 6.160 -3.007 1.00 93.75 354 SER A C 1
ATOM 2885 O O . SER A 1 354 ? 21.654 5.658 -1.884 1.00 93.75 354 SER A O 1
ATOM 2887 N N . LEU A 1 355 ? 21.919 5.491 -4.120 1.00 95.25 355 LEU A N 1
ATOM 2888 C CA . LEU A 1 355 ? 22.389 4.106 -4.143 1.00 95.25 355 LEU A CA 1
ATOM 2889 C C . LEU A 1 355 ? 23.897 4.017 -3.897 1.00 95.25 355 LEU A C 1
ATOM 2891 O O . LEU A 1 355 ? 24.662 4.879 -4.333 1.00 95.25 355 LEU A O 1
ATOM 2895 N N . ASP A 1 356 ? 24.332 2.932 -3.260 1.00 89.50 356 ASP A N 1
ATOM 2896 C CA . ASP A 1 356 ? 25.755 2.671 -3.027 1.00 89.50 356 ASP A CA 1
ATOM 2897 C C . ASP A 1 356 ? 26.370 1.880 -4.190 1.00 89.50 356 ASP A C 1
ATOM 2899 O O . ASP A 1 356 ? 26.008 0.726 -4.429 1.00 89.50 356 ASP A O 1
ATOM 2903 N N . ALA A 1 357 ? 27.288 2.523 -4.923 1.00 91.81 357 ALA A N 1
ATOM 2904 C CA . ALA A 1 357 ? 28.034 1.961 -6.055 1.00 91.81 357 ALA A CA 1
ATOM 2905 C C . ALA A 1 357 ? 27.184 1.053 -6.979 1.00 91.81 357 ALA A C 1
ATOM 2907 O O . ALA A 1 357 ? 27.470 -0.148 -7.106 1.00 91.81 357 ALA A O 1
ATOM 2908 N N . PRO A 1 358 ? 26.118 1.592 -7.610 1.00 97.00 358 PRO A N 1
ATOM 2909 C CA . PRO A 1 358 ? 25.152 0.757 -8.296 1.00 97.00 358 PRO A CA 1
ATOM 2910 C C . PRO A 1 358 ? 25.710 0.139 -9.581 1.00 97.00 358 PRO A C 1
ATOM 2912 O O . PRO A 1 358 ? 26.374 0.805 -10.378 1.00 97.00 358 PRO A O 1
ATOM 2915 N N . LEU A 1 359 ? 25.361 -1.123 -9.829 1.00 97.94 359 LEU A N 1
ATOM 2916 C CA . LEU A 1 359 ? 25.567 -1.775 -11.125 1.00 97.94 359 LEU A CA 1
ATOM 2917 C C . LEU A 1 359 ? 24.400 -1.466 -12.070 1.00 97.94 359 LEU A C 1
ATOM 2919 O O . LEU A 1 359 ? 23.239 -1.455 -11.654 1.00 97.94 359 LEU A O 1
ATOM 2923 N N . PHE A 1 360 ? 24.683 -1.242 -13.354 1.00 98.38 360 PHE A N 1
ATOM 2924 C CA . PHE A 1 360 ? 23.671 -0.827 -14.327 1.00 98.38 360 PHE A CA 1
ATOM 2925 C C . PHE A 1 360 ? 23.309 -1.943 -15.307 1.00 98.38 360 PHE A C 1
ATOM 2927 O O . PHE A 1 360 ? 24.174 -2.590 -15.896 1.00 98.38 360 PHE A O 1
ATOM 2934 N N . PHE A 1 361 ? 22.008 -2.107 -15.538 1.00 98.62 361 PHE A N 1
ATOM 2935 C CA . PHE A 1 361 ? 21.436 -3.085 -16.457 1.00 98.62 361 PHE A CA 1
ATOM 2936 C C . PHE A 1 361 ? 20.410 -2.435 -17.387 1.00 98.62 361 PHE A C 1
ATOM 2938 O O . PHE A 1 361 ? 19.743 -1.453 -17.049 1.00 98.62 361 PHE A O 1
ATOM 2945 N N . SER A 1 362 ? 20.243 -3.001 -18.577 1.00 98.62 362 SER A N 1
ATOM 2946 C CA . SER A 1 362 ? 19.310 -2.479 -19.570 1.00 98.62 362 SER A CA 1
ATOM 2947 C C . SER A 1 362 ? 18.677 -3.580 -20.403 1.00 98.62 362 SER A C 1
ATOM 2949 O O . SER A 1 362 ? 19.298 -4.589 -20.734 1.00 98.62 362 SER A O 1
ATOM 2951 N N . SER A 1 363 ? 17.445 -3.358 -20.843 1.00 98.62 363 SER A N 1
ATOM 2952 C CA . SER A 1 363 ? 16.962 -4.047 -22.036 1.00 98.62 363 SER A CA 1
ATOM 2953 C C . SER A 1 363 ? 17.838 -3.681 -23.249 1.00 98.62 363 SER A C 1
ATOM 2955 O O . SER A 1 363 ? 18.189 -2.512 -23.419 1.00 98.62 363 SER A O 1
ATOM 2957 N N . PRO A 1 364 ? 18.110 -4.621 -24.172 1.00 98.19 364 PRO A N 1
ATOM 2958 C CA . PRO A 1 364 ? 18.917 -4.358 -25.368 1.00 98.19 364 PRO A CA 1
ATOM 2959 C C . PRO A 1 364 ? 18.277 -3.345 -26.336 1.00 98.19 364 PRO A C 1
ATOM 2961 O O . PRO A 1 364 ? 18.952 -2.816 -27.221 1.00 98.19 364 PRO A O 1
ATOM 2964 N N . GLN A 1 365 ? 16.978 -3.062 -26.192 1.00 98.44 365 GLN A N 1
ATOM 2965 C CA . GLN A 1 365 ? 16.260 -2.111 -27.042 1.00 98.44 365 GLN A CA 1
ATOM 2966 C C . GLN A 1 365 ? 16.823 -0.684 -26.913 1.00 98.44 365 GLN A C 1
ATOM 2968 O O . GLN A 1 365 ? 17.090 -0.181 -25.820 1.00 98.44 365 GLN A O 1
ATOM 2973 N N . THR A 1 366 ? 16.957 -0.012 -28.057 1.00 98.06 366 THR A N 1
ATOM 2974 C CA . THR A 1 366 ? 17.523 1.333 -28.241 1.00 98.06 366 THR A CA 1
ATOM 2975 C C . THR A 1 366 ? 16.921 2.346 -27.282 1.00 98.06 366 THR A C 1
ATOM 2977 O O . THR A 1 366 ? 17.677 3.059 -26.632 1.00 98.06 366 THR A O 1
ATOM 2980 N N . ARG A 1 367 ? 15.597 2.347 -27.100 1.00 98.00 367 ARG A N 1
ATOM 2981 C CA . ARG A 1 367 ? 14.933 3.268 -26.170 1.00 98.00 367 ARG A CA 1
ATOM 2982 C C . ARG A 1 367 ? 15.406 3.153 -24.716 1.00 98.00 367 ARG A C 1
ATOM 2984 O O . ARG A 1 367 ? 15.548 4.175 -24.052 1.00 98.00 367 ARG A O 1
ATOM 2991 N N . CYS A 1 368 ? 15.714 1.951 -24.223 1.00 98.44 368 CYS A N 1
ATOM 2992 C CA . CYS A 1 368 ? 16.262 1.773 -22.872 1.00 98.44 368 CYS A CA 1
ATOM 2993 C C . CYS A 1 368 ? 17.709 2.267 -22.790 1.00 98.44 368 CYS A C 1
ATOM 2995 O O . CYS A 1 368 ? 18.060 3.001 -21.870 1.00 98.44 368 CYS A O 1
ATOM 2997 N N . ARG A 1 369 ? 18.533 1.930 -23.790 1.00 98.06 369 ARG A N 1
ATOM 2998 C CA . ARG A 1 369 ? 19.935 2.374 -23.864 1.00 98.06 369 ARG A CA 1
ATOM 2999 C C . ARG A 1 369 ? 20.057 3.899 -23.949 1.00 98.06 369 ARG A C 1
ATOM 3001 O O . ARG A 1 369 ? 20.835 4.486 -23.210 1.00 98.06 369 ARG A O 1
ATOM 3008 N N . GLN A 1 370 ? 19.250 4.542 -24.794 1.00 97.94 370 GLN A N 1
ATOM 3009 C CA . GLN A 1 370 ? 19.204 6.004 -24.913 1.00 97.94 370 GLN A CA 1
ATOM 3010 C C . GLN A 1 370 ? 18.698 6.677 -23.631 1.00 97.94 370 GLN A C 1
ATOM 3012 O O . GLN A 1 370 ? 19.187 7.745 -23.273 1.00 97.94 370 GLN A O 1
ATOM 3017 N N . SER A 1 371 ? 17.755 6.047 -22.920 1.00 97.88 371 SER A N 1
ATOM 3018 C CA . SER A 1 371 ? 17.261 6.571 -21.641 1.00 97.88 371 SER A CA 1
ATOM 3019 C C . SER A 1 371 ? 18.348 6.565 -20.569 1.00 97.88 371 SER A C 1
ATOM 3021 O O . SER A 1 371 ? 18.507 7.565 -19.883 1.00 97.88 371 SER A O 1
ATOM 3023 N N . LEU A 1 372 ? 19.131 5.484 -20.461 1.00 97.06 372 LEU A N 1
ATOM 3024 C CA . LEU A 1 372 ? 20.292 5.443 -19.563 1.00 97.06 372 LEU A CA 1
ATOM 3025 C C . LEU A 1 372 ? 21.337 6.498 -19.942 1.00 97.06 372 LEU A C 1
ATOM 3027 O O . LEU A 1 372 ? 21.774 7.252 -19.081 1.00 97.06 372 LEU A O 1
ATOM 3031 N N . ALA A 1 373 ? 21.663 6.617 -21.231 1.00 96.06 373 ALA A N 1
ATOM 3032 C CA . ALA A 1 373 ? 22.626 7.611 -21.707 1.00 96.06 373 ALA A CA 1
ATOM 3033 C C . ALA A 1 373 ? 22.171 9.067 -21.481 1.00 96.06 373 ALA A C 1
ATOM 3035 O O . ALA A 1 373 ? 23.007 9.960 -21.393 1.00 96.06 373 ALA A O 1
ATOM 3036 N N . SER A 1 374 ? 20.859 9.314 -21.391 1.00 95.88 374 SER A N 1
ATOM 3037 C CA . SER A 1 374 ? 20.303 10.636 -21.067 1.00 95.88 374 SER A CA 1
ATOM 3038 C C . SER A 1 374 ? 20.407 10.994 -19.583 1.00 95.88 374 SER A C 1
ATOM 3040 O O . SER A 1 374 ? 20.320 12.170 -19.245 1.00 95.88 374 SER A O 1
ATOM 3042 N N . ILE A 1 375 ? 20.569 9.999 -18.706 1.00 93.88 375 ILE A N 1
ATOM 3043 C CA . ILE A 1 375 ? 20.841 10.208 -17.279 1.00 93.88 375 ILE A CA 1
ATOM 3044 C C . ILE A 1 375 ? 22.325 10.518 -17.110 1.00 93.88 375 ILE A C 1
ATOM 3046 O O . ILE A 1 375 ? 22.688 11.552 -16.559 1.00 93.88 375 ILE A O 1
ATOM 3050 N N . ASP A 1 376 ? 23.173 9.628 -17.626 1.00 92.56 376 ASP A N 1
ATOM 3051 C CA . ASP A 1 376 ? 24.619 9.797 -17.637 1.00 92.56 376 ASP A CA 1
ATOM 3052 C C . ASP A 1 376 ? 25.214 9.029 -18.836 1.00 92.56 376 ASP A C 1
ATOM 3054 O O . ASP A 1 376 ? 25.143 7.796 -18.886 1.00 92.56 376 ASP A O 1
ATOM 3058 N N . PRO A 1 377 ? 25.812 9.726 -19.820 1.00 93.56 377 PRO A N 1
ATOM 3059 C CA . PRO A 1 377 ? 26.378 9.095 -21.009 1.00 93.56 377 PRO A CA 1
ATOM 3060 C C . PRO A 1 377 ? 27.629 8.254 -20.719 1.00 93.56 377 PRO A C 1
ATOM 3062 O O . PRO A 1 377 ? 28.067 7.510 -21.596 1.00 93.56 377 PRO A O 1
ATOM 3065 N N . SER A 1 378 ? 28.222 8.376 -19.527 1.00 94.06 378 SER A N 1
ATOM 3066 C CA . SER A 1 378 ? 29.401 7.612 -19.108 1.00 94.06 378 SER A CA 1
ATOM 3067 C C . SER A 1 378 ? 29.066 6.263 -18.464 1.00 94.06 378 SER A C 1
ATOM 3069 O O . SER A 1 378 ? 29.962 5.437 -18.280 1.00 94.06 378 SER A O 1
ATOM 3071 N N . VAL A 1 379 ? 27.786 6.008 -18.164 1.00 93.25 379 VAL A N 1
ATOM 3072 C CA . VAL A 1 379 ? 27.338 4.763 -17.535 1.00 93.25 379 VAL A CA 1
ATOM 3073 C C . VAL A 1 379 ? 27.633 3.565 -18.431 1.00 93.25 379 VAL A C 1
ATOM 3075 O O . VAL A 1 379 ? 27.137 3.444 -19.553 1.00 93.25 379 VAL A O 1
ATOM 3078 N N . VAL A 1 380 ? 28.399 2.625 -17.883 1.00 95.88 380 VAL A N 1
ATOM 3079 C CA . VAL A 1 380 ? 28.581 1.290 -18.450 1.00 95.88 380 VAL A CA 1
ATOM 3080 C C . VAL A 1 380 ? 27.500 0.384 -17.879 1.00 95.88 380 VAL A C 1
ATOM 3082 O O . VAL A 1 380 ? 27.319 0.323 -16.666 1.00 95.88 380 VAL A O 1
ATOM 3085 N N . PHE A 1 381 ? 26.785 -0.323 -18.751 1.00 97.44 381 PHE A N 1
ATOM 3086 C CA . PHE A 1 381 ? 25.695 -1.209 -18.359 1.00 97.44 381 PHE A CA 1
ATOM 3087 C C . PHE A 1 381 ? 25.756 -2.548 -19.091 1.00 97.44 381 PHE A C 1
ATOM 3089 O O . PHE A 1 381 ? 26.227 -2.635 -20.228 1.00 97.44 381 PHE A O 1
ATOM 3096 N N . GLU A 1 382 ? 25.208 -3.582 -18.462 1.00 97.94 382 GLU A N 1
ATOM 3097 C CA . GLU A 1 382 ? 24.996 -4.889 -19.081 1.00 97.94 382 GLU A CA 1
ATOM 3098 C C . GLU A 1 382 ? 23.592 -4.990 -19.687 1.00 97.94 382 GLU A C 1
ATOM 3100 O O . GLU A 1 382 ? 22.623 -4.426 -19.174 1.00 97.94 382 GLU A O 1
ATOM 3105 N N . THR A 1 383 ? 23.456 -5.716 -20.797 1.00 98.38 383 THR A N 1
ATOM 3106 C CA . THR A 1 383 ? 22.149 -5.951 -21.424 1.00 98.38 383 THR A CA 1
ATOM 3107 C C . THR A 1 383 ? 21.626 -7.350 -21.148 1.00 98.38 383 THR A C 1
ATOM 3109 O O . THR A 1 383 ? 22.379 -8.313 -21.268 1.00 98.38 383 THR A O 1
ATOM 3112 N N . ASP A 1 384 ? 20.322 -7.474 -20.897 1.00 98.50 384 ASP A N 1
ATOM 3113 C CA . ASP A 1 384 ? 19.651 -8.768 -20.731 1.00 98.50 384 ASP A CA 1
ATOM 3114 C C . ASP A 1 384 ? 18.376 -8.847 -21.591 1.00 98.50 384 ASP A C 1
ATOM 3116 O O . ASP A 1 384 ? 17.452 -8.037 -21.463 1.00 98.50 384 ASP A O 1
ATOM 3120 N N . ASP A 1 385 ? 18.310 -9.844 -22.479 1.00 98.25 385 ASP A N 1
ATOM 3121 C CA . ASP A 1 385 ? 17.184 -10.065 -23.398 1.00 98.25 385 ASP A CA 1
ATOM 3122 C C . ASP A 1 385 ? 15.848 -10.298 -22.686 1.00 98.25 385 ASP A C 1
ATOM 3124 O O . ASP A 1 385 ? 14.779 -9.973 -23.214 1.00 98.25 385 ASP A O 1
ATOM 3128 N N . ARG A 1 386 ? 15.885 -10.820 -21.458 1.00 98.50 386 ARG A N 1
ATOM 3129 C CA . ARG A 1 386 ? 14.693 -11.068 -20.644 1.00 98.50 386 ARG A CA 1
ATOM 3130 C C . ARG A 1 386 ? 14.055 -9.780 -20.135 1.00 98.50 386 ARG A C 1
ATOM 3132 O O . ARG A 1 386 ? 12.931 -9.842 -19.643 1.00 98.50 386 ARG A O 1
ATOM 3139 N N . LEU A 1 387 ? 14.725 -8.634 -20.276 1.00 98.56 387 LEU A N 1
ATOM 3140 C CA . LEU A 1 387 ? 14.206 -7.314 -19.915 1.00 98.56 387 LEU A CA 1
ATOM 3141 C C . LEU A 1 387 ? 13.450 -6.627 -21.050 1.00 98.56 387 LEU A C 1
ATOM 3143 O O . LEU A 1 387 ? 12.952 -5.529 -20.829 1.00 98.56 387 LEU A O 1
ATOM 3147 N N . GLN A 1 388 ? 13.378 -7.207 -22.251 1.00 98.62 388 GLN A N 1
ATOM 3148 C CA . GLN A 1 388 ? 12.676 -6.601 -23.389 1.00 98.62 388 GLN A CA 1
ATOM 3149 C C . GLN A 1 388 ? 11.161 -6.466 -23.138 1.00 98.62 388 GLN A C 1
ATOM 3151 O O . GLN A 1 388 ? 10.584 -7.203 -22.337 1.00 98.62 388 GLN A O 1
ATOM 3156 N N . GLU A 1 389 ? 10.492 -5.547 -23.837 1.00 98.31 389 GLU A N 1
ATOM 3157 C CA . GLU A 1 389 ? 9.030 -5.413 -23.740 1.00 98.31 389 GLU A CA 1
ATOM 3158 C C . GLU A 1 389 ? 8.315 -6.682 -24.229 1.00 98.31 389 GLU A C 1
ATOM 3160 O O . GLU A 1 389 ? 8.897 -7.511 -24.938 1.00 98.31 389 GLU A O 1
ATOM 3165 N N . ILE A 1 390 ? 7.056 -6.853 -23.829 1.00 98.12 390 ILE A N 1
ATOM 3166 C CA . ILE A 1 390 ? 6.200 -7.922 -24.348 1.00 98.12 390 ILE A CA 1
ATOM 3167 C C . ILE A 1 390 ? 6.221 -7.958 -25.887 1.00 98.12 390 ILE A C 1
ATOM 3169 O O . ILE A 1 390 ? 6.208 -6.929 -26.564 1.00 98.12 390 ILE A O 1
ATOM 3173 N N . ASN A 1 391 ? 6.265 -9.158 -26.457 1.00 98.44 391 ASN A N 1
ATOM 3174 C CA . ASN A 1 391 ? 6.060 -9.364 -27.882 1.00 98.44 391 ASN A CA 1
ATOM 3175 C C . ASN A 1 391 ? 4.562 -9.334 -28.205 1.00 98.44 391 ASN A C 1
ATOM 3177 O O . ASN A 1 391 ? 3.858 -10.309 -27.948 1.00 98.44 391 ASN A O 1
ATOM 3181 N N . TYR A 1 392 ? 4.086 -8.237 -28.797 1.00 97.94 392 TYR A N 1
ATOM 3182 C CA . TYR A 1 392 ? 2.688 -8.095 -29.213 1.00 97.94 392 TYR A CA 1
ATOM 3183 C C . TYR A 1 392 ? 2.342 -8.848 -30.509 1.00 97.94 392 TYR A C 1
ATOM 3185 O O . TYR A 1 392 ? 1.174 -8.868 -30.901 1.00 97.94 392 TYR A O 1
ATOM 3193 N N . GLY A 1 393 ? 3.317 -9.487 -31.166 1.00 97.69 393 GLY A N 1
ATOM 3194 C CA . GLY A 1 393 ? 3.096 -10.296 -32.363 1.00 97.69 393 GLY A CA 1
ATOM 3195 C C . GLY A 1 393 ? 2.358 -9.518 -33.454 1.00 97.69 393 GLY A C 1
ATOM 3196 O O . GLY A 1 393 ? 2.748 -8.408 -33.809 1.00 97.69 393 GLY A O 1
ATOM 3197 N N . ALA A 1 394 ? 1.257 -10.074 -33.956 1.00 97.56 394 ALA A N 1
ATOM 3198 C CA . ALA A 1 394 ? 0.435 -9.442 -34.989 1.00 97.56 394 ALA A CA 1
ATOM 3199 C C . ALA A 1 394 ? -0.181 -8.091 -34.571 1.00 97.56 394 ALA A C 1
ATOM 3201 O O . ALA A 1 394 ? -0.568 -7.321 -35.443 1.00 97.56 394 ALA A O 1
ATOM 3202 N N . CYS A 1 395 ? -0.260 -7.783 -33.271 1.00 97.19 395 CYS A N 1
ATOM 3203 C CA . CYS A 1 395 ? -0.784 -6.506 -32.777 1.00 97.19 395 CYS A CA 1
ATOM 3204 C C . CYS A 1 395 ? 0.270 -5.386 -32.731 1.00 97.19 395 CYS A C 1
ATOM 3206 O O . CYS A 1 395 ? -0.081 -4.252 -32.410 1.00 97.19 395 CYS A O 1
ATOM 3208 N N . GLU A 1 396 ? 1.545 -5.671 -33.007 1.00 97.25 396 GLU A N 1
ATOM 3209 C CA . GLU A 1 396 ? 2.627 -4.681 -32.974 1.00 97.25 396 GLU A CA 1
ATOM 3210 C C . GLU A 1 396 ? 2.311 -3.467 -33.875 1.00 97.25 396 GLU A C 1
ATOM 3212 O O . GLU A 1 396 ? 1.913 -3.599 -35.031 1.00 97.25 396 GLU A O 1
ATOM 3217 N N . GLY A 1 397 ? 2.451 -2.259 -33.325 1.00 95.25 397 GLY A N 1
ATOM 3218 C CA . GLY A 1 397 ? 2.169 -0.990 -34.000 1.00 95.25 397 GLY A CA 1
ATOM 3219 C C . GLY A 1 397 ? 0.683 -0.629 -34.129 1.00 95.25 397 GLY A C 1
ATOM 3220 O O . GLY A 1 397 ? 0.371 0.523 -34.451 1.00 95.25 397 GLY A O 1
ATOM 3221 N N . MET A 1 398 ? -0.249 -1.546 -33.851 1.00 96.56 398 MET A N 1
ATOM 3222 C CA . MET A 1 398 ? -1.688 -1.268 -33.911 1.00 96.56 398 MET A CA 1
ATOM 3223 C C . MET A 1 398 ? -2.141 -0.381 -32.751 1.00 96.56 398 MET A C 1
ATOM 3225 O O . MET A 1 398 ? -1.626 -0.471 -31.635 1.00 96.56 398 MET A O 1
ATOM 3229 N N . THR A 1 399 ? -3.163 0.444 -32.991 1.00 96.38 399 THR A N 1
ATOM 3230 C CA . THR A 1 399 ? -3.910 1.080 -31.899 1.00 96.38 399 THR A CA 1
ATOM 3231 C C . THR A 1 399 ? -4.748 0.030 -31.172 1.00 96.38 399 THR A C 1
ATOM 3233 O O . THR A 1 399 ? -5.126 -0.992 -31.753 1.00 96.38 399 THR A O 1
ATOM 3236 N N . VAL A 1 400 ? -5.095 0.287 -29.908 1.00 93.06 400 VAL A N 1
ATOM 3237 C CA . VAL A 1 400 ? -5.952 -0.629 -29.129 1.00 93.06 400 VAL A CA 1
ATOM 3238 C C . VAL A 1 400 ? -7.270 -0.927 -29.857 1.00 93.06 400 VAL A C 1
ATOM 3240 O O . VAL A 1 400 ? -7.714 -2.073 -29.883 1.00 93.06 400 VAL A O 1
ATOM 3243 N N . GLN A 1 401 ? -7.880 0.077 -30.497 1.00 94.62 401 GLN A N 1
ATOM 3244 C CA . GLN A 1 401 ? -9.128 -0.108 -31.240 1.00 94.62 401 GLN A CA 1
ATOM 3245 C C . GLN A 1 401 ? -8.933 -0.924 -32.527 1.00 94.62 401 GLN A C 1
ATOM 3247 O O . GLN A 1 401 ? -9.754 -1.789 -32.826 1.00 94.62 401 GLN A O 1
ATOM 3252 N N . ALA A 1 402 ? -7.843 -0.705 -33.271 1.00 95.94 402 ALA A N 1
ATOM 3253 C CA . ALA A 1 402 ? -7.541 -1.490 -34.469 1.00 95.94 402 ALA A CA 1
ATOM 3254 C C . ALA A 1 402 ? -7.281 -2.969 -34.131 1.00 95.94 402 ALA A C 1
ATOM 3256 O O . ALA A 1 402 ? -7.806 -3.863 -34.800 1.00 95.94 402 ALA A O 1
ATOM 3257 N N . ALA A 1 403 ? -6.544 -3.226 -33.048 1.00 96.38 403 ALA A N 1
ATOM 3258 C CA . ALA A 1 403 ? -6.328 -4.573 -32.533 1.00 96.38 403 ALA A CA 1
ATOM 3259 C C . ALA A 1 403 ? -7.639 -5.221 -32.063 1.00 96.38 403 ALA A C 1
ATOM 3261 O O . ALA A 1 403 ? -7.862 -6.396 -32.334 1.00 96.38 403 ALA A O 1
ATOM 3262 N N . ARG A 1 404 ? -8.540 -4.465 -31.417 1.00 95.81 4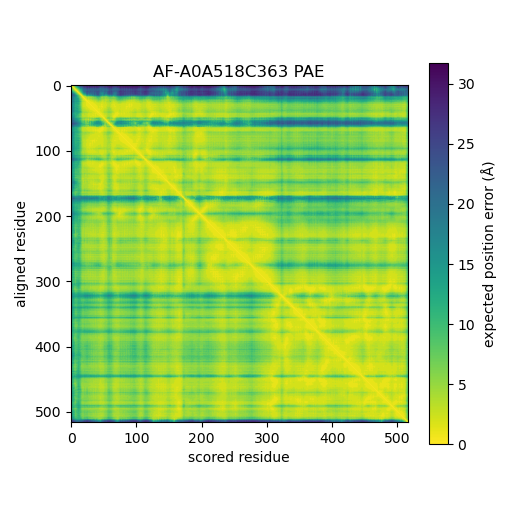04 ARG A N 1
ATOM 3263 C CA . ARG A 1 404 ? -9.865 -4.965 -31.009 1.00 95.81 404 ARG A CA 1
ATOM 3264 C C . ARG A 1 404 ? -10.711 -5.399 -32.197 1.00 95.81 404 ARG A C 1
ATOM 3266 O O . ARG A 1 404 ? -11.350 -6.444 -32.130 1.00 95.81 404 ARG A O 1
ATOM 3273 N N . ASN A 1 405 ? -10.687 -4.626 -33.277 1.00 96.75 405 ASN A N 1
ATOM 3274 C CA . ASN A 1 405 ? -11.419 -4.953 -34.497 1.00 96.75 405 ASN A CA 1
ATOM 3275 C C . ASN A 1 405 ? -10.826 -6.182 -35.209 1.00 96.75 405 ASN A C 1
ATOM 3277 O O . ASN A 1 405 ? -11.572 -7.009 -35.724 1.00 96.75 405 ASN A O 1
ATOM 3281 N N . SER A 1 406 ? -9.495 -6.313 -35.221 1.00 97.00 406 SER A N 1
ATOM 3282 C CA . SER A 1 406 ? -8.785 -7.371 -35.962 1.00 97.00 406 SER A CA 1
ATOM 3283 C C . SER A 1 406 ? -8.652 -8.684 -35.178 1.00 97.00 406 SER A C 1
ATOM 3285 O O . SER A 1 406 ? -8.569 -9.759 -35.767 1.00 97.00 406 SER A O 1
ATOM 3287 N N . HIS A 1 407 ? -8.652 -8.610 -33.844 1.00 96.38 407 HIS A N 1
ATOM 3288 C CA . HIS A 1 407 ? -8.456 -9.740 -32.933 1.00 96.38 407 HIS A CA 1
ATOM 3289 C C . HIS A 1 407 ? -9.492 -9.741 -31.786 1.00 96.38 407 HIS A C 1
ATOM 3291 O O . HIS A 1 407 ? -9.113 -9.729 -30.613 1.00 96.38 407 HIS A O 1
ATOM 3297 N N . PRO A 1 408 ? -10.810 -9.780 -32.071 1.00 96.50 408 PRO A N 1
ATOM 3298 C CA . PRO A 1 408 ? -11.857 -9.627 -31.051 1.00 96.50 408 PRO A CA 1
ATOM 3299 C C . PRO A 1 408 ? -11.817 -10.703 -29.954 1.00 96.50 408 PRO A C 1
ATOM 3301 O O . PRO A 1 408 ? -12.081 -10.401 -28.790 1.00 96.50 408 PRO A O 1
ATOM 3304 N N . ALA A 1 409 ? -11.414 -11.933 -30.292 1.00 95.88 409 ALA A N 1
ATOM 3305 C CA . ALA A 1 409 ? -11.289 -13.035 -29.335 1.00 95.88 409 ALA A CA 1
ATOM 3306 C C . ALA A 1 409 ? -10.274 -12.745 -28.209 1.00 95.88 409 ALA A C 1
ATOM 3308 O O . ALA A 1 409 ? -10.495 -13.148 -27.069 1.00 95.88 409 ALA A O 1
ATOM 3309 N N . LEU A 1 410 ? -9.198 -12.000 -28.504 1.00 94.94 410 LEU A N 1
ATOM 3310 C CA . LEU A 1 410 ? -8.201 -11.580 -27.511 1.00 94.94 410 LEU A CA 1
ATOM 3311 C C . LEU A 1 410 ? -8.846 -10.688 -26.439 1.00 94.94 410 LEU A C 1
ATOM 3313 O O . LEU A 1 410 ? -8.678 -10.905 -25.242 1.00 94.94 410 LEU A O 1
ATOM 3317 N N . PHE A 1 411 ? -9.645 -9.714 -26.877 1.00 94.06 411 PHE A N 1
ATOM 3318 C CA . PHE A 1 411 ? -10.315 -8.763 -25.992 1.00 94.06 411 PHE A CA 1
ATOM 3319 C C . PHE A 1 411 ? -11.464 -9.405 -25.213 1.00 94.06 411 PHE A C 1
ATOM 3321 O O . PHE A 1 411 ? -11.657 -9.072 -24.046 1.00 94.06 411 PHE A O 1
ATOM 3328 N N . GLN A 1 412 ? -12.187 -10.346 -25.823 1.00 94.69 412 GLN A N 1
ATOM 3329 C CA . GLN A 1 412 ? -13.206 -11.132 -25.128 1.00 94.69 412 GLN A CA 1
ATOM 3330 C C . GLN A 1 412 ? -12.590 -11.974 -24.001 1.00 94.69 412 GLN A C 1
ATOM 3332 O O . GLN A 1 412 ? -13.129 -12.013 -22.897 1.00 94.69 412 GLN A O 1
ATOM 3337 N N . ALA A 1 413 ? -11.437 -12.602 -24.244 1.00 92.94 413 ALA A N 1
ATOM 3338 C CA . ALA A 1 413 ? -10.726 -13.358 -23.219 1.00 92.94 413 ALA A CA 1
ATOM 3339 C C . ALA A 1 413 ? -10.241 -12.456 -22.066 1.00 92.94 413 ALA A C 1
ATOM 3341 O O . ALA A 1 413 ? -10.414 -12.821 -20.904 1.00 92.94 413 ALA A O 1
ATOM 3342 N N . TRP A 1 414 ? -9.729 -11.252 -22.350 1.00 91.00 414 TRP A N 1
ATOM 3343 C CA . TRP A 1 414 ? -9.397 -10.282 -21.295 1.00 91.00 414 TRP A CA 1
ATOM 3344 C C . TRP A 1 414 ? -10.615 -9.824 -20.488 1.00 91.00 414 TRP A C 1
ATOM 3346 O O . TRP A 1 414 ? -10.516 -9.706 -19.270 1.00 91.00 414 TRP A O 1
ATOM 3356 N N . GLN A 1 415 ? -11.771 -9.606 -21.125 1.00 89.06 415 GLN A N 1
ATOM 3357 C CA . GLN A 1 415 ? -13.020 -9.280 -20.417 1.00 89.06 415 GLN A CA 1
ATOM 3358 C C . GLN A 1 415 ? -13.464 -10.400 -19.465 1.00 89.06 415 GLN A C 1
ATOM 3360 O O . GLN A 1 415 ? -14.086 -10.126 -18.445 1.00 89.06 415 GLN A O 1
ATOM 3365 N N . GLN A 1 416 ? -13.112 -11.649 -19.776 1.00 90.31 416 GLN A N 1
ATOM 3366 C CA . GLN A 1 416 ? -13.342 -12.817 -18.921 1.00 90.31 416 GLN A CA 1
ATOM 3367 C C . GLN A 1 416 ? -12.247 -13.012 -17.856 1.00 90.31 416 GLN A C 1
ATOM 3369 O O . GLN A 1 416 ? -12.299 -13.970 -17.092 1.00 90.31 416 GLN A O 1
ATOM 3374 N N . GLY A 1 417 ? -11.250 -12.122 -17.790 1.00 87.81 417 GLY A N 1
ATOM 3375 C CA . GLY A 1 417 ? -10.147 -12.201 -16.832 1.00 87.81 417 GLY A CA 1
ATOM 3376 C C . GLY A 1 417 ? -9.058 -13.218 -17.188 1.00 87.81 417 GLY A C 1
ATOM 3377 O O . GLY A 1 417 ? -8.216 -13.515 -16.341 1.00 87.81 417 GLY A O 1
ATOM 3378 N N . HIS A 1 418 ? -9.051 -13.750 -18.414 1.00 91.94 418 HIS A N 1
ATOM 3379 C CA . HIS A 1 418 ? -8.001 -14.648 -18.897 1.00 91.94 418 HIS A CA 1
ATOM 3380 C C . HIS A 1 418 ? -6.742 -13.876 -19.335 1.00 91.94 418 HIS A C 1
ATOM 3382 O O . HIS A 1 418 ? -6.810 -12.686 -19.643 1.00 91.94 418 HIS A O 1
ATOM 3388 N N . ASP A 1 419 ? -5.601 -14.570 -19.431 1.00 92.88 419 ASP A N 1
ATOM 3389 C CA . ASP A 1 419 ? -4.335 -14.050 -19.981 1.00 92.88 419 ASP A CA 1
ATOM 3390 C C . ASP A 1 419 ? -4.001 -14.719 -21.333 1.00 92.88 419 ASP A C 1
ATOM 3392 O O . ASP A 1 419 ? -3.141 -15.600 -21.409 1.00 92.88 419 ASP A O 1
ATOM 3396 N N . PRO A 1 420 ? -4.727 -14.386 -22.416 1.00 94.94 420 PRO A N 1
ATOM 3397 C CA . PRO A 1 420 ? -4.456 -14.934 -23.736 1.00 94.94 420 PRO A CA 1
ATOM 3398 C C . PRO A 1 420 ? -3.113 -14.434 -24.287 1.00 94.94 420 PRO A C 1
ATOM 3400 O O . PRO A 1 420 ? -2.731 -13.275 -24.116 1.00 94.94 420 PRO A O 1
ATOM 3403 N N . ARG A 1 421 ? -2.424 -15.296 -25.039 1.00 96.50 421 ARG A N 1
ATOM 3404 C CA . ARG A 1 421 ? -1.263 -14.890 -25.840 1.00 96.50 421 ARG A CA 1
ATOM 3405 C C . ARG A 1 421 ? -1.689 -13.991 -26.993 1.00 96.50 421 ARG A C 1
ATOM 3407 O O . ARG A 1 421 ? -2.673 -14.277 -27.680 1.00 96.50 421 ARG A O 1
ATOM 3414 N N . PHE A 1 422 ? -0.902 -12.952 -27.259 1.00 97.19 422 PHE A N 1
ATOM 3415 C CA . PHE A 1 422 ? -1.016 -12.212 -28.513 1.00 97.19 422 PHE A CA 1
ATOM 3416 C C . PHE A 1 422 ? -0.717 -13.147 -29.706 1.00 97.19 422 PHE A C 1
ATOM 3418 O O . PHE A 1 422 ? 0.140 -14.030 -29.583 1.00 97.19 422 PHE A O 1
ATOM 3425 N N . PRO A 1 423 ? -1.377 -12.998 -30.873 1.00 96.44 423 PRO A N 1
ATOM 3426 C CA . PRO A 1 423 ? -1.116 -13.862 -32.027 1.00 96.44 423 PRO A CA 1
ATOM 3427 C C . PRO A 1 423 ? 0.344 -13.759 -32.495 1.00 96.44 423 PRO A C 1
ATOM 3429 O O . PRO A 1 423 ? 0.787 -12.693 -32.912 1.00 96.44 423 PRO A O 1
ATOM 3432 N N . GLY A 1 424 ? 1.102 -14.858 -32.414 1.00 97.00 424 GLY A N 1
ATOM 3433 C CA . GLY A 1 424 ? 2.548 -14.864 -32.699 1.00 97.00 424 GLY A CA 1
ATOM 3434 C C . GLY A 1 424 ? 3.409 -14.146 -31.646 1.00 97.00 424 GLY A C 1
ATOM 3435 O O . GLY A 1 424 ? 4.569 -13.836 -31.913 1.00 97.00 424 GLY A O 1
ATOM 3436 N N . GLY A 1 425 ? 2.844 -13.861 -30.472 1.00 97.62 425 GLY A N 1
ATOM 3437 C CA . GLY A 1 425 ? 3.459 -13.092 -29.395 1.00 97.62 425 GLY A CA 1
ATOM 3438 C C . GLY A 1 425 ? 3.449 -13.800 -28.037 1.00 97.62 425 GLY A C 1
ATOM 3439 O O . GLY A 1 425 ? 3.225 -15.009 -27.932 1.00 97.62 425 GLY A O 1
ATOM 3440 N N . GLU A 1 426 ? 3.726 -13.022 -26.996 1.00 97.94 426 GLU A N 1
ATOM 3441 C CA . GLU A 1 426 ? 3.739 -13.426 -25.583 1.00 97.94 426 GLU A CA 1
ATOM 3442 C C . GLU A 1 426 ? 2.361 -13.185 -24.931 1.00 97.94 426 GLU A C 1
ATOM 3444 O O . GLU A 1 426 ? 1.544 -12.431 -25.456 1.00 97.94 426 GLU A O 1
ATOM 3449 N N . CYS A 1 427 ? 2.082 -13.820 -23.794 1.00 96.00 427 CYS A N 1
ATOM 3450 C CA . CYS A 1 427 ? 1.075 -13.371 -22.825 1.00 96.00 427 CYS A CA 1
ATOM 3451 C C . CYS A 1 427 ? 1.753 -12.672 -21.637 1.00 96.00 427 CYS A C 1
ATOM 3453 O O . CYS A 1 427 ? 2.982 -12.569 -21.576 1.00 96.00 427 CYS A O 1
ATOM 3455 N N . THR A 1 428 ? 0.967 -12.172 -20.683 1.00 94.44 428 THR A N 1
ATOM 3456 C CA . THR A 1 428 ? 1.500 -11.500 -19.489 1.00 94.44 428 THR A CA 1
ATOM 3457 C C . THR A 1 428 ? 2.332 -12.459 -18.635 1.00 94.44 428 THR A C 1
ATOM 3459 O O . THR A 1 428 ? 3.392 -12.074 -18.143 1.00 94.44 428 THR A O 1
ATOM 3462 N N . GLU A 1 429 ? 1.895 -13.712 -18.500 1.00 94.88 429 GLU A N 1
ATOM 3463 C CA . GLU A 1 429 ? 2.590 -14.740 -17.721 1.00 94.88 429 GLU A CA 1
ATOM 3464 C C . GLU A 1 429 ? 3.988 -15.048 -18.278 1.00 94.88 429 GLU A C 1
ATOM 3466 O O . GLU A 1 429 ? 4.939 -15.165 -17.507 1.00 94.88 429 GLU A O 1
ATOM 3471 N N . ASP A 1 430 ? 4.162 -15.086 -19.605 1.00 97.31 430 ASP A N 1
ATOM 3472 C CA . ASP A 1 430 ? 5.488 -15.275 -20.215 1.00 97.31 430 ASP A CA 1
ATOM 3473 C C . ASP A 1 430 ? 6.463 -14.167 -19.783 1.00 97.31 430 ASP A C 1
ATOM 3475 O O . ASP A 1 430 ? 7.610 -14.434 -19.409 1.00 97.31 430 ASP A O 1
ATOM 3479 N N . VAL A 1 431 ? 5.990 -12.914 -19.810 1.00 97.75 431 VAL A N 1
ATOM 3480 C CA . VAL A 1 431 ? 6.769 -11.730 -19.424 1.00 97.75 431 VAL A CA 1
ATOM 3481 C C . VAL A 1 431 ? 7.085 -11.753 -17.934 1.00 97.75 431 VAL A C 1
ATOM 3483 O O . VAL A 1 431 ? 8.219 -11.464 -17.548 1.00 97.75 431 VAL A O 1
ATOM 3486 N N . PHE A 1 432 ? 6.111 -12.127 -17.102 1.00 95.88 432 PHE A N 1
ATOM 3487 C CA . PHE A 1 432 ? 6.296 -12.276 -15.664 1.00 95.88 432 PHE A CA 1
ATOM 3488 C C . PHE A 1 432 ? 7.394 -13.295 -15.349 1.00 95.88 432 PHE A C 1
ATOM 3490 O O . PHE A 1 432 ? 8.338 -12.960 -14.634 1.00 95.88 432 PHE A O 1
ATOM 3497 N N . GLN A 1 433 ? 7.329 -14.493 -15.936 1.00 96.62 433 GLN A N 1
ATOM 3498 C CA . GLN A 1 433 ? 8.300 -15.558 -15.681 1.00 96.62 433 GLN A CA 1
ATOM 3499 C C . GLN A 1 433 ? 9.723 -15.146 -16.075 1.00 96.62 433 GLN A C 1
ATOM 3501 O O . GLN A 1 433 ? 10.659 -15.281 -15.279 1.00 96.62 433 GLN A O 1
ATOM 3506 N N . ARG A 1 434 ? 9.913 -14.583 -17.279 1.00 97.88 434 ARG A N 1
ATOM 3507 C CA . ARG A 1 434 ? 11.253 -14.144 -17.708 1.00 97.88 434 ARG A CA 1
ATOM 3508 C C . ARG A 1 434 ? 11.753 -12.925 -16.934 1.00 97.88 434 ARG A C 1
ATOM 3510 O O . ARG A 1 434 ? 12.935 -12.881 -16.601 1.00 97.88 434 ARG A O 1
ATOM 3517 N N . GLY A 1 435 ? 10.874 -11.971 -16.625 1.00 97.25 435 GLY A N 1
ATOM 3518 C CA . GLY A 1 435 ? 11.213 -10.749 -15.899 1.00 97.25 435 GLY A CA 1
ATOM 3519 C C . GLY A 1 435 ? 11.600 -11.034 -14.450 1.00 97.25 435 GLY A C 1
ATOM 3520 O O . GLY A 1 435 ? 12.624 -10.544 -13.982 1.00 97.25 435 GLY A O 1
ATOM 3521 N N . LEU A 1 436 ? 10.843 -11.893 -13.761 1.00 95.44 436 LEU A N 1
ATOM 3522 C CA . LEU A 1 436 ? 11.160 -12.318 -12.397 1.00 95.44 436 LEU A CA 1
ATOM 3523 C C . LEU A 1 436 ? 12.486 -13.084 -12.344 1.00 95.44 436 LEU A C 1
ATOM 3525 O O . LEU A 1 436 ? 13.302 -12.839 -11.455 1.00 95.44 436 LEU A O 1
ATOM 3529 N N . LYS A 1 437 ? 12.733 -13.971 -13.318 1.00 96.81 437 LYS A N 1
ATOM 3530 C CA . LYS A 1 437 ? 14.011 -14.684 -13.428 1.00 96.81 437 LYS A CA 1
ATOM 3531 C C . LYS A 1 437 ? 15.180 -13.724 -13.668 1.00 96.81 437 LYS A C 1
ATOM 3533 O O . LYS A 1 437 ? 16.230 -13.899 -13.061 1.00 96.81 437 LYS A O 1
ATOM 3538 N N . ALA A 1 438 ? 14.996 -12.712 -14.518 1.00 97.62 438 ALA A N 1
ATOM 3539 C CA . ALA A 1 438 ? 16.008 -11.685 -14.758 1.00 97.62 438 ALA A CA 1
ATOM 3540 C C . ALA A 1 438 ? 16.337 -10.905 -13.483 1.00 97.62 438 ALA A C 1
ATOM 3542 O O . ALA A 1 438 ? 17.503 -10.815 -13.121 1.00 97.62 438 ALA A O 1
ATOM 3543 N N . MET A 1 439 ? 15.318 -10.410 -12.773 1.00 95.88 439 MET A N 1
ATOM 3544 C CA . MET A 1 439 ? 15.521 -9.671 -11.523 1.00 95.88 439 MET A CA 1
ATOM 3545 C C . MET A 1 439 ? 16.168 -10.535 -10.445 1.00 95.88 439 MET A C 1
ATOM 3547 O O . MET A 1 439 ? 17.087 -10.075 -9.784 1.00 95.88 439 MET A O 1
ATOM 3551 N N . THR A 1 440 ? 15.745 -11.795 -10.304 1.00 93.56 440 THR A N 1
ATOM 3552 C CA . THR A 1 440 ? 16.365 -12.728 -9.350 1.00 93.56 440 THR A CA 1
ATOM 3553 C C . THR A 1 440 ? 17.847 -12.906 -9.668 1.00 93.56 440 THR A C 1
ATOM 3555 O O . THR A 1 440 ? 18.680 -12.704 -8.799 1.00 93.56 440 THR A O 1
ATOM 3558 N N . ASP A 1 441 ? 18.203 -13.197 -10.922 1.00 95.31 441 ASP A N 1
ATOM 3559 C CA . ASP A 1 441 ? 19.609 -13.372 -11.294 1.00 95.31 441 ASP A CA 1
ATOM 3560 C C . ASP A 1 441 ? 20.430 -12.089 -11.115 1.00 95.31 441 ASP A C 1
ATOM 3562 O O . ASP A 1 441 ? 21.566 -12.166 -10.657 1.00 95.31 441 ASP A O 1
ATOM 3566 N N . ILE A 1 442 ? 19.882 -10.929 -11.487 1.00 95.81 442 ILE A N 1
ATOM 3567 C CA . ILE A 1 442 ? 20.566 -9.637 -11.359 1.00 95.81 442 ILE A CA 1
ATOM 3568 C C . ILE A 1 442 ? 20.791 -9.312 -9.881 1.00 95.81 442 ILE A C 1
ATOM 3570 O O . ILE A 1 442 ? 21.918 -9.034 -9.480 1.00 95.81 442 ILE A O 1
ATOM 3574 N N . TRP A 1 443 ? 19.749 -9.381 -9.055 1.00 94.56 443 TRP A N 1
ATOM 3575 C CA . TRP A 1 443 ? 19.822 -8.977 -7.652 1.00 94.56 443 TRP A CA 1
ATOM 3576 C C . TRP A 1 443 ? 20.529 -10.000 -6.760 1.00 94.56 443 TRP A C 1
ATOM 3578 O O . TRP A 1 443 ? 21.157 -9.611 -5.783 1.00 94.56 443 TRP A O 1
ATOM 3588 N N . ASP A 1 444 ? 20.464 -11.295 -7.079 1.00 89.06 444 ASP A N 1
ATOM 3589 C CA . ASP A 1 444 ? 21.163 -12.337 -6.317 1.00 89.06 444 ASP A CA 1
ATOM 3590 C C . ASP A 1 444 ? 22.672 -12.350 -6.609 1.00 89.06 444 ASP A C 1
ATOM 3592 O O . ASP A 1 444 ? 23.458 -12.727 -5.740 1.00 89.06 444 ASP A O 1
ATOM 3596 N N . LYS A 1 445 ? 23.086 -11.963 -7.826 1.00 88.19 445 LYS A N 1
ATOM 3597 C CA . LYS A 1 445 ? 24.504 -11.913 -8.230 1.00 88.19 445 LYS A CA 1
ATOM 3598 C C . LYS A 1 445 ? 25.170 -10.571 -7.940 1.00 88.19 445 LYS A C 1
ATOM 3600 O O . LYS A 1 445 ? 26.397 -10.515 -7.910 1.00 88.19 445 LYS A O 1
ATOM 3605 N N . SER A 1 446 ? 24.389 -9.508 -7.759 1.00 87.81 446 SER A N 1
ATOM 3606 C CA . SER A 1 446 ? 24.923 -8.176 -7.478 1.00 87.81 446 SER A CA 1
ATOM 3607 C C . SER A 1 446 ? 25.286 -8.054 -5.994 1.00 87.81 446 SER A C 1
ATOM 3609 O O . SER A 1 446 ? 24.420 -8.257 -5.144 1.00 87.81 446 SER A O 1
ATOM 3611 N N . PRO A 1 447 ? 26.544 -7.719 -5.654 1.00 85.12 447 PRO A N 1
ATOM 3612 C CA . PRO A 1 447 ? 26.948 -7.493 -4.267 1.00 85.12 447 PRO A CA 1
ATOM 3613 C C . PRO A 1 447 ? 26.487 -6.129 -3.728 1.00 85.12 447 PRO A C 1
ATOM 3615 O O . PRO A 1 447 ? 26.576 -5.896 -2.525 1.00 85.12 447 PRO A O 1
ATOM 3618 N N . THR A 1 448 ? 26.035 -5.233 -4.610 1.00 93.38 448 THR A N 1
ATOM 3619 C CA . THR A 1 448 ? 25.634 -3.852 -4.319 1.00 93.38 448 THR A CA 1
ATOM 3620 C C . THR A 1 448 ? 24.265 -3.539 -4.927 1.00 93.38 448 THR A C 1
ATOM 3622 O O . THR A 1 448 ? 23.591 -4.406 -5.500 1.00 93.38 448 THR A O 1
ATOM 3625 N N . ASP A 1 449 ? 23.841 -2.287 -4.781 1.00 97.25 449 ASP A N 1
ATOM 3626 C CA . ASP A 1 449 ? 22.625 -1.760 -5.381 1.00 97.25 449 ASP A CA 1
ATOM 3627 C C . ASP A 1 449 ? 22.660 -1.855 -6.917 1.00 97.25 449 ASP A C 1
ATOM 3629 O O . ASP A 1 449 ? 23.710 -2.014 -7.544 1.00 97.25 449 ASP A O 1
ATOM 3633 N N . THR A 1 450 ? 21.498 -1.762 -7.566 1.00 98.31 450 THR A N 1
ATOM 3634 C CA . THR A 1 450 ? 21.442 -1.810 -9.038 1.00 98.31 450 THR A CA 1
ATOM 3635 C C . THR A 1 450 ? 20.487 -0.790 -9.625 1.00 98.31 450 THR A C 1
ATOM 3637 O O . THR A 1 450 ? 19.444 -0.496 -9.044 1.00 98.31 450 THR A O 1
ATOM 3640 N N . VAL A 1 451 ? 20.757 -0.369 -10.854 1.00 98.69 451 VAL A N 1
ATOM 3641 C CA . VAL A 1 451 ? 19.844 0.418 -11.684 1.00 98.69 451 VAL A CA 1
ATOM 3642 C C . VAL A 1 451 ? 19.475 -0.397 -12.917 1.00 98.69 451 VAL A C 1
ATOM 3644 O O . VAL A 1 451 ? 20.347 -0.939 -13.586 1.00 98.69 451 VAL A O 1
ATOM 3647 N N . THR A 1 452 ? 18.188 -0.515 -13.241 1.00 98.75 452 THR A N 1
ATOM 3648 C CA . THR A 1 452 ? 17.726 -1.267 -14.417 1.00 98.75 452 THR A CA 1
ATOM 3649 C C . THR A 1 452 ? 16.723 -0.480 -15.254 1.00 98.75 452 THR A C 1
ATOM 3651 O O . THR A 1 452 ? 15.657 -0.102 -14.771 1.00 98.75 452 THR A O 1
ATOM 3654 N N . CYS A 1 453 ? 17.015 -0.299 -16.545 1.00 98.75 453 CYS A N 1
ATOM 3655 C CA . CYS A 1 453 ? 16.064 0.271 -17.501 1.00 98.75 453 CYS A CA 1
ATOM 3656 C C . CYS A 1 453 ? 15.303 -0.825 -18.265 1.00 98.75 453 CYS A C 1
ATOM 3658 O O . CYS A 1 453 ? 15.902 -1.661 -18.945 1.00 98.75 453 CYS A O 1
ATOM 3660 N N . THR A 1 454 ? 13.971 -0.803 -18.196 1.00 98.75 454 THR A N 1
ATOM 3661 C CA . THR A 1 454 ? 13.087 -1.766 -18.876 1.00 98.75 454 THR A CA 1
ATOM 3662 C C . THR A 1 454 ? 11.793 -1.088 -19.362 1.00 98.75 454 THR A C 1
ATOM 3664 O O . THR A 1 454 ? 11.779 0.110 -19.668 1.00 98.75 454 THR A O 1
ATOM 3667 N N . HIS A 1 455 ? 10.707 -1.850 -19.506 1.00 98.44 455 HIS A N 1
ATOM 3668 C CA . HIS A 1 455 ? 9.471 -1.449 -20.171 1.00 98.44 455 HIS A CA 1
ATOM 3669 C C . HIS A 1 455 ? 8.238 -1.633 -19.296 1.00 98.44 455 HIS A C 1
ATOM 3671 O O . HIS A 1 455 ? 8.300 -2.084 -18.151 1.00 98.44 455 HIS A O 1
ATOM 3677 N N . ASN A 1 456 ? 7.094 -1.256 -19.858 1.00 97.50 456 ASN A N 1
ATOM 3678 C CA . ASN A 1 456 ? 5.844 -1.150 -19.135 1.00 97.50 456 ASN A CA 1
ATOM 3679 C C . ASN A 1 456 ? 5.343 -2.512 -18.644 1.00 97.50 456 ASN A C 1
ATOM 3681 O O . ASN A 1 456 ? 5.028 -2.631 -17.463 1.00 97.50 456 ASN A O 1
ATOM 3685 N N . VAL A 1 457 ? 5.263 -3.542 -19.497 1.00 97.50 457 VAL A N 1
ATOM 3686 C CA . VAL A 1 457 ? 4.677 -4.828 -19.066 1.00 97.50 457 VAL A CA 1
ATOM 3687 C C . VAL A 1 457 ? 5.581 -5.549 -18.071 1.00 97.50 457 VAL A C 1
ATOM 3689 O O . VAL A 1 457 ? 5.076 -6.104 -17.096 1.00 97.50 457 VAL A O 1
ATOM 3692 N N . VAL A 1 458 ? 6.903 -5.451 -18.236 1.00 98.12 458 VAL A N 1
ATOM 3693 C CA . VAL A 1 458 ? 7.874 -5.981 -17.263 1.00 98.12 458 VAL A CA 1
ATOM 3694 C C . VAL A 1 458 ? 7.662 -5.337 -15.889 1.00 98.12 458 VAL A C 1
ATOM 3696 O O . VAL A 1 458 ? 7.448 -6.047 -14.908 1.00 98.12 458 VAL A O 1
ATOM 3699 N N . LEU A 1 459 ? 7.623 -4.002 -15.805 1.00 98.44 459 LEU A N 1
ATOM 3700 C CA . LEU A 1 459 ? 7.412 -3.300 -14.534 1.00 98.44 459 LEU A CA 1
ATOM 3701 C C . LEU A 1 459 ? 6.037 -3.567 -13.917 1.00 98.44 459 LEU A C 1
ATOM 3703 O O . LEU A 1 459 ? 5.951 -3.733 -12.704 1.00 98.44 459 LEU A O 1
ATOM 3707 N N . ARG A 1 460 ? 4.971 -3.686 -14.720 1.00 97.62 460 ARG A N 1
ATOM 3708 C CA . ARG A 1 460 ? 3.649 -4.107 -14.219 1.00 97.62 460 ARG A CA 1
ATOM 3709 C C . ARG A 1 460 ? 3.707 -5.469 -13.538 1.00 97.62 460 ARG A C 1
ATOM 3711 O O . ARG A 1 460 ? 3.119 -5.636 -12.474 1.00 97.62 460 ARG A O 1
ATOM 3718 N N . CYS A 1 461 ? 4.421 -6.420 -14.138 1.00 96.62 461 CYS A N 1
ATOM 3719 C CA . CYS A 1 461 ? 4.596 -7.756 -13.579 1.00 96.62 461 CYS A CA 1
ATOM 3720 C C . CYS A 1 461 ? 5.384 -7.713 -12.261 1.00 96.62 461 CYS A C 1
ATOM 3722 O O . CYS A 1 461 ? 4.958 -8.312 -11.275 1.00 96.62 461 CYS A O 1
ATOM 3724 N N . LEU A 1 462 ? 6.494 -6.969 -12.220 1.00 96.81 462 LEU A N 1
ATOM 3725 C CA . LEU A 1 462 ? 7.348 -6.861 -11.033 1.00 96.81 462 LEU A CA 1
ATOM 3726 C C . LEU A 1 462 ? 6.650 -6.137 -9.872 1.00 96.81 462 LEU A C 1
ATOM 3728 O O . LEU A 1 462 ? 6.606 -6.662 -8.759 1.00 96.81 462 LEU A O 1
ATOM 3732 N N . VAL A 1 463 ? 6.057 -4.967 -10.134 1.00 97.31 463 VAL A N 1
ATOM 3733 C CA . VAL A 1 463 ? 5.310 -4.177 -9.138 1.00 97.31 463 VAL A CA 1
ATOM 3734 C C . VAL A 1 463 ? 4.086 -4.947 -8.653 1.00 97.31 463 VAL A C 1
ATOM 3736 O O . VAL A 1 463 ? 3.860 -5.052 -7.448 1.00 97.31 463 VAL A O 1
ATOM 3739 N N . GLY A 1 464 ? 3.320 -5.531 -9.580 1.00 95.62 464 GLY A N 1
ATOM 3740 C CA . GLY A 1 464 ? 2.144 -6.327 -9.249 1.00 95.62 464 GLY A CA 1
ATOM 3741 C C . GLY A 1 464 ? 2.485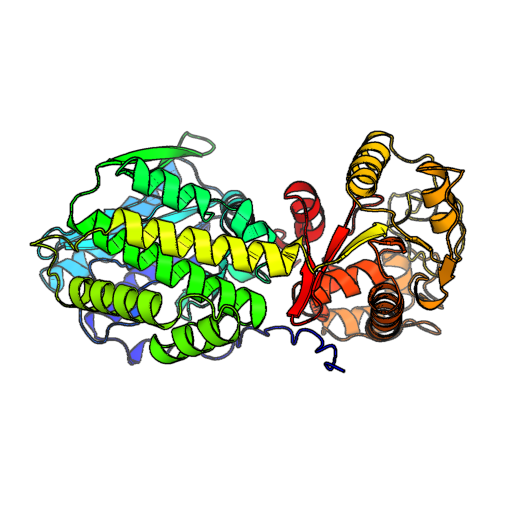 -7.519 -8.357 1.00 95.62 464 GLY A C 1
ATOM 3742 O O . GLY A 1 464 ? 1.802 -7.747 -7.363 1.00 95.62 464 GLY A O 1
ATOM 3743 N N . ASN A 1 465 ? 3.582 -8.226 -8.643 1.00 93.88 465 ASN A N 1
ATOM 3744 C CA . ASN A 1 465 ? 4.059 -9.318 -7.798 1.00 93.88 465 ASN A CA 1
ATOM 3745 C C . ASN A 1 465 ? 4.508 -8.836 -6.412 1.00 93.88 465 ASN A C 1
ATOM 3747 O O . ASN A 1 465 ? 4.073 -9.402 -5.417 1.00 93.88 465 ASN A O 1
ATOM 3751 N N . ALA A 1 466 ? 5.318 -7.777 -6.323 1.00 93.94 466 ALA A N 1
ATOM 3752 C CA . ALA A 1 466 ? 5.817 -7.270 -5.039 1.00 93.94 466 ALA A CA 1
ATOM 3753 C C . ALA A 1 466 ? 4.700 -6.762 -4.101 1.00 93.94 466 ALA A C 1
ATOM 3755 O O . ALA A 1 466 ? 4.855 -6.781 -2.878 1.00 93.94 466 ALA A O 1
ATOM 3756 N N . LEU A 1 467 ? 3.570 -6.325 -4.666 1.00 91.75 467 LEU A N 1
ATOM 3757 C CA . LEU A 1 467 ? 2.403 -5.849 -3.916 1.00 91.75 467 LEU A CA 1
ATOM 3758 C C . LEU A 1 467 ? 1.280 -6.882 -3.789 1.00 91.75 467 LEU A C 1
ATOM 3760 O O . LEU A 1 467 ? 0.315 -6.628 -3.080 1.00 91.75 467 LEU A O 1
ATOM 3764 N N . GLY A 1 468 ? 1.375 -8.032 -4.457 1.00 91.12 468 GLY A N 1
ATOM 3765 C CA . GLY A 1 468 ? 0.298 -9.023 -4.472 1.00 91.12 468 GLY A CA 1
ATOM 3766 C C . GLY A 1 468 ? -0.954 -8.574 -5.239 1.00 91.12 468 GLY A C 1
ATOM 3767 O O . GLY A 1 468 ? -2.041 -9.087 -4.977 1.00 91.12 468 GLY A O 1
ATOM 3768 N N . VAL A 1 469 ? -0.822 -7.645 -6.193 1.00 92.06 469 VAL A N 1
ATOM 3769 C CA . VAL A 1 469 ? -1.919 -7.260 -7.096 1.00 92.06 469 VAL A CA 1
ATOM 3770 C C . VAL A 1 469 ? -2.346 -8.502 -7.896 1.00 92.06 469 VAL A C 1
ATOM 3772 O O . VAL A 1 469 ? -1.482 -9.197 -8.449 1.00 92.06 469 VAL A O 1
ATOM 3775 N N . PRO A 1 470 ? -3.653 -8.820 -7.989 1.00 87.19 470 PRO A N 1
ATOM 3776 C CA . PRO A 1 470 ? -4.114 -9.928 -8.818 1.00 87.19 470 PRO A CA 1
ATOM 3777 C C . PRO A 1 470 ? -3.622 -9.770 -10.261 1.00 87.19 470 PRO A C 1
ATOM 3779 O O . PRO A 1 470 ? -3.708 -8.680 -10.825 1.00 87.19 470 PRO A O 1
ATOM 3782 N N . ARG A 1 471 ? -3.136 -10.855 -10.883 1.00 85.38 471 ARG A N 1
ATOM 3783 C CA . ARG A 1 471 ? -2.563 -10.814 -12.248 1.00 85.38 471 ARG A CA 1
ATOM 3784 C C . ARG A 1 471 ? -3.541 -10.208 -13.254 1.00 85.38 471 ARG A C 1
ATOM 3786 O O . ARG A 1 471 ? -3.158 -9.354 -14.048 1.00 85.38 471 ARG A O 1
ATOM 3793 N N . SER A 1 472 ? -4.818 -10.572 -13.134 1.00 83.88 472 SER A N 1
ATOM 3794 C CA . SER A 1 472 ? -5.916 -10.034 -13.938 1.00 83.88 472 SER A CA 1
ATOM 3795 C C . SER A 1 472 ? -6.128 -8.529 -13.770 1.00 83.88 472 SER A C 1
ATOM 3797 O O . SER A 1 472 ? -6.790 -7.941 -14.605 1.00 83.88 472 SER A O 1
ATOM 3799 N N . GLN A 1 473 ? -5.567 -7.886 -12.741 1.00 89.00 473 GLN A N 1
ATOM 3800 C CA . GLN A 1 473 ? -5.662 -6.444 -12.491 1.00 89.00 473 GLN A CA 1
ATOM 3801 C C . GLN A 1 473 ? -4.352 -5.689 -12.760 1.00 89.00 473 GLN A C 1
ATOM 3803 O O . GLN A 1 473 ? -4.363 -4.459 -12.797 1.00 89.00 473 GLN A O 1
ATOM 3808 N N . CYS A 1 474 ? -3.226 -6.369 -13.009 1.00 91.12 474 CYS A N 1
ATOM 3809 C CA . CYS A 1 474 ? -1.931 -5.715 -13.250 1.00 91.12 474 CYS A CA 1
ATOM 3810 C C . CYS A 1 474 ? -1.941 -4.766 -14.465 1.00 91.12 474 CYS A C 1
ATOM 3812 O O . CYS A 1 474 ? -1.155 -3.820 -14.515 1.00 91.12 474 CYS A O 1
ATOM 3814 N N . TYR A 1 475 ? -2.852 -4.953 -15.429 1.00 89.94 475 TYR A N 1
ATOM 3815 C CA . TYR A 1 475 ? -3.022 -4.040 -16.568 1.00 89.94 475 TYR A CA 1
ATOM 3816 C C . TYR A 1 475 ? -3.470 -2.626 -16.155 1.00 89.94 475 TYR A C 1
ATOM 3818 O O . TYR A 1 475 ? -3.260 -1.670 -16.912 1.00 89.94 475 TYR A O 1
ATOM 3826 N N . ARG A 1 476 ? -4.083 -2.487 -14.971 1.00 91.81 476 ARG A N 1
ATOM 3827 C CA . ARG A 1 476 ? -4.525 -1.207 -14.406 1.00 91.81 476 ARG A CA 1
ATOM 3828 C C . ARG A 1 476 ? -3.338 -0.349 -13.976 1.00 91.81 476 ARG A C 1
ATOM 3830 O O . ARG A 1 476 ? -3.405 0.868 -14.134 1.00 91.81 476 ARG A O 1
ATOM 3837 N N . LEU A 1 477 ? -2.237 -0.961 -13.530 1.00 95.31 477 LEU A N 1
ATOM 3838 C CA . LEU A 1 477 ? -1.025 -0.253 -13.109 1.00 95.31 477 LEU A CA 1
ATOM 3839 C C . LEU A 1 477 ? -0.515 0.658 -14.239 1.00 95.31 477 LEU A C 1
ATOM 3841 O O . LEU A 1 477 ? -0.270 0.217 -15.372 1.00 95.31 477 LEU A O 1
ATOM 3845 N N . LYS A 1 478 ? -0.371 1.950 -13.951 1.00 95.56 478 LYS A N 1
ATOM 3846 C CA . LYS A 1 478 ? 0.109 2.959 -14.900 1.00 95.56 478 LYS A CA 1
ATOM 3847 C C . LYS A 1 478 ? 1.566 3.266 -14.599 1.00 95.56 478 LYS A C 1
ATOM 3849 O O . LYS A 1 478 ? 1.848 4.135 -13.799 1.00 95.56 478 LYS A O 1
ATOM 3854 N N . ILE A 1 479 ? 2.493 2.550 -15.229 1.00 96.94 479 ILE A N 1
ATOM 3855 C CA . ILE A 1 479 ? 3.925 2.762 -14.988 1.00 96.94 479 ILE A CA 1
ATOM 3856 C C . ILE A 1 479 ? 4.371 4.064 -15.680 1.00 96.94 479 ILE A C 1
ATOM 3858 O O . ILE A 1 479 ? 4.432 4.084 -16.921 1.00 96.94 479 ILE A O 1
ATOM 3862 N N . PRO A 1 480 ? 4.658 5.148 -14.931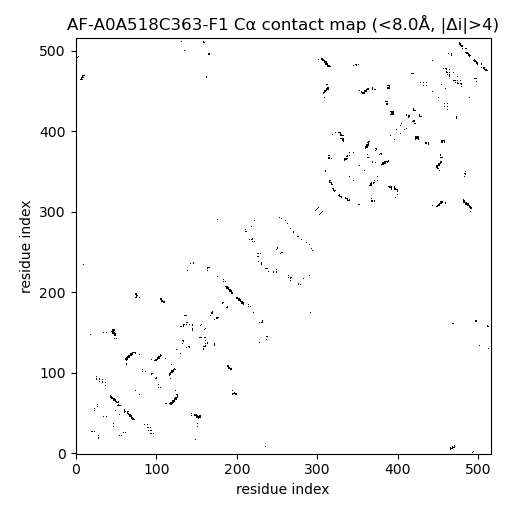 1.00 96.12 480 PRO A N 1
ATOM 3863 C CA . PRO A 1 480 ? 5.144 6.394 -15.516 1.00 96.12 480 PRO A CA 1
ATOM 3864 C C . PRO A 1 480 ? 6.516 6.192 -16.175 1.00 96.12 480 PRO A C 1
ATOM 3866 O O . PRO A 1 480 ? 7.304 5.333 -15.779 1.00 96.12 480 PRO A O 1
ATOM 3869 N N . HIS A 1 481 ? 6.792 6.967 -17.222 1.00 96.81 481 HIS A N 1
ATOM 3870 C CA . HIS A 1 481 ? 8.110 6.976 -17.854 1.00 96.81 481 HIS A CA 1
ATOM 3871 C C . HIS A 1 481 ? 9.131 7.628 -16.918 1.00 96.81 481 HIS A C 1
ATOM 3873 O O . HIS A 1 481 ? 8.811 8.625 -16.279 1.00 96.81 481 HIS A O 1
ATOM 3879 N N . LEU A 1 482 ? 10.344 7.075 -16.862 1.00 97.44 482 LEU A N 1
ATOM 3880 C CA . LEU A 1 482 ? 11.488 7.565 -16.080 1.00 97.44 482 LEU A CA 1
ATOM 3881 C C . LEU A 1 482 ? 11.300 7.662 -14.559 1.00 97.44 482 LEU A C 1
ATOM 3883 O O . LEU A 1 482 ? 12.282 7.905 -13.869 1.00 97.44 482 LEU A O 1
ATOM 3887 N N . ALA A 1 483 ? 10.111 7.430 -14.000 1.00 97.50 483 ALA A N 1
ATOM 3888 C CA . ALA A 1 483 ? 9.975 7.470 -12.550 1.00 97.50 483 ALA A CA 1
ATOM 3889 C C . ALA A 1 483 ? 10.750 6.309 -11.897 1.00 97.50 483 ALA A C 1
ATOM 3891 O O . ALA A 1 483 ? 10.653 5.167 -12.371 1.00 97.50 483 ALA A O 1
ATOM 3892 N N . PRO A 1 484 ? 11.481 6.571 -10.802 1.00 97.50 484 PRO A N 1
ATOM 3893 C CA . PRO A 1 484 ? 12.196 5.534 -10.076 1.00 97.50 484 PRO A CA 1
ATOM 3894 C C . PRO A 1 484 ? 11.212 4.619 -9.337 1.00 97.50 484 PRO A C 1
ATOM 3896 O O . PRO A 1 484 ? 10.395 5.075 -8.535 1.00 97.50 484 PRO A O 1
ATOM 3899 N N . ILE A 1 485 ? 11.303 3.311 -9.588 1.00 98.31 485 ILE A N 1
ATOM 3900 C CA . ILE A 1 485 ? 10.605 2.275 -8.819 1.00 98.31 485 ILE A CA 1
ATOM 3901 C C . ILE A 1 485 ? 11.676 1.498 -8.059 1.00 98.31 485 ILE A C 1
ATOM 3903 O O . ILE A 1 485 ? 12.356 0.641 -8.625 1.00 98.31 485 ILE A O 1
ATOM 3907 N N . THR A 1 486 ? 11.845 1.826 -6.780 1.00 97.75 486 THR A N 1
ATOM 3908 C CA . THR A 1 486 ? 12.860 1.204 -5.928 1.00 97.75 486 THR A CA 1
ATOM 3909 C C . THR A 1 486 ? 12.326 -0.085 -5.320 1.00 97.75 486 THR A C 1
ATOM 3911 O O . THR A 1 486 ? 11.293 -0.097 -4.647 1.00 97.75 486 THR A O 1
ATOM 3914 N N . PHE A 1 487 ? 13.052 -1.176 -5.534 1.00 97.81 487 PHE A N 1
ATOM 3915 C CA . PHE A 1 487 ? 12.844 -2.453 -4.867 1.00 97.81 487 PHE A CA 1
ATOM 3916 C C . PHE A 1 487 ? 13.871 -2.616 -3.745 1.00 97.81 487 PHE A C 1
ATOM 3918 O O . PHE A 1 487 ? 15.052 -2.342 -3.942 1.00 97.81 487 PHE A O 1
ATOM 3925 N N . ILE A 1 488 ? 13.432 -3.082 -2.578 1.00 96.25 488 ILE A N 1
ATOM 3926 C CA . ILE A 1 488 ? 14.300 -3.464 -1.459 1.00 96.25 488 ILE A CA 1
ATOM 3927 C C . ILE A 1 488 ? 14.344 -4.988 -1.421 1.00 96.25 488 ILE A C 1
ATOM 3929 O O . ILE A 1 488 ? 13.319 -5.623 -1.162 1.00 96.25 488 ILE A O 1
ATOM 3933 N N . ARG A 1 489 ? 15.511 -5.581 -1.665 1.00 95.19 489 ARG A N 1
ATOM 3934 C CA . ARG A 1 489 ? 15.716 -7.027 -1.544 1.00 95.19 489 ARG A CA 1
ATOM 3935 C C . ARG A 1 489 ? 16.362 -7.328 -0.202 1.00 95.19 489 ARG A C 1
ATOM 3937 O O . ARG A 1 489 ? 17.463 -6.864 0.081 1.00 95.19 489 ARG A O 1
ATOM 3944 N N . THR A 1 490 ? 15.685 -8.127 0.613 1.00 93.19 490 THR A N 1
ATOM 3945 C CA . THR A 1 490 ? 16.255 -8.667 1.847 1.00 93.19 490 THR A CA 1
ATOM 3946 C C . THR A 1 490 ? 16.728 -10.106 1.604 1.00 93.19 490 THR A C 1
ATOM 3948 O O .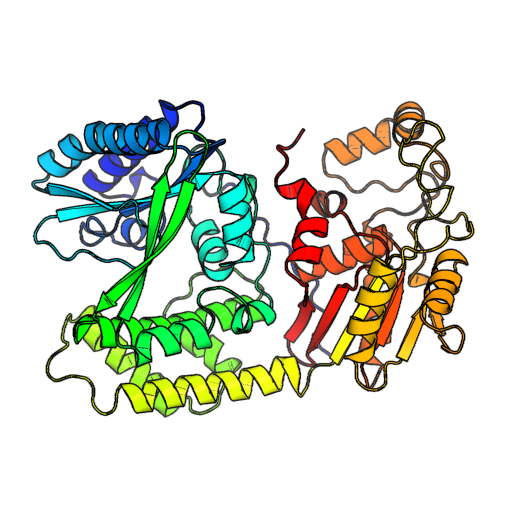 THR A 1 490 ? 16.056 -10.855 0.886 1.00 93.19 490 THR A O 1
ATOM 3951 N N . PRO A 1 491 ? 17.854 -10.535 2.202 1.00 88.56 491 PRO A N 1
ATOM 3952 C CA . PRO A 1 491 ? 18.357 -11.900 2.033 1.00 88.56 491 PRO A CA 1
ATOM 3953 C C . PRO A 1 491 ? 17.375 -12.981 2.509 1.00 88.56 491 PRO A C 1
ATOM 3955 O O . PRO A 1 491 ? 17.333 -14.073 1.946 1.00 88.56 491 PRO A O 1
ATOM 3958 N N . GLU A 1 492 ? 16.574 -12.675 3.533 1.00 88.81 492 GLU A N 1
ATOM 3959 C CA . GLU A 1 492 ? 15.746 -13.665 4.234 1.00 88.81 492 GLU A CA 1
ATOM 3960 C C . GLU A 1 492 ? 14.236 -13.505 4.012 1.00 88.81 492 GLU A C 1
ATOM 3962 O O . GLU A 1 492 ? 13.479 -14.444 4.262 1.00 88.81 492 GLU A O 1
ATOM 3967 N N . HIS A 1 493 ? 13.765 -12.336 3.566 1.00 90.69 493 HIS A N 1
ATOM 3968 C CA . HIS A 1 493 ? 12.327 -12.016 3.531 1.00 90.69 493 HIS A CA 1
ATOM 3969 C C . HIS A 1 493 ? 11.823 -11.564 2.151 1.00 90.69 493 HIS A C 1
ATOM 3971 O O . HIS A 1 493 ? 10.667 -11.166 2.000 1.00 90.69 493 HIS A O 1
ATOM 3977 N N . GLY A 1 494 ? 12.667 -11.666 1.124 1.00 92.00 494 GLY A N 1
ATOM 3978 C CA . GLY A 1 494 ? 12.291 -11.417 -0.262 1.00 92.00 494 GLY A CA 1
ATOM 3979 C C . GLY A 1 494 ? 12.291 -9.936 -0.630 1.00 92.00 494 GLY A C 1
ATOM 3980 O O . GLY A 1 494 ? 13.116 -9.156 -0.160 1.00 92.00 494 GLY A O 1
ATOM 3981 N N . VAL A 1 495 ? 11.390 -9.554 -1.536 1.00 94.06 495 VAL A N 1
ATOM 3982 C CA . VAL A 1 495 ? 11.456 -8.265 -2.238 1.00 94.06 495 VAL A CA 1
ATOM 3983 C C . VAL A 1 495 ? 10.278 -7.369 -1.875 1.00 94.06 495 VAL A C 1
ATOM 3985 O O . VAL A 1 495 ? 9.119 -7.772 -1.954 1.00 94.06 495 VAL A O 1
ATOM 3988 N N . TYR A 1 496 ? 10.575 -6.130 -1.508 1.00 96.50 496 TYR A N 1
ATOM 3989 C CA . TYR A 1 496 ? 9.629 -5.083 -1.131 1.00 96.50 496 TYR A CA 1
ATOM 3990 C C . TYR A 1 496 ? 9.744 -3.895 -2.086 1.00 96.50 496 TYR A C 1
ATOM 3992 O O . TYR A 1 496 ? 10.711 -3.791 -2.835 1.00 96.50 496 TYR A O 1
ATOM 4000 N N . LEU A 1 497 ? 8.770 -2.992 -2.045 1.00 96.25 497 LEU A N 1
ATOM 4001 C CA . LEU A 1 497 ? 8.810 -1.725 -2.767 1.00 96.25 497 LEU A CA 1
ATOM 4002 C C . LEU A 1 497 ? 9.025 -0.555 -1.815 1.00 96.25 497 LEU A C 1
ATOM 4004 O O . LEU A 1 497 ? 8.444 -0.503 -0.731 1.00 96.25 497 LEU A O 1
ATOM 4008 N N . ASP A 1 498 ? 9.789 0.420 -2.285 1.00 95.19 498 ASP A N 1
ATOM 4009 C CA . ASP A 1 498 ? 9.949 1.725 -1.663 1.00 95.19 498 ASP A CA 1
ATOM 4010 C C . ASP A 1 498 ? 9.558 2.811 -2.668 1.00 95.19 498 ASP A C 1
ATOM 4012 O O . ASP A 1 498 ? 10.373 3.329 -3.429 1.00 95.19 498 ASP A O 1
ATOM 4016 N N . LEU A 1 499 ? 8.252 3.073 -2.745 1.00 93.25 499 LEU A N 1
ATOM 4017 C CA . LEU A 1 499 ? 7.690 4.089 -3.630 1.00 93.25 499 LEU A CA 1
ATOM 4018 C C . LEU A 1 499 ? 7.493 5.391 -2.866 1.00 93.25 499 LEU A C 1
ATOM 4020 O O . LEU A 1 499 ? 6.974 5.393 -1.746 1.00 93.25 499 LEU A O 1
ATOM 4024 N N . THR A 1 500 ? 7.793 6.520 -3.500 1.00 89.62 500 THR A N 1
ATOM 4025 C CA . THR A 1 500 ? 7.321 7.807 -2.981 1.00 89.62 500 THR A CA 1
ATOM 4026 C C . THR A 1 500 ? 5.789 7.877 -3.095 1.00 89.62 500 THR A C 1
ATOM 4028 O O . THR A 1 500 ? 5.215 7.257 -3.997 1.00 89.62 500 THR A O 1
ATOM 4031 N N . PRO A 1 501 ? 5.092 8.638 -2.226 1.00 88.19 501 PRO A N 1
ATOM 4032 C CA . PRO A 1 501 ? 3.639 8.805 -2.328 1.00 88.19 501 PRO A CA 1
ATOM 4033 C C . PRO A 1 501 ? 3.170 9.345 -3.687 1.00 88.19 501 PRO A C 1
ATOM 4035 O O . PRO A 1 501 ? 2.044 9.090 -4.102 1.00 88.19 501 PRO A O 1
ATOM 4038 N N . GLU A 1 502 ? 4.020 10.105 -4.379 1.00 89.69 502 GLU A N 1
ATOM 4039 C CA . GLU A 1 502 ? 3.729 10.629 -5.715 1.00 89.69 502 GLU A CA 1
ATOM 4040 C C . GLU A 1 502 ? 3.774 9.526 -6.779 1.00 89.69 502 GLU A C 1
ATOM 4042 O O . GLU A 1 502 ? 2.804 9.327 -7.509 1.00 89.69 502 GLU A O 1
ATOM 4047 N N . VAL A 1 503 ? 4.858 8.742 -6.815 1.00 92.44 503 VAL A N 1
ATOM 4048 C CA . VAL A 1 503 ? 4.997 7.620 -7.758 1.00 92.44 503 VAL A CA 1
ATOM 4049 C C . VAL A 1 503 ? 3.916 6.568 -7.514 1.00 92.44 503 VAL A C 1
ATOM 4051 O O . VAL A 1 503 ? 3.326 6.053 -8.463 1.00 92.44 503 VAL A O 1
ATOM 4054 N N . GLU A 1 504 ? 3.600 6.279 -6.251 1.00 92.19 504 GLU A N 1
ATOM 4055 C CA . GLU A 1 504 ? 2.499 5.388 -5.892 1.00 92.19 504 GLU A CA 1
ATOM 4056 C C . GLU A 1 504 ? 1.155 5.899 -6.431 1.00 92.19 504 GLU A C 1
ATOM 4058 O O . GLU A 1 504 ? 0.446 5.147 -7.100 1.00 92.19 504 GLU A O 1
ATOM 4063 N N . ARG A 1 505 ? 0.821 7.183 -6.235 1.00 90.44 505 ARG A N 1
ATOM 4064 C CA . ARG A 1 505 ? -0.416 7.761 -6.786 1.00 90.44 505 ARG A CA 1
ATOM 4065 C C . ARG A 1 505 ? -0.498 7.608 -8.296 1.00 90.44 505 ARG A C 1
ATOM 4067 O O . ARG A 1 505 ? -1.532 7.173 -8.793 1.00 90.44 505 ARG A O 1
ATOM 4074 N N . GLN A 1 506 ? 0.582 7.898 -9.015 1.00 92.38 506 GLN A N 1
ATOM 4075 C CA . GLN A 1 506 ? 0.609 7.761 -10.471 1.00 92.38 506 GLN A CA 1
ATOM 4076 C C . GLN A 1 506 ? 0.416 6.304 -10.914 1.00 92.38 506 GLN A C 1
ATOM 4078 O O . GLN A 1 506 ? -0.391 6.038 -11.805 1.00 92.38 506 GLN A O 1
ATOM 4083 N N . ILE A 1 507 ? 1.094 5.347 -10.266 1.00 94.94 507 ILE A N 1
ATOM 4084 C CA . ILE A 1 507 ? 0.979 3.916 -10.593 1.00 94.94 507 ILE A CA 1
ATOM 4085 C C . ILE A 1 507 ? -0.445 3.403 -10.373 1.00 94.94 507 ILE A C 1
ATOM 4087 O O . ILE A 1 507 ? -0.966 2.650 -11.207 1.00 94.94 507 ILE A O 1
ATOM 4091 N N . PHE A 1 508 ? -1.077 3.817 -9.277 1.00 92.62 508 PHE A N 1
ATOM 4092 C CA . PHE A 1 508 ? -2.368 3.301 -8.835 1.00 92.62 508 PHE A CA 1
ATOM 4093 C C . PHE A 1 508 ? -3.563 4.184 -9.203 1.00 92.62 508 PHE A C 1
ATOM 4095 O O . PHE A 1 508 ? -4.688 3.835 -8.864 1.00 92.62 508 PHE A O 1
ATOM 4102 N N . GLN A 1 509 ? -3.374 5.272 -9.955 1.00 90.25 509 GLN A N 1
ATOM 4103 C CA . GLN A 1 509 ? -4.448 6.226 -10.265 1.00 90.25 509 GLN A CA 1
ATOM 4104 C C . GLN A 1 509 ? -5.698 5.587 -10.890 1.00 90.25 509 GLN A C 1
ATOM 4106 O O . GLN A 1 509 ? -6.807 6.002 -10.604 1.00 90.25 509 GLN A O 1
ATOM 4111 N N . SER A 1 510 ? -5.553 4.530 -11.694 1.00 89.56 510 SER A N 1
ATOM 4112 C CA . SER A 1 510 ? -6.698 3.851 -12.322 1.00 89.56 510 SER A CA 1
ATOM 4113 C C . SER A 1 510 ? -7.480 2.943 -11.363 1.00 89.56 510 SER A C 1
ATOM 4115 O O . SER A 1 510 ? -8.500 2.361 -11.746 1.00 89.56 510 SER A O 1
ATOM 4117 N N . PHE A 1 511 ? -6.987 2.758 -10.133 1.00 87.75 511 PHE A N 1
ATOM 4118 C CA . PHE A 1 511 ? -7.675 2.004 -9.091 1.00 87.75 511 PHE A CA 1
ATOM 4119 C C . PHE A 1 511 ? -8.781 2.808 -8.416 1.00 87.75 511 PHE A C 1
ATOM 4121 O O . PHE A 1 511 ? -9.718 2.193 -7.919 1.00 87.75 511 PHE A O 1
ATOM 4128 N N . SER A 1 512 ? -8.715 4.143 -8.450 1.00 79.75 512 SER A N 1
ATOM 4129 C CA . SER A 1 512 ? -9.772 5.016 -7.925 1.00 79.75 512 SER A CA 1
ATOM 4130 C C . SER A 1 512 ? -10.937 5.204 -8.906 1.00 79.75 512 SER A C 1
ATOM 4132 O O . SER A 1 512 ? -12.045 5.549 -8.475 1.00 79.75 512 SER A O 1
ATOM 4134 N N . ASP A 1 513 ? -10.712 4.939 -10.196 1.00 74.31 513 ASP A N 1
ATOM 4135 C CA . ASP A 1 513 ? -11.744 4.930 -11.230 1.00 74.31 513 ASP A CA 1
ATOM 4136 C C . ASP A 1 513 ? -12.721 3.769 -11.002 1.00 74.31 513 ASP A C 1
ATOM 4138 O O . ASP A 1 513 ? -12.326 2.635 -10.710 1.00 74.31 513 ASP A O 1
ATOM 4142 N N . SER A 1 514 ? -14.021 4.035 -11.160 1.00 55.75 514 SER A N 1
ATOM 4143 C CA . SER A 1 514 ? -15.032 2.972 -11.182 1.00 55.75 514 SER A CA 1
ATOM 4144 C C . SER A 1 514 ? -14.683 1.970 -12.285 1.00 55.75 514 SER A C 1
ATOM 4146 O O . SER A 1 514 ? -14.310 2.402 -13.375 1.00 55.75 514 SER A O 1
ATOM 4148 N N . MET A 1 515 ? -14.815 0.662 -12.026 1.00 46.41 515 MET A N 1
ATOM 4149 C CA . MET A 1 515 ? -14.661 -0.354 -13.074 1.00 46.41 515 MET A CA 1
ATOM 4150 C C . MET A 1 515 ? -15.640 -0.025 -14.213 1.00 46.41 515 MET A C 1
ATOM 4152 O O . MET A 1 515 ? -16.847 -0.191 -14.051 1.00 46.41 515 MET A O 1
ATOM 4156 N N . ARG A 1 516 ? -15.130 0.524 -15.317 1.00 34.22 516 ARG A N 1
ATOM 4157 C CA . ARG A 1 516 ? -15.873 0.792 -16.551 1.00 34.22 516 ARG A CA 1
ATOM 4158 C C . ARG A 1 516 ? -15.364 -0.112 -17.654 1.00 34.22 516 ARG A C 1
ATOM 4160 O O . ARG A 1 516 ? -14.124 -0.278 -17.740 1.00 34.22 516 ARG A O 1
#

Nearest PDB structures (foldseek):
  4qih-assembly1_B  TM=7.836E-01  e=3.312E-09  Mycobacterium tuberculosis H37Rv
  5zr2-assembly2_D-2  TM=8.311E-01  e=1.346E-08  Entamoeba histolytica HM-1:IMSS-A
  6m1x-assembly1_B  TM=8.379E-01  e=2.571E-08  Entamoeba histolytica
  6e4b-assembly2_D  TM=8.058E-01  e=7.977E-08  Escherichia coli K-12
  3hjg-assembly1_B  TM=6.885E-01  e=1.582E-08  Vibrio parahaemolyticus

pLDDT: mean 90.38, std 11.89, range [25.53, 98.75]

Foldseek 3Di:
DDDQPQLQQPPPPLPPQDDLVQADPLLSLLLVLVLVLLVVDPQWQKKAWDDCSVVDNDCPCQQPTEIEIEGQADFDVVVVVSVVSSCVRCQVSLVVVPAGEDEAAWAFPDGDDDPRHGYYDYDYYYLVRLQVCCLQPVLVQLLRQPGSDMHRDHSVLQPDSQADFLCCLPRHCPHLVNLLVCLVVQWTWIWDWAGHHGHTDTHIDIDHHDLLNNLVSLLCSLLSLLQNVLCRLVVDSDDDDPVVSLVSSCVQQVPPSVLSVVSNVVSVCCNVVVNRPPHDPPSSVSSVVSSVSSVVSSCVFQPVQKFKEWEFEFAAFPLQADPVRFGADAFPDAGAHDLHDPVLLVQLLVVVVVWDPAAEEEAPGNRQVVRVCNSPVPHDHYHDPLQGGWFLDPRHSPGPVRCCVVPVVCVVCLVVLHFDARVRTGTLVSSLVSLVVVCCVVRVPDPTYYYYYGHDSSVLSVVCSQSSPPPSCSVLFQRDHSRIWMWIQGPPRGIHTDDDSVRVCRRCVSSSPNPD

Secondary structure (DSSP, 8-state):
-------------TT----GGGS-HHHHHHHHHHHHHHHH-TTEEEEEEESTTTT-SSGGGGG-EEEEEEES---HHHHHHHHHHHHHHHHHHHHHTTPEEEEE--BSS-----TTEEEEEEEEEEHHHHHHHHHH-HHHHHHHTT-S-EEEB-HHHHS------TTHHHHSTT-HHHHHHHHHTTEEEEEEEEE-SS-EEEEEEEEEPPHHHHHHHHHHHHHHHHHHHHHHHHT------HHHHHHHHHHH--TTHHHHHHHHHHHHHHHHTT--SSPPTTHHHHHHHHHHHHHHHHHIIIIIS-EEEEEEEPPP-GGGB-TTSPBB--SS--PPPPPPPHHHHHHHHHHHHTSSS-EEEE-SSHHHHHHHHHH-TT--EEE-GGGSPP--GGGTT-BHHHHHHH-HHHHHHHHTT--PPPTTS--HHHHHHHHHHHHHHHHHH-SS-EEEEE-HHHHHHHHHHHHT--GGGGGG----BS--EEEEEETTTEEEEE--HHHHHHHHGGGSS---

Mean predicted aligned error: 6.06 Å

Radius of gyration: 25.53 Å; Cα contacts (8 Å, |Δi|>4): 842; chains: 1; bounding box: 64×46×77 Å

InterPro domains:
  IPR013078 Histidine phosphatase superfamily, clade-1 [PF00300] (311-496)
  IPR029033 Histidine phosphatase superfamily [G3DSA:3.40.50.1240] (308-501)
  IPR029033 Histidine phosphatase superfamily [SSF53254] (348-495)
  IPR050275 Phosphoglycerate Mutase/Phosphatase [PTHR48100] (345-477)

Sequence (516 aa):
MSENQAVKPQLYDRDASFDLHALPPMKREIVHALHSVADSIPWVLSATLTGSFLNSDDLSGVSDIDYIVIVDQLHRERFESLQATFQKQLEPVVQAHGWKLRINPTLGPLKFNDEQTAVLHLMLYSREAHVKHVIESPFTCFDWQLSPVNHRASMADIYPAFALQPRHFVSARRSITDYLNDYRARVVSYRELVCNDVSYEERKQLKPMTVRDQHEFAYHIIRFLMKNLVKLLTRSNRDLPSDELQANFFRYFPAEESPIRAFFSELSLRKHGQQFDPPVENLDERLESFAATFEQQFRSTFHSHATRHVVFRHAPTPQNYAEDGSVRFLGRSNPEILPPDSAAISSLSDAISSLDAPLFFSSPQTRCRQSLASIDPSVVFETDDRLQEINYGACEGMTVQAARNSHPALFQAWQQGHDPRFPGGECTEDVFQRGLKAMTDIWDKSPTDTVTCTHNVVLRCLVGNALGVPRSQCYRLKIPHLAPITFIRTPEHGVYLDLTPEVERQIFQSFSDSMR

Organism: NCBI:txid2527984

Solvent-accessible surface area (backbone atoms only — not comparable to full-atom values): 28028 Å² total; per-residue (Å²): 136,78,78,82,69,72,52,68,46,74,69,72,76,84,78,66,74,61,65,61,81,80,45,51,70,70,58,39,53,50,52,50,35,56,49,51,48,51,69,75,37,84,59,49,52,21,35,36,47,35,70,56,36,78,76,41,89,57,72,81,20,46,43,44,34,36,34,41,36,33,21,71,71,48,22,32,70,58,54,53,50,49,53,54,47,49,46,68,49,42,37,63,58,43,41,76,76,70,26,44,72,41,82,38,63,46,52,59,89,79,82,71,85,60,83,67,36,32,25,39,36,40,35,75,31,25,51,68,51,45,52,51,41,35,70,40,29,38,70,59,44,41,57,52,64,66,41,64,48,56,42,86,38,44,64,52,73,50,49,60,55,72,60,71,39,73,53,50,57,71,73,22,62,75,9,64,65,52,50,51,50,31,56,76,69,40,30,49,67,31,25,43,72,52,54,41,91,82,35,65,46,79,44,82,44,77,41,80,51,51,70,56,49,50,50,52,48,54,44,47,52,55,53,48,54,41,52,51,49,44,29,44,66,65,73,41,97,71,91,65,57,72,68,60,40,49,54,53,30,40,72,75,56,53,77,66,49,71,65,51,52,53,51,53,50,51,42,48,52,28,59,77,68,72,50,52,78,79,65,71,81,63,52,66,62,54,50,51,52,50,51,51,56,50,51,52,52,49,42,43,49,71,52,73,62,25,41,48,33,37,37,28,24,30,42,58,39,75,64,50,37,48,98,89,66,45,53,28,40,73,25,76,73,67,59,62,54,45,88,69,58,66,68,44,47,49,58,27,49,56,56,56,71,72,45,62,80,55,48,40,36,26,13,73,46,51,26,22,50,52,38,48,41,71,76,42,74,81,68,73,64,49,70,39,78,52,39,45,41,53,38,36,39,77,39,49,72,30,36,62,66,57,35,42,74,75,40,47,70,59,54,53,36,46,75,72,55,48,77,63,58,32,60,89,35,42,28,65,65,58,42,35,56,40,32,52,51,45,51,48,54,51,59,73,71,42,94,49,17,33,39,35,29,29,30,60,62,43,49,29,39,52,54,21,41,56,34,29,46,50,76,76,53,29,81,55,48,37,75,57,59,34,45,64,42,31,32,40,40,28,89,87,70,46,60,37,52,53,64,54,76,65,58,45,46,55,26,46,50,60,48,66,50,75,97,124